Protein 8HFC (pdb70)

InterPro domains:
  IPR001594 Palmitoyltransferase, DHHC domain [PF01529] (171-289)
  IPR039859 Palmitoyltransferase PFA4/ZDHHC16/ZDHHC20/ERF2-like [PTHR22883] (84-328)

Foldseek 3Di:
DQQVVVVCLLVVLVCLCVVPPVPCAPPPPLHHPVLVVVLVVLSVQLNVLLVDLLPDDQFFAFAPPAQDDPPPLRDDDDVQADKDWAQDDPPQPDIDIWHADQQRRDTQDPQWAADPPVGTIANNFQAQDVNSRGTNHQQSLLSVLSNLVSQLVSLVSLLVRLVSNQVPDDVHCVVPVSSVVSNVSSVVSNPPSVVVNVLVLLLLLALHRNVRLVVVCPPPPDSPPDPSHDDNDSPGDDGSVVSNCCRRVPDNDDHNDDDDDPPPDDPPRPDRSRSD/DDDFDADVVKDWAAQFFWPDDPPTGGDGDDLLLIFIDFWAQDPPDDPPDDLSLWWTKGWQAWDQPDDPCCPVFTATDLFAFQPGPPFFAHDVGAAFDFTTFDDPSRATTGSGRHHNVVVFDDSVVSNVVRVVLRVLRDVQVNDCPDCLNVVVVVVCVVVVRPCVPPVVVVPDDCPNPSVVVQVVVLVQCCDPPHRQPVRAKHWDRCVVVVVRITMIIHTRDD

Secondary structure (DSSP, 8-state):
--HHHHHHHHHHHHHHHHHTTTTTTTSSSSS-HHHHHHHHHHHHHHHHHHHHHHTS---BPPSSSS---SSTTT---STTTS-EEE---SSS-S-EEE-EETTTTEEPPTT-EEETTTTEEETT---EETTTTEE--SSSHHHHHHHHHHHHHHHHHHHHHHHHHHHH-TT-GGG-HHHHHHHHHHHHHTHHHHHHHHHHHHHHTTT--HHHHHHHTTT---SSSS----S--TT--SSHHHHHHHHHS------SS---BTTTBS-SSSS--S--/-PPPP--TT--EESSBEESS-TT---B---GGG-EE--SB--TTS-TTSSHHHHEEEEEE-B--SS-TTTTTS--B--S-TT-STT----SS-SS----EE-STTT-EE-SSS--GGGGT--HHHHHHHHHHHHHHHHHHH--TTSHHHHHHHHHHHHTTT-IIIIITTTT-SGGGHHHHHHHHHHHHHHSTTSHHHHHT-EE--TTTTTTSSEEEEEE---

GO terms:
  GO:0005789 endoplasmic reticulum membrane (C, IDA)
  GO:0016409 palmitoyltransferase activity (F, IDA)
  GO:0018345 protein palmitoylation (P, IDA)
  GO:0016409 palmitoyltransferase activity (F, IMP)
  GO:0018345 protein palmitoylation (P, IMP)
  GO:0006612 protein targeting to membrane (P, IMP)
  GO:0031211 endoplasmic reticulum palmitoyltransferase complex (C, IPI)
  GO:0005515 protein binding (F, IPI)
  GO:0032541 cortical endoplasmic reticulum (C, IDA)
  GO:0097038 perinuclear endoplasmic reticulum (C, IDA)

Nearest PDB structures (foldseek):
  8hfc-assembly1_A  TM=1.004E+00  e=1.132E-51  Saccharomyces cerevisiae S288C
  8hf3-assembly1_A  TM=8.051E-01  e=4.433E-17  Homo sapiens
  6bmm-assembly1_B  TM=7.470E-01  e=1.424E-10  Homo sapiens
  6bmn-assembly1_A  TM=7.219E-01  e=1.771E-10  Homo sapiens
  6bms-assembly1_A  TM=7.438E-01  e=7.600E-09  Danio rerio

Sequence (498 aa):
PLWLGVLLAIVCPMVLFSIFEAHKLWHTQNGYKVLVIFFYYFWVITLASFIRTATSDPGVLPRNIHLSQLRNNYQIPQEYYNLITLPTHSSISKDITIKYCPSCRIWRPPRSSHCSTCNVCVMVHDHHCIWVNNCIGKRNYRFFLIFLLGAILSSVILLTNCAIHIARESGGPRDCPVAILLLCYAGLTLWYPAILFTYHIFMAGNQQTTREFLKGIGSKKNPVFHRVVKEENIYNKGSFLKNMGHLMLEPRGPSFVSARKPHEAGDWRFMDLSPAERALFFNYHEFSYSFYEDLGSEDAKPTEHDEDHKLCITHFPNVYAARGSAEFQVTRVVRVPRRFDESRSSLETPQFSTQLPGSEPAAIVGDDGTSFVRCGRYDIGDHVFGCSSVSPLSEYLSAAELAEVVHRVNGFLLREEGEVFGWRNLSGLLLDMLTGGLWSWVLGPLLSRPVFQESLALEQYVAQLNSPGGLLHERGVRLVLPRRSGCLSLDFVVPRPK

Structure (mmCIF, N/CA/C/O backbone):
data_8HFC
#
_entry.id   8HFC
#
_cell.length_a   1.00
_cell.length_b   1.00
_cell.length_c   1.00
_cell.angle_alpha   90.00
_cell.angle_beta   90.00
_cell.angle_gamma   90.00
#
_symmetry.space_group_name_H-M   'P 1'
#
loop_
_entity.id
_entity.type
_entity.pdbx_description
1 polymer 'Palmitoyltransferase ERF2'
2 polymer 'Ras modification protein ERF4'
3 non-polymer 'PALMITIC ACID'
4 non-polymer 'ZINC ION'
#
loop_
_atom_site.group_PDB
_atom_site.id
_atom_site.type_symbol
_atom_site.label_atom_id
_atom_site.label_alt_id
_atom_site.label_comp_id
_atom_site.label_asym_id
_atom_site.label_entity_id
_atom_site.label_seq_id
_atom_site.pdbx_PDB_ins_code
_atom_site.Cartn_x
_atom_site.Cartn_y
_atom_site.Cartn_z
_atom_site.occupancy
_atom_site.B_iso_or_equiv
_atom_site.auth_seq_id
_atom_site.auth_comp_id
_atom_site.auth_asym_id
_atom_site.auth_atom_id
_atom_site.pdbx_PDB_model_num
ATOM 1 N N . PRO A 1 97 ? 124.482 105.951 97.456 1.00 48.52 75 PRO A N 1
ATOM 2 C CA . PRO A 1 97 ? 123.255 105.418 98.049 1.00 48.52 75 PRO A CA 1
ATOM 3 C C . PRO A 1 97 ? 122.598 104.367 97.167 1.00 48.52 75 PRO A C 1
ATOM 4 O O . PRO A 1 97 ? 123.142 104.014 96.125 1.00 48.52 75 PRO A O 1
ATOM 8 N N . LEU A 1 98 ? 121.436 103.874 97.587 1.00 36.60 76 LEU A N 1
ATOM 9 C CA . LEU A 1 98 ? 120.682 102.909 96.808 1.00 36.60 76 LEU A CA 1
ATOM 10 C C . LEU A 1 98 ? 119.252 103.334 96.538 1.00 36.60 76 LEU A C 1
ATOM 11 O O . LEU A 1 98 ? 118.599 102.722 95.689 1.00 36.60 76 LEU A O 1
ATOM 16 N N . TRP A 1 99 ? 118.743 104.353 97.225 1.00 41.91 77 TRP A N 1
ATOM 17 C CA . TRP A 1 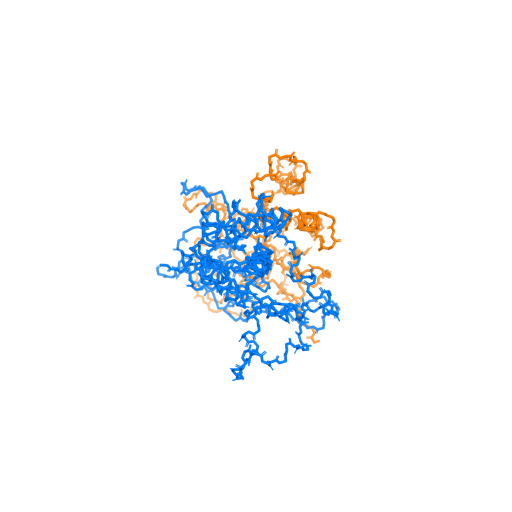99 ? 117.392 104.811 96.941 1.00 41.91 77 TRP A CA 1
ATOM 18 C C . TRP A 1 99 ? 117.323 105.585 95.635 1.00 41.91 77 TRP A C 1
ATOM 19 O O . TRP A 1 99 ? 116.266 105.623 94.995 1.00 41.91 77 TRP A O 1
ATOM 30 N N . LEU A 1 100 ? 118.426 106.212 95.222 1.00 38.05 78 LEU A N 1
ATOM 31 C CA . LEU A 1 100 ? 118.422 106.923 93.950 1.00 38.05 78 LEU A CA 1
ATOM 32 C C . LEU A 1 100 ? 118.250 105.969 92.781 1.00 38.05 78 LEU A C 1
ATOM 33 O O . LEU A 1 100 ? 117.669 106.345 91.759 1.00 38.05 78 LEU A O 1
ATOM 38 N N . GLY A 1 101 ? 118.735 104.736 92.910 1.00 35.02 79 GLY A N 1
ATOM 39 C CA . GLY A 1 101 ? 118.489 103.750 91.873 1.00 35.02 79 GLY A CA 1
ATOM 40 C C . GLY A 1 101 ? 117.009 103.511 91.655 1.00 35.02 79 GLY A C 1
ATOM 41 O O . GLY A 1 101 ? 116.523 103.523 90.523 1.00 35.02 79 GLY A O 1
ATOM 42 N N . VAL A 1 102 ? 116.264 103.322 92.742 1.00 29.22 80 VAL A N 1
ATOM 43 C CA . VAL A 1 102 ? 114.837 103.083 92.594 1.00 29.22 80 VAL A CA 1
ATOM 44 C C . VAL A 1 102 ? 114.118 104.347 92.156 1.00 29.22 80 VAL A C 1
ATOM 45 O O . VAL A 1 102 ? 113.136 104.278 91.410 1.00 29.22 80 VAL A O 1
ATOM 49 N N . LEU A 1 103 ? 114.586 105.522 92.577 1.00 27.85 81 LEU A N 1
ATOM 50 C CA . LEU A 1 103 ? 113.925 106.742 92.123 1.00 27.85 81 LEU A CA 1
ATOM 51 C C . LEU A 1 103 ? 114.116 106.947 90.627 1.00 27.85 81 LEU A C 1
ATOM 52 O O . LEU A 1 103 ? 113.198 107.397 89.933 1.00 27.85 81 LEU A O 1
ATOM 57 N N . LEU A 1 104 ? 115.296 106.614 90.109 1.00 28.74 82 LEU A N 1
ATOM 58 C CA . LEU A 1 104 ? 115.500 106.678 88.670 1.00 28.74 82 LEU A CA 1
ATOM 59 C C . LEU A 1 104 ? 114.664 105.631 87.955 1.00 28.74 82 LEU A C 1
ATOM 60 O O . LEU A 1 104 ? 114.096 105.902 86.893 1.00 28.74 82 LEU A O 1
ATOM 65 N N . ALA A 1 105 ? 114.566 104.429 88.519 1.00 27.54 83 ALA A N 1
ATOM 66 C CA . ALA A 1 105 ? 113.735 103.411 87.896 1.00 27.54 83 ALA A CA 1
ATOM 67 C C . ALA A 1 105 ? 112.258 103.770 87.929 1.00 27.54 83 ALA A C 1
ATOM 68 O O . ALA A 1 105 ? 111.491 103.234 87.129 1.00 27.54 83 ALA A O 1
ATOM 70 N N . ILE A 1 106 ? 111.843 104.651 88.832 1.00 28.88 84 ILE A N 1
ATOM 71 C CA . ILE A 1 106 ? 110.445 105.073 88.897 1.00 28.88 84 ILE A CA 1
ATOM 72 C C . ILE A 1 106 ? 110.171 106.256 87.977 1.00 28.88 84 ILE A C 1
ATOM 73 O O . ILE A 1 106 ? 109.109 106.335 87.360 1.00 28.88 84 ILE A O 1
ATOM 78 N N . VAL A 1 107 ? 111.108 107.193 87.857 1.00 30.92 85 VAL A N 1
ATOM 79 C CA . VAL A 1 107 ? 110.865 108.363 87.022 1.00 30.92 85 VAL A CA 1
ATOM 80 C C . VAL A 1 107 ? 111.258 108.154 85.563 1.00 30.92 85 VAL A C 1
ATOM 81 O O . VAL A 1 107 ? 110.841 108.941 84.703 1.00 30.92 85 VAL A O 1
ATOM 85 N N . CYS A 1 108 ? 112.024 107.108 85.251 1.00 40.97 86 CYS A N 1
ATOM 86 C CA . CYS A 1 108 ? 112.451 106.915 83.865 1.00 40.97 86 CYS A CA 1
ATOM 87 C C . CYS A 1 108 ? 111.305 106.525 82.939 1.00 40.97 86 CYS A C 1
ATOM 88 O O . CYS A 1 108 ? 111.162 107.157 81.879 1.00 40.97 86 CYS A O 1
ATOM 91 N N . PRO A 1 109 ? 110.470 105.523 83.243 1.00 43.39 87 PRO A N 1
ATOM 92 C CA . PRO A 1 109 ? 109.427 105.146 82.278 1.00 43.39 87 PRO A CA 1
ATOM 93 C C . PRO A 1 109 ? 108.358 106.200 82.079 1.00 43.39 87 PRO A C 1
ATOM 94 O O . PRO A 1 109 ? 107.607 106.104 81.105 1.00 43.39 87 PRO A O 1
ATOM 98 N N . MET A 1 110 ? 108.242 107.190 82.961 1.00 45.80 88 MET A N 1
ATOM 99 C CA . MET A 1 110 ? 107.352 108.307 82.673 1.00 45.80 88 MET A CA 1
ATOM 100 C C . MET A 1 110 ? 107.898 109.135 81.526 1.00 45.80 88 MET A C 1
ATOM 101 O O . MET A 1 110 ? 107.174 109.469 80.583 1.00 45.80 88 MET A O 1
ATOM 106 N N . VAL A 1 111 ? 109.177 109.494 81.602 1.00 49.52 89 VAL A N 1
ATOM 107 C CA . VAL A 1 111 ? 109.769 110.343 80.575 1.00 49.52 89 VAL A CA 1
ATOM 108 C C . VAL A 1 111 ? 109.757 109.629 79.232 1.00 49.52 89 VAL A C 1
ATOM 109 O O . VAL A 1 111 ? 109.341 110.192 78.213 1.00 49.52 89 VAL A O 1
ATOM 113 N N . LEU A 1 112 ? 110.188 108.367 79.213 1.00 52.65 90 LEU A N 1
ATOM 114 C CA . LEU A 1 112 ? 110.215 107.609 77.969 1.00 52.65 90 LEU A CA 1
ATOM 115 C C . LEU A 1 112 ? 108.828 107.403 77.381 1.00 52.65 90 LEU A C 1
ATOM 116 O O . LEU A 1 112 ? 108.710 107.141 76.183 1.00 52.65 90 LEU A O 1
ATOM 121 N N . PHE A 1 113 ? 107.780 107.506 78.192 1.00 45.87 91 PHE A N 1
ATOM 122 C CA . PHE A 1 113 ? 106.417 107.355 77.710 1.00 45.87 91 PHE A CA 1
ATOM 123 C C . PHE A 1 113 ? 105.754 108.680 77.386 1.00 45.87 91 PHE A C 1
ATOM 124 O O . PHE A 1 113 ? 104.791 108.698 76.613 1.00 45.87 91 PHE A O 1
ATOM 132 N N . SER A 1 114 ? 106.238 109.780 77.960 1.00 53.15 92 SER A N 1
ATOM 133 C CA . SER A 1 114 ? 105.672 111.098 77.714 1.00 53.15 92 SER A CA 1
ATOM 134 C C . SER A 1 114 ? 106.431 111.884 76.657 1.00 53.15 92 SER A C 1
ATOM 135 O O . SER A 1 114 ? 106.002 112.985 76.300 1.00 53.15 92 SER A O 1
ATOM 138 N N . ILE A 1 115 ? 107.542 111.357 76.158 1.00 65.63 93 ILE A N 1
ATOM 139 C CA . ILE A 1 115 ? 108.304 112.030 75.117 1.00 65.63 93 ILE A CA 1
ATOM 140 C C . ILE A 1 115 ? 108.001 111.368 73.782 1.00 65.63 93 ILE A C 1
ATOM 141 O O . ILE A 1 115 ? 107.930 112.034 72.744 1.00 65.63 93 ILE A O 1
ATOM 146 N N . PHE A 1 116 ? 107.799 110.056 73.800 1.00 72.77 94 PHE A N 1
ATOM 147 C CA . PHE A 1 116 ? 107.692 109.276 72.575 1.00 72.77 94 PHE A CA 1
ATOM 148 C C . PHE A 1 116 ? 106.305 108.721 72.309 1.00 72.77 94 PHE A C 1
ATOM 149 O O . PHE A 1 116 ? 105.904 108.628 71.149 1.00 72.77 94 PHE A O 1
ATOM 157 N N . GLU A 1 117 ? 105.553 108.341 73.338 1.00 70.94 95 GLU A N 1
ATOM 158 C CA . GLU A 1 117 ? 104.314 107.608 73.120 1.00 70.94 95 GLU A CA 1
ATOM 159 C C . GLU A 1 117 ? 103.057 108.369 73.492 1.00 70.94 95 GLU A C 1
ATOM 160 O O . GLU A 1 117 ? 102.026 108.161 72.853 1.00 70.94 95 GLU A O 1
ATOM 166 N N . ALA A 1 118 ? 103.099 109.252 74.486 1.00 71.37 96 ALA A N 1
ATOM 167 C CA . ALA A 1 118 ? 101.849 109.867 74.908 1.00 71.37 96 ALA A CA 1
ATOM 168 C C . ALA A 1 118 ? 101.481 111.021 73.990 1.00 71.37 96 ALA A C 1
ATOM 169 O O . ALA A 1 118 ? 101.095 112.099 74.451 1.00 71.37 96 ALA A O 1
ATOM 171 N N . HIS A 1 119 ? 101.594 110.793 72.689 1.00 81.79 97 HIS A N 1
ATOM 172 C CA . HIS A 1 119 ? 100.979 111.630 71.666 1.00 81.79 97 HIS A CA 1
ATOM 173 C C . HIS A 1 119 ? 100.331 110.831 70.550 1.00 81.79 97 HIS A C 1
ATOM 174 O O . HIS A 1 119 ? 99.382 111.324 69.934 1.00 81.79 97 HIS A O 1
ATOM 181 N N . LYS A 1 120 ? 100.807 109.621 70.265 1.00 83.32 98 LYS A N 1
ATOM 182 C CA . LYS A 1 120 ? 100.199 108.732 69.292 1.00 83.32 98 LYS A CA 1
ATOM 183 C C . LYS A 1 120 ? 99.218 107.766 69.935 1.00 83.32 98 LYS A C 1
ATOM 184 O O . LYS A 1 120 ? 98.890 106.735 69.339 1.00 83.32 98 LYS A O 1
ATOM 190 N N . LEU A 1 121 ? 98.770 108.059 71.151 1.00 75.76 99 LEU A N 1
ATOM 191 C CA . LEU A 1 121 ? 97.687 107.323 71.775 1.00 75.76 99 LEU A CA 1
ATOM 192 C C . LEU A 1 121 ? 96.480 108.197 72.065 1.00 75.76 99 LEU A C 1
ATOM 193 O O . LEU A 1 121 ? 95.407 107.661 72.356 1.00 75.76 99 LEU A O 1
ATOM 198 N N . TRP A 1 122 ? 96.621 109.519 71.987 1.00 91.14 100 TRP A N 1
ATOM 199 C CA . TRP A 1 122 ? 95.471 110.404 72.121 1.00 91.14 100 TRP A CA 1
ATOM 200 C C . TRP A 1 122 ? 94.573 110.319 70.893 1.00 91.14 100 TRP A C 1
ATOM 201 O O . TRP A 1 122 ? 93.379 110.019 70.998 1.00 91.14 100 TRP A O 1
ATOM 212 N N . HIS A 1 123 ? 95.134 110.580 69.716 1.00 98.59 101 HIS A N 1
ATOM 213 C CA . HIS A 1 123 ? 94.366 110.756 68.490 1.00 98.59 101 HIS A CA 1
ATOM 214 C C . HIS A 1 123 ? 94.970 109.947 67.350 1.00 98.59 101 HIS A C 1
ATOM 215 O O . HIS A 1 123 ? 95.205 110.452 66.251 1.00 98.59 101 HIS A O 1
ATOM 222 N N . THR A 1 124 ? 95.238 108.669 67.602 1.00 94.19 102 THR A N 1
ATOM 223 C CA . THR A 1 124 ? 95.782 107.781 66.583 1.00 94.19 102 THR A CA 1
ATOM 224 C C . THR A 1 124 ? 95.042 106.456 66.468 1.00 94.19 102 THR A C 1
ATOM 225 O O . THR A 1 124 ? 95.105 105.831 65.400 1.00 94.19 102 THR A O 1
ATOM 229 N N . GLN A 1 125 ? 94.307 106.035 67.497 1.00 92.01 103 GLN A N 1
ATOM 230 C CA . GLN A 1 125 ? 93.628 104.742 67.563 1.00 92.01 103 GLN A CA 1
ATOM 231 C C . GLN A 1 125 ? 94.606 103.584 67.703 1.00 92.01 103 GLN A C 1
ATOM 232 O O . GLN A 1 125 ? 94.235 102.426 67.491 1.00 92.01 103 GLN A O 1
ATOM 238 N N . ASN A 1 126 ? 95.857 103.877 68.051 1.00 87.21 104 ASN A N 1
ATOM 239 C CA . ASN A 1 126 ? 96.805 102.857 68.472 1.00 87.21 104 ASN A CA 1
ATOM 240 C C . ASN A 1 126 ? 96.685 102.534 69.952 1.00 87.21 104 ASN A C 1
ATOM 241 O O . ASN A 1 126 ? 97.468 101.729 70.462 1.00 87.21 104 ASN A O 1
ATOM 246 N N . GLY A 1 127 ? 95.739 103.148 70.647 1.00 78.85 105 GLY A N 1
ATOM 247 C CA . GLY A 1 127 ? 95.588 102.916 72.066 1.00 78.85 105 GLY A CA 1
ATOM 248 C C . GLY A 1 127 ? 94.321 103.557 72.577 1.00 78.85 105 GLY A C 1
ATOM 249 O O . GLY A 1 127 ? 93.484 104.026 71.805 1.00 78.85 105 GLY A O 1
ATOM 250 N N . TYR A 1 128 ? 94.187 103.576 73.898 1.00 61.68 106 TYR A N 1
ATOM 251 C CA . TYR A 1 128 ? 92.984 104.068 74.548 1.00 61.68 106 TYR A CA 1
ATOM 252 C C . TYR A 1 128 ? 93.332 105.179 75.526 1.00 61.68 106 TYR A C 1
ATOM 253 O O . TYR A 1 128 ? 94.246 105.035 76.352 1.00 61.68 106 TYR A O 1
ATOM 262 N N . LYS A 1 129 ? 92.597 106.289 75.427 1.00 55.19 107 LYS A N 1
ATOM 263 C CA . LYS A 1 129 ? 92.796 107.396 76.354 1.00 55.19 107 LYS A CA 1
ATOM 264 C C . LYS A 1 129 ? 92.572 106.961 77.792 1.00 55.19 107 LYS A C 1
ATOM 265 O O . LYS A 1 129 ? 93.249 107.454 78.703 1.00 55.19 107 LYS A O 1
ATOM 271 N N . VAL A 1 130 ? 91.634 106.043 78.021 1.00 45.21 108 VAL A N 1
ATOM 272 C CA . VAL A 1 130 ? 91.433 105.529 79.368 1.00 45.21 108 VAL A CA 1
ATOM 273 C C . VAL A 1 130 ? 92.703 104.858 79.869 1.00 45.21 108 VAL A C 1
ATOM 274 O O . VAL A 1 130 ? 93.093 105.026 81.030 1.00 45.21 108 VAL A O 1
ATOM 278 N N . LEU A 1 131 ? 93.397 104.129 78.993 1.00 41.81 109 LEU A N 1
ATOM 279 C CA . LEU A 1 131 ? 94.619 103.450 79.410 1.00 41.81 109 LEU A CA 1
ATOM 280 C C . LEU A 1 131 ? 95.743 104.442 79.671 1.00 41.81 109 LEU A C 1
ATOM 281 O O . LEU A 1 131 ? 96.504 104.284 80.634 1.00 41.81 109 LEU A O 1
ATOM 286 N N . VAL A 1 132 ? 95.864 105.477 78.841 1.00 41.03 110 VAL A N 1
ATOM 287 C CA . VAL A 1 132 ? 96.882 106.493 79.105 1.00 41.03 110 VAL A CA 1
ATOM 288 C C . VAL A 1 132 ? 96.634 107.150 80.457 1.00 41.03 110 VAL A C 1
ATOM 289 O O . VAL A 1 132 ? 97.552 107.306 81.279 1.00 41.03 110 VAL A O 1
ATOM 293 N N . ILE A 1 133 ? 95.382 107.533 80.713 1.00 38.49 111 ILE A N 1
ATOM 294 C CA . ILE A 1 133 ? 95.047 108.219 81.955 1.00 38.49 111 ILE A CA 1
ATOM 295 C C . ILE A 1 133 ? 95.318 107.322 83.152 1.00 38.49 111 ILE A C 1
ATOM 296 O O . ILE A 1 133 ? 95.881 107.764 84.162 1.00 38.49 111 ILE A O 1
ATOM 301 N N . PHE A 1 134 ? 94.926 106.051 83.064 1.00 34.17 112 PHE A N 1
ATOM 302 C CA . PHE A 1 134 ? 95.165 105.141 84.175 1.00 34.17 112 PHE A CA 1
ATOM 303 C C . PHE A 1 134 ? 96.650 104.955 84.429 1.00 34.17 112 PHE A C 1
ATOM 304 O O . PHE A 1 134 ? 97.081 104.886 85.584 1.00 34.17 112 PHE A O 1
ATOM 312 N N . PHE A 1 135 ? 97.455 104.867 83.370 1.00 34.25 113 PHE A N 1
ATOM 313 C CA . PHE A 1 135 ? 98.886 104.710 83.591 1.00 34.25 113 PHE A CA 1
ATOM 314 C C . PHE A 1 135 ? 99.462 105.913 84.310 1.00 34.25 113 PHE A C 1
ATOM 315 O O . PHE A 1 135 ? 100.247 105.763 85.250 1.00 34.25 113 PHE A O 1
ATOM 323 N N . TYR A 1 136 ? 99.090 107.119 83.886 1.00 27.92 114 TYR A N 1
ATOM 324 C CA . TYR A 1 136 ? 99.643 108.293 84.558 1.00 27.92 114 TYR A CA 1
ATOM 325 C C . TYR A 1 136 ? 99.172 108.377 86.003 1.00 27.92 114 TYR A C 1
ATOM 326 O O . TYR A 1 136 ? 99.945 108.752 86.893 1.00 27.92 114 TYR A O 1
ATOM 335 N N . TYR A 1 137 ? 97.920 108.006 86.267 1.00 35.66 115 TYR A N 1
ATOM 336 C CA . TYR A 1 137 ? 97.416 108.061 87.633 1.00 35.66 115 TYR A CA 1
ATOM 337 C C . TYR A 1 137 ? 98.147 107.077 88.531 1.00 35.66 115 TYR A C 1
ATOM 338 O O . TYR A 1 137 ? 98.572 107.426 89.639 1.00 35.66 115 TYR A O 1
ATOM 347 N N . PHE A 1 138 ? 98.306 105.835 88.074 1.00 22.07 116 PHE A N 1
ATOM 348 C CA . PHE A 1 138 ? 99.007 104.852 88.891 1.00 22.07 116 PHE A CA 1
ATOM 349 C C . PHE A 1 138 ? 100.474 105.210 89.060 1.00 22.07 116 PHE A C 1
ATOM 350 O O . PHE A 1 138 ? 101.060 104.935 90.109 1.00 22.07 116 PHE A O 1
ATOM 358 N N . TRP A 1 139 ? 101.084 105.841 88.064 1.00 39.69 117 TRP A N 1
ATOM 359 C CA . TRP A 1 139 ? 102.468 106.254 88.238 1.00 39.69 117 TRP A CA 1
ATOM 360 C C . TRP A 1 139 ? 102.588 107.361 89.273 1.00 39.69 117 TRP A C 1
ATOM 361 O O . TRP A 1 139 ? 103.536 107.373 90.068 1.00 39.69 117 TRP A O 1
ATOM 372 N N . VAL A 1 140 ? 101.649 108.307 89.283 1.00 21.14 118 VAL A N 1
ATOM 373 C CA . VAL A 1 140 ? 101.687 109.339 90.314 1.00 21.14 118 VAL A CA 1
ATOM 374 C C . VAL A 1 140 ? 101.508 108.715 91.688 1.00 21.14 118 VAL A C 1
ATOM 375 O O . VAL A 1 140 ? 102.178 109.101 92.653 1.00 21.14 118 VAL A O 1
ATOM 379 N N . ILE A 1 141 ? 100.614 107.734 91.796 1.00 31.19 119 ILE A N 1
ATOM 380 C CA . ILE A 1 141 ? 100.419 107.052 93.073 1.00 31.19 119 ILE A CA 1
ATOM 381 C C . ILE A 1 141 ? 101.713 106.395 93.529 1.00 31.19 119 ILE A C 1
ATOM 382 O O . ILE A 1 141 ? 102.111 106.511 94.691 1.00 31.19 119 ILE A O 1
ATOM 387 N N . THR A 1 142 ? 102.392 105.696 92.620 1.00 54.54 120 THR A N 1
ATOM 388 C CA . THR A 1 142 ? 103.606 104.987 93.007 1.00 54.54 120 THR A CA 1
ATOM 389 C C . THR A 1 142 ? 104.696 105.951 93.445 1.00 54.54 120 THR A C 1
ATOM 390 O O . THR A 1 142 ? 105.348 105.736 94.469 1.00 54.54 120 THR A O 1
ATOM 394 N N . LEU A 1 143 ? 104.913 107.025 92.687 1.00 34.93 121 LEU A N 1
ATOM 395 C CA . LEU A 1 143 ? 105.963 107.965 93.068 1.00 34.93 121 LEU A CA 1
ATOM 396 C C . LEU A 1 143 ? 105.648 108.646 94.392 1.00 34.93 121 LEU A C 1
ATOM 397 O O . LEU A 1 143 ? 106.529 108.784 95.250 1.00 34.93 121 LEU A O 1
ATOM 402 N N . ALA A 1 144 ? 104.398 109.076 94.586 1.00 31.00 122 ALA A N 1
ATOM 403 C CA . ALA A 1 144 ? 104.050 109.753 95.830 1.00 31.00 122 ALA A CA 1
ATOM 404 C C . ALA A 1 144 ? 104.173 108.817 97.018 1.00 31.00 122 ALA A C 1
ATOM 405 O O . ALA A 1 144 ? 104.660 109.217 98.079 1.00 31.00 122 ALA A O 1
ATOM 407 N N . SER A 1 145 ? 103.776 107.556 96.862 1.00 36.41 123 SER A N 1
ATOM 408 C CA . SER A 1 145 ? 103.867 106.637 97.988 1.00 36.41 123 SER A CA 1
ATOM 409 C C . SER A 1 145 ? 105.296 106.190 98.249 1.00 36.41 123 SER A C 1
ATOM 410 O O . SER A 1 145 ? 105.638 105.882 99.390 1.00 36.41 123 SER A O 1
ATOM 413 N N . PHE A 1 146 ? 106.150 106.148 97.231 1.00 54.54 124 PHE A N 1
ATOM 414 C CA . PHE A 1 146 ? 107.554 105.849 97.492 1.00 54.54 124 PHE A CA 1
ATOM 415 C C . PHE A 1 146 ? 108.228 106.993 98.229 1.00 54.54 124 PHE A C 1
ATOM 416 O O . PHE A 1 146 ? 108.997 106.764 99.167 1.00 54.54 124 PHE A O 1
ATOM 424 N N . ILE A 1 147 ? 107.963 108.233 97.821 1.00 31.59 125 ILE A N 1
ATOM 425 C CA . ILE A 1 147 ? 108.478 109.369 98.581 1.00 31.59 125 ILE A CA 1
ATOM 426 C C . ILE A 1 147 ? 107.955 109.332 100.010 1.00 31.59 125 ILE A C 1
ATOM 427 O O . ILE A 1 147 ? 108.696 109.589 100.966 1.00 31.59 125 ILE A O 1
ATOM 432 N N . ARG A 1 148 ? 106.682 108.976 100.183 1.00 33.68 126 ARG A N 1
ATOM 433 C CA . ARG A 1 148 ? 106.107 108.916 101.522 1.00 33.68 126 ARG A CA 1
ATOM 434 C C . ARG A 1 148 ? 106.785 107.853 102.377 1.00 33.68 126 ARG A C 1
ATOM 435 O O . ARG A 1 148 ? 107.167 108.117 103.518 1.00 33.68 126 ARG A O 1
ATOM 443 N N . THR A 1 149 ? 106.938 106.641 101.847 1.00 27.23 127 THR A N 1
ATOM 444 C CA . THR A 1 149 ? 107.606 105.590 102.604 1.00 27.23 127 THR A CA 1
ATOM 445 C C . THR A 1 149 ? 109.052 105.944 102.903 1.00 27.23 127 THR A C 1
ATOM 446 O O . THR A 1 149 ? 109.573 105.575 103.957 1.00 27.23 127 THR A O 1
ATOM 450 N N . ALA A 1 150 ? 109.718 106.665 102.005 1.00 25.21 128 ALA A N 1
ATOM 451 C CA . ALA A 1 150 ? 111.115 106.990 102.238 1.00 25.21 128 ALA A CA 1
ATOM 452 C C . ALA A 1 150 ? 111.301 108.148 103.197 1.00 25.21 128 ALA A C 1
ATOM 453 O O . ALA A 1 150 ? 112.399 108.307 103.732 1.00 25.21 128 ALA A O 1
ATOM 455 N N . THR A 1 151 ? 110.282 108.978 103.410 1.00 20.81 129 THR A N 1
ATOM 456 C CA . THR A 1 151 ? 110.408 110.076 104.362 1.00 20.81 129 THR A CA 1
ATOM 457 C C . THR A 1 151 ? 109.325 110.047 105.434 1.00 20.81 129 THR A C 1
ATOM 458 O O . THR A 1 151 ? 108.858 111.098 105.868 1.00 20.81 129 THR A O 1
ATOM 462 N N . SER A 1 152 ? 108.918 108.866 105.882 1.00 29.51 130 SER A N 1
ATOM 463 C CA . SER A 1 152 ? 107.919 108.743 106.932 1.00 29.51 130 SER A CA 1
ATOM 464 C C . SER A 1 152 ? 108.542 108.202 108.207 1.00 29.51 130 SER A C 1
ATOM 465 O O . SER A 1 152 ? 109.696 107.771 108.235 1.00 29.51 130 SER A O 1
ATOM 468 N N . ASP A 1 153 ? 107.739 108.202 109.268 1.00 29.15 131 ASP A N 1
ATOM 469 C CA . ASP A 1 153 ? 108.209 107.837 110.594 1.00 29.15 131 ASP A CA 1
ATOM 470 C C . ASP A 1 153 ? 107.872 106.385 110.873 1.00 29.15 131 ASP A C 1
ATOM 471 O O . ASP A 1 153 ? 106.690 106.054 110.998 1.00 29.15 131 ASP A O 1
ATOM 476 N N . PRO A 1 154 ? 108.856 105.492 111.006 1.00 24.15 132 PRO A N 1
ATOM 477 C CA . PRO A 1 154 ? 108.534 104.077 111.229 1.00 24.15 132 PRO A CA 1
ATOM 478 C C . PRO A 1 154 ? 107.881 103.800 112.563 1.00 24.15 132 PRO A C 1
ATOM 479 O O . PRO A 1 154 ? 107.442 102.669 112.786 1.00 24.15 132 PRO A O 1
ATOM 483 N N . GLY A 1 155 ? 107.804 104.780 113.453 1.00 23.46 133 GLY A N 1
ATOM 484 C CA . GLY A 1 155 ? 107.217 104.568 114.759 1.00 23.46 133 GLY A CA 1
ATOM 485 C C . GLY A 1 155 ? 108.250 104.418 115.852 1.00 23.46 133 GLY A C 1
ATOM 486 O O . GLY A 1 155 ? 108.113 103.555 116.717 1.00 23.46 133 GLY A O 1
ATOM 487 N N . VAL A 1 156 ? 109.289 105.251 115.834 1.00 20.64 134 VAL A N 1
ATOM 488 C CA . VAL A 1 156 ? 110.379 105.068 116.776 1.00 20.64 134 VAL A CA 1
ATOM 489 C C . VAL A 1 156 ? 109.956 105.528 118.160 1.00 20.64 134 VAL A C 1
ATOM 490 O O . VAL A 1 156 ? 109.180 106.474 118.321 1.00 20.64 134 VAL A O 1
ATOM 494 N N . LEU A 1 157 ? 110.451 104.874 119.131 1.00 19.9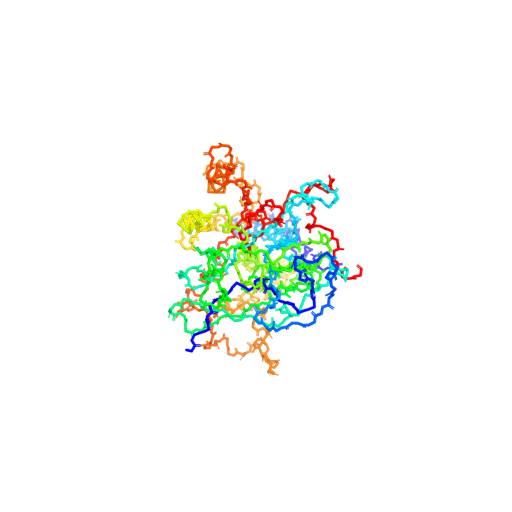2 135 LEU A N 1
ATOM 495 C CA . LEU A 1 157 ? 110.225 105.122 120.542 1.00 19.92 135 LEU A CA 1
ATOM 496 C C . LEU A 1 157 ? 111.276 106.080 121.085 1.00 19.92 135 LEU A C 1
ATOM 497 O O . LEU A 1 157 ? 112.433 106.046 120.659 1.00 19.92 135 LEU A O 1
ATOM 502 N N . PRO A 1 158 ? 110.909 106.940 122.028 1.00 24.48 136 PRO A N 1
ATOM 503 C CA . PRO A 1 158 ? 111.895 107.840 122.621 1.00 24.48 136 PRO A CA 1
ATOM 504 C C . PRO A 1 158 ? 112.977 107.066 123.357 1.00 24.48 136 PRO A C 1
ATOM 505 O O . PRO A 1 158 ? 112.843 105.878 123.641 1.00 24.48 136 PRO A O 1
ATOM 509 N N . ARG A 1 159 ? 114.068 107.754 123.657 1.00 30.78 137 ARG A N 1
ATOM 510 C CA . ARG A 1 159 ? 115.215 107.145 124.305 1.00 30.78 137 ARG A CA 1
ATOM 511 C C . ARG A 1 159 ? 115.265 107.518 125.777 1.00 30.78 137 ARG A C 1
ATOM 512 O O . ARG A 1 159 ? 114.642 108.479 126.221 1.00 30.78 137 ARG A O 1
ATOM 520 N N . ASN A 1 160 ? 116.010 106.723 126.536 1.00 33.92 138 ASN A N 1
ATOM 521 C CA . ASN A 1 160 ? 116.292 106.973 127.949 1.00 33.92 138 ASN A CA 1
ATOM 522 C C . ASN A 1 160 ? 115.035 107.188 128.781 1.00 33.92 138 ASN A C 1
ATOM 523 O O . ASN A 1 160 ? 115.108 107.741 129.877 1.00 33.92 138 ASN A O 1
ATOM 528 N N . ILE A 1 161 ? 113.869 106.755 128.298 1.00 31.82 139 ILE A N 1
ATOM 529 C CA . ILE A 1 161 ? 112.656 106.893 129.091 1.00 31.82 139 ILE A CA 1
ATOM 530 C C . ILE A 1 161 ? 112.728 106.061 130.359 1.00 31.82 139 ILE A C 1
ATOM 531 O O . ILE A 1 161 ? 112.074 106.386 131.353 1.00 31.82 139 ILE A O 1
ATOM 536 N N . HIS A 1 162 ? 113.518 104.995 130.358 1.00 34.85 140 HIS A N 1
ATOM 537 C CA . HIS A 1 162 ? 113.675 104.140 131.528 1.00 34.85 140 HIS A CA 1
ATOM 538 C C . HIS A 1 162 ? 115.142 104.134 131.910 1.00 34.85 140 HIS A C 1
ATOM 539 O O . HIS A 1 162 ? 115.878 103.204 131.587 1.00 34.85 140 HIS A O 1
ATOM 546 N N . LEU A 1 163 ? 115.556 105.158 132.633 1.00 43.85 141 LEU A N 1
ATOM 547 C CA . LEU A 1 163 ? 116.866 105.143 133.248 1.00 43.85 141 LEU A CA 1
ATOM 548 C C . LEU A 1 163 ? 116.763 104.466 134.603 1.00 43.85 141 LEU A C 1
ATOM 549 O O . LEU A 1 163 ? 115.679 104.320 135.168 1.00 43.85 141 LEU A O 1
ATOM 554 N N . SER A 1 164 ? 117.903 104.033 135.119 1.00 53.54 142 SER A N 1
ATOM 555 C CA . SER A 1 164 ? 117.930 103.309 136.376 1.00 53.54 142 SER A CA 1
ATOM 556 C C . SER A 1 164 ? 118.657 104.081 137.467 1.00 53.54 142 SER A C 1
ATOM 557 O O . SER A 1 164 ? 118.074 104.381 138.510 1.00 53.54 142 SER A O 1
ATOM 560 N N . GLN A 1 165 ? 119.917 104.428 137.241 1.00 69.59 143 GLN A N 1
ATOM 561 C CA . GLN A 1 165 ? 120.721 105.033 138.287 1.00 69.59 143 GLN A CA 1
ATOM 562 C C . GLN A 1 165 ? 121.840 105.824 137.638 1.00 69.59 143 GLN A C 1
ATOM 563 O O . GLN A 1 165 ? 122.346 105.448 136.580 1.00 69.59 143 GLN A O 1
ATOM 569 N N . LEU A 1 166 ? 122.221 106.920 138.282 1.00 76.77 144 LEU A N 1
ATOM 570 C CA . LEU A 1 166 ? 123.254 107.800 137.762 1.00 76.77 144 LEU A CA 1
ATOM 571 C C . LEU A 1 166 ? 124.657 107.383 138.179 1.00 76.77 144 LEU A C 1
ATOM 572 O O . LEU A 1 166 ? 125.598 108.160 137.993 1.00 76.77 144 LEU A O 1
ATOM 577 N N . ARG A 1 167 ? 124.824 106.190 138.736 1.00 84.96 145 ARG A N 1
ATOM 578 C CA . ARG A 1 167 ? 126.124 105.784 139.243 1.00 84.96 145 ARG A CA 1
ATOM 579 C C . ARG A 1 167 ? 126.886 104.951 138.219 1.00 84.96 145 ARG A C 1
ATOM 580 O O . ARG A 1 167 ? 126.311 104.360 137.298 1.00 84.96 145 ARG A O 1
ATOM 588 N N . ASN A 1 168 ? 128.206 104.912 138.409 1.00 86.50 146 ASN A N 1
ATOM 589 C CA . ASN A 1 168 ? 129.119 104.158 137.554 1.00 86.50 146 ASN A CA 1
ATOM 590 C C . ASN A 1 168 ? 128.953 104.557 136.092 1.00 86.50 146 ASN A C 1
ATOM 591 O O . ASN A 1 168 ? 128.999 103.721 135.188 1.00 86.50 146 ASN A O 1
ATOM 596 N N . ASN A 1 169 ? 128.758 105.856 135.865 1.00 82.47 147 ASN A N 1
ATOM 597 C CA . ASN A 1 169 ? 128.535 106.399 134.528 1.00 82.47 147 ASN A CA 1
ATOM 598 C C . ASN A 1 169 ? 127.310 105.758 133.882 1.00 82.47 147 ASN A C 1
ATOM 599 O O . ASN A 1 169 ? 127.376 105.199 132.787 1.00 82.47 147 ASN A O 1
ATOM 604 N N . TYR A 1 170 ? 126.180 105.839 134.587 1.00 68.88 148 TYR A N 1
ATOM 605 C CA . TYR A 1 170 ? 124.906 105.297 134.123 1.00 68.88 148 TYR A CA 1
ATOM 606 C C . TYR A 1 170 ? 125.028 103.808 133.802 1.00 68.88 148 TYR A C 1
ATOM 607 O O . TYR A 1 170 ? 124.826 103.371 132.669 1.00 68.88 148 TYR A O 1
ATOM 616 N N . GLN A 1 171 ? 125.371 103.029 134.823 1.00 69.80 149 GLN A N 1
ATOM 617 C CA . GLN A 1 171 ? 125.507 101.589 134.650 1.00 69.80 149 GLN A CA 1
ATOM 618 C C . GLN A 1 171 ? 124.158 100.905 134.826 1.00 69.80 149 GLN A C 1
ATOM 619 O O . GLN A 1 171 ? 123.332 101.326 135.640 1.00 69.80 149 GLN A O 1
ATOM 625 N N . ILE A 1 172 ? 123.934 99.865 134.038 1.00 53.36 150 ILE A N 1
ATOM 626 C CA . ILE A 1 172 ? 122.663 99.142 134.071 1.00 53.36 150 ILE A CA 1
ATOM 627 C C . ILE A 1 172 ? 122.724 98.096 135.183 1.00 53.36 150 ILE A C 1
ATOM 628 O O . ILE A 1 172 ? 123.721 97.367 135.275 1.00 53.36 150 ILE A O 1
ATOM 633 N N . PRO A 1 173 ? 121.705 97.992 136.026 1.00 58.55 151 PRO A N 1
ATOM 634 C CA . PRO A 1 173 ? 121.764 97.025 137.129 1.00 58.55 151 PRO A CA 1
ATOM 635 C C . PRO A 1 173 ? 121.705 95.589 136.645 1.00 58.55 151 PRO A C 1
ATOM 636 O O . PRO A 1 173 ? 121.604 95.335 135.443 1.00 58.55 151 PRO A O 1
ATOM 640 N N . GLN A 1 174 ? 121.763 94.637 137.573 1.00 57.01 152 GLN A N 1
ATOM 641 C CA . GLN A 1 174 ? 121.783 93.233 137.181 1.00 57.01 152 GLN A CA 1
ATOM 642 C C . GLN A 1 174 ? 120.404 92.763 136.736 1.00 57.01 152 GLN A C 1
ATOM 643 O O . GLN A 1 174 ? 120.260 92.152 135.672 1.00 57.01 152 GLN A O 1
ATOM 649 N N . GLU A 1 175 ? 119.373 93.049 137.529 1.00 60.51 153 GLU A N 1
ATOM 650 C CA . GLU A 1 175 ? 118.045 92.519 137.249 1.00 60.51 153 GLU A CA 1
ATOM 651 C C . GLU A 1 175 ? 117.475 93.004 135.927 1.00 60.51 153 GLU A C 1
ATOM 652 O O . GLU A 1 175 ? 116.469 92.453 135.472 1.00 60.51 153 GLU A O 1
ATOM 658 N N . TYR A 1 176 ? 118.077 94.011 135.301 1.00 46.47 154 TYR A N 1
ATOM 659 C CA . TYR A 1 176 ? 117.576 94.496 134.025 1.00 46.47 154 TYR A CA 1
ATOM 660 C C . TYR A 1 176 ? 118.061 93.660 132.854 1.00 46.47 154 TYR A C 1
ATOM 661 O O . TYR A 1 176 ? 117.489 93.756 131.765 1.00 46.47 154 TYR A O 1
ATOM 670 N N . TYR A 1 177 ? 119.092 92.842 133.047 1.00 52.23 155 TYR A N 1
ATOM 671 C CA . TYR A 1 177 ? 119.685 92.126 131.924 1.00 52.23 155 TYR A CA 1
ATOM 672 C C . TYR A 1 177 ? 118.847 90.921 131.517 1.00 52.23 155 TYR A C 1
ATOM 673 O O . TYR A 1 177 ? 118.448 90.799 130.355 1.00 52.23 155 TYR A O 1
ATOM 682 N N . ASN A 1 178 ? 118.564 90.025 132.458 1.00 50.12 156 ASN A N 1
ATOM 683 C CA . ASN A 1 178 ? 117.840 88.808 132.133 1.00 50.12 156 ASN A CA 1
ATOM 684 C C . ASN A 1 178 ? 116.439 89.130 131.618 1.00 50.12 156 ASN A C 1
ATOM 685 O O . ASN A 1 178 ? 115.936 90.245 131.757 1.00 50.12 156 ASN A O 1
ATOM 690 N N . LEU A 1 179 ? 115.812 88.129 131.004 1.00 44.30 157 LEU A N 1
ATOM 691 C CA . LEU A 1 179 ? 114.469 88.292 130.475 1.00 44.30 157 LEU A CA 1
ATOM 692 C C . LEU A 1 179 ? 113.457 88.392 131.609 1.00 44.30 157 LEU A C 1
ATOM 693 O O . LEU A 1 179 ? 113.719 88.003 132.749 1.00 44.30 157 LEU A O 1
ATOM 698 N N . ILE A 1 180 ? 112.281 88.922 131.284 1.00 42.03 158 ILE A N 1
ATOM 699 C CA . ILE A 1 180 ? 111.172 88.981 132.227 1.00 42.03 158 ILE A CA 1
ATOM 700 C C . ILE A 1 180 ? 109.948 88.372 131.566 1.00 42.03 158 ILE A C 1
ATOM 701 O O . ILE A 1 180 ? 109.549 88.804 130.482 1.00 42.03 158 ILE A O 1
ATOM 706 N N . THR A 1 181 ? 109.347 87.382 132.213 1.00 49.06 159 THR A N 1
ATOM 707 C CA . THR A 1 181 ? 108.167 86.714 131.683 1.00 49.06 159 THR A CA 1
ATOM 708 C C . THR A 1 181 ? 106.929 87.184 132.434 1.00 49.06 159 THR A C 1
ATOM 709 O O . THR A 1 181 ? 106.877 87.113 133.665 1.00 49.06 159 THR A O 1
ATOM 713 N N . LEU A 1 182 ? 105.938 87.665 131.689 1.00 52.06 160 LEU A N 1
ATOM 714 C CA . LEU A 1 182 ? 104.714 88.219 132.237 1.00 52.06 160 LEU A CA 1
ATOM 715 C C . LEU A 1 182 ? 103.500 87.475 131.703 1.00 52.06 160 LEU A C 1
ATOM 716 O O . LEU A 1 182 ? 103.500 87.016 130.555 1.00 52.06 160 LEU A O 1
ATOM 721 N N . PRO A 1 183 ? 102.449 87.351 132.505 1.00 55.83 161 PRO A N 1
ATOM 722 C CA . PRO A 1 183 ? 101.263 86.622 132.064 1.00 55.83 161 PRO A CA 1
ATOM 723 C C . PRO A 1 183 ? 100.366 87.462 131.175 1.00 55.83 161 PRO A C 1
ATOM 724 O O . PRO A 1 183 ? 100.223 88.671 131.354 1.00 55.83 161 PRO A O 1
ATOM 728 N N . THR A 1 184 ? 99.755 86.794 130.210 1.00 60.00 162 THR A N 1
ATOM 729 C CA . THR A 1 184 ? 98.752 87.393 129.353 1.00 60.00 162 THR A CA 1
ATOM 730 C C . THR A 1 184 ? 97.368 87.057 129.911 1.00 60.00 162 THR A C 1
ATOM 731 O O . THR A 1 184 ? 97.235 86.536 131.021 1.00 60.00 162 THR A O 1
ATOM 735 N N . HIS A 1 185 ? 96.325 87.364 129.145 1.00 71.24 163 HIS A N 1
ATOM 736 C CA . HIS A 1 185 ? 94.952 87.143 129.568 1.00 71.24 163 HIS A CA 1
ATOM 737 C C . HIS A 1 185 ? 94.708 85.668 129.879 1.00 71.24 163 HIS A C 1
ATOM 738 O O . HIS A 1 185 ? 95.511 84.790 129.565 1.00 71.24 163 HIS A O 1
ATOM 745 N N . SER A 1 186 ? 93.566 85.402 130.512 1.00 79.32 164 SER A N 1
ATOM 746 C CA . SER A 1 186 ? 93.198 84.026 130.820 1.00 79.32 164 SER A CA 1
ATOM 747 C C . SER A 1 186 ? 92.964 83.199 129.564 1.00 79.32 164 SER A C 1
ATOM 748 O O . SER A 1 186 ? 93.083 81.971 129.613 1.00 79.32 164 SER A O 1
ATOM 751 N N . SER A 1 187 ? 92.642 83.841 128.443 1.00 78.73 165 SER A N 1
ATOM 752 C CA . SER A 1 187 ? 92.371 83.110 127.212 1.00 78.73 165 SER A CA 1
ATOM 753 C C . SER A 1 187 ? 93.658 82.603 126.573 1.00 78.73 165 SER A C 1
ATOM 754 O O . SER A 1 187 ? 93.856 81.392 126.423 1.00 78.73 165 SER A O 1
ATOM 757 N N . ILE A 1 188 ? 94.545 83.521 126.187 1.00 79.88 166 ILE A N 1
ATOM 758 C CA . ILE A 1 188 ? 95.793 83.133 125.540 1.00 79.88 166 ILE A CA 1
ATOM 759 C C . ILE A 1 188 ? 96.612 82.295 126.507 1.00 79.88 166 ILE A C 1
ATOM 760 O O . ILE A 1 188 ? 96.997 82.759 127.586 1.00 79.88 166 ILE A O 1
ATOM 765 N N . SER A 1 189 ? 96.887 81.053 126.123 1.00 87.91 167 SER A N 1
ATOM 766 C CA . SER A 1 189 ? 97.487 80.090 127.036 1.00 87.91 167 SER A CA 1
ATOM 767 C C . SER A 1 189 ? 98.992 80.250 127.187 1.00 87.91 167 SER A C 1
ATOM 768 O O . SER A 1 189 ? 99.600 79.484 127.941 1.00 87.91 167 SER A O 1
ATOM 771 N N . LYS A 1 190 ? 99.611 81.207 126.502 1.00 81.92 168 LYS A N 1
ATOM 772 C CA . LYS A 1 190 ? 101.060 81.352 126.515 1.00 81.92 168 LYS A CA 1
ATOM 773 C C . LYS A 1 190 ? 101.440 82.684 127.140 1.00 81.92 168 LYS A C 1
ATOM 774 O O . LYS A 1 190 ? 100.846 83.716 126.819 1.00 81.92 168 LYS A O 1
ATOM 780 N N . ASP A 1 191 ? 102.429 82.656 128.028 1.00 69.68 169 ASP A N 1
ATOM 781 C CA . ASP A 1 191 ? 102.948 83.881 128.607 1.00 69.68 169 ASP A CA 1
ATOM 782 C C . ASP A 1 191 ? 103.767 84.643 127.571 1.00 69.68 169 ASP A C 1
ATOM 783 O O . ASP A 1 191 ? 103.999 84.175 126.456 1.00 69.68 169 ASP A O 1
ATOM 788 N N . ILE A 1 192 ? 104.213 85.837 127.948 1.00 51.15 170 ILE A N 1
ATOM 789 C CA . ILE A 1 192 ? 104.989 86.666 127.041 1.00 51.15 170 ILE A CA 1
ATOM 790 C C . ILE A 1 192 ? 106.308 87.022 127.708 1.00 51.15 170 ILE A C 1
ATOM 791 O O . ILE A 1 192 ? 106.441 86.991 128.932 1.00 51.15 170 ILE A O 1
ATOM 796 N N . THR A 1 193 ? 107.299 87.341 126.885 1.00 41.60 171 THR A N 1
ATOM 797 C CA . THR A 1 193 ? 108.625 87.701 127.361 1.00 41.60 171 THR A CA 1
ATOM 798 C C . THR A 1 193 ? 108.932 89.147 127.003 1.00 41.60 171 THR A C 1
ATOM 799 O O . THR A 1 193 ? 108.414 89.686 126.024 1.00 41.60 171 THR A O 1
ATOM 803 N N . ILE A 1 194 ? 109.786 89.770 127.804 1.00 36.30 172 ILE A N 1
ATOM 804 C CA . ILE A 1 194 ? 110.076 91.188 127.654 1.00 36.30 172 ILE A CA 1
ATOM 805 C C . ILE A 1 194 ? 111.530 91.419 128.037 1.00 36.30 172 ILE A C 1
ATOM 806 O O . ILE A 1 194 ? 112.063 90.757 128.935 1.00 36.30 172 ILE A O 1
ATOM 811 N N . LYS A 1 195 ? 112.174 92.352 127.333 1.00 35.23 173 LYS A N 1
ATOM 812 C CA . LYS A 1 195 ? 113.614 92.550 127.386 1.00 35.23 173 LYS A CA 1
ATOM 813 C C . LYS A 1 195 ? 113.929 94.035 127.499 1.00 35.23 173 LYS A C 1
ATOM 814 O O . LYS A 1 195 ? 113.103 94.888 127.179 1.00 35.23 173 LYS A O 1
ATOM 820 N N . TYR A 1 196 ? 115.145 94.340 127.943 1.00 35.73 174 TYR A N 1
ATOM 821 C CA . TYR A 1 196 ? 115.577 95.709 128.221 1.00 35.73 174 TYR A CA 1
ATOM 822 C C . TYR A 1 196 ? 116.687 96.090 127.254 1.00 35.73 174 TYR A C 1
ATOM 823 O O . TYR A 1 196 ? 117.839 95.699 127.443 1.00 35.73 174 TYR A O 1
ATOM 832 N N . CYS A 1 197 ? 116.353 96.868 126.241 1.00 35.51 175 CYS A N 1
ATOM 833 C CA . CYS A 1 197 ? 117.337 97.254 125.238 1.00 35.51 175 CYS A CA 1
ATOM 834 C C . CYS A 1 197 ? 118.394 98.161 125.850 1.00 35.51 175 CYS A C 1
ATOM 835 O O . CYS A 1 197 ? 118.073 99.298 126.205 1.00 35.51 175 CYS A O 1
ATOM 838 N N . PRO A 1 198 ? 119.648 97.726 125.982 1.00 33.55 176 PRO A N 1
ATOM 839 C CA . PRO A 1 198 ? 120.648 98.535 126.686 1.00 33.55 176 PRO A CA 1
ATOM 840 C C . PRO A 1 198 ? 121.196 99.706 125.891 1.00 33.55 176 PRO A C 1
ATOM 841 O O . PRO A 1 198 ? 122.093 100.394 126.387 1.00 33.55 176 PRO A O 1
ATOM 845 N N . SER A 1 199 ? 120.702 99.961 124.682 1.00 32.64 177 SER A N 1
ATOM 846 C CA . SER A 1 199 ? 121.139 101.132 123.929 1.00 32.64 177 SER A CA 1
ATOM 847 C C . SER A 1 199 ? 120.211 102.320 124.166 1.00 32.64 177 SER A C 1
ATOM 848 O O . SER A 1 199 ? 120.661 103.393 124.574 1.00 32.64 177 SER A O 1
ATOM 851 N N . CYS A 1 200 ? 118.914 102.141 123.913 1.00 36.69 178 CYS A N 1
ATOM 852 C CA . CYS A 1 200 ? 117.938 103.190 124.164 1.00 36.69 178 CYS A CA 1
ATOM 853 C C . CYS A 1 200 ? 117.483 103.237 125.611 1.00 36.69 178 CYS A C 1
ATOM 854 O O . CYS A 1 200 ? 116.873 104.227 126.014 1.00 36.69 178 CYS A O 1
ATOM 857 N N . ARG A 1 201 ? 117.745 102.194 126.389 1.00 35.70 179 ARG A N 1
ATOM 858 C CA . ARG A 1 201 ? 117.400 102.160 127.804 1.00 35.70 179 ARG A CA 1
ATOM 859 C C . ARG A 1 201 ? 115.892 102.272 128.020 1.00 35.70 179 ARG A C 1
ATOM 860 O O . ARG A 1 201 ? 115.420 103.037 128.857 1.00 35.70 179 ARG A O 1
ATOM 868 N N . ILE A 1 202 ? 115.129 101.503 127.256 1.00 29.90 180 ILE A N 1
ATOM 869 C CA . ILE A 1 202 ? 113.694 101.390 127.464 1.00 29.90 180 ILE A CA 1
ATOM 870 C C . ILE A 1 202 ? 113.346 99.917 127.553 1.00 29.90 180 ILE A C 1
ATOM 871 O O . ILE A 1 202 ? 114.056 99.066 127.015 1.00 29.90 180 ILE A O 1
ATOM 876 N N . TRP A 1 203 ? 112.257 99.609 128.249 1.00 29.84 181 TRP A N 1
ATOM 877 C CA . TRP A 1 203 ? 111.742 98.245 128.268 1.00 29.84 181 TRP A CA 1
ATOM 878 C C . TRP A 1 203 ? 110.921 98.033 127.007 1.00 29.84 181 TRP A C 1
ATOM 879 O O . TRP A 1 203 ? 109.817 98.566 126.881 1.00 29.84 181 TRP A O 1
ATOM 890 N N . ARG A 1 204 ? 111.462 97.264 126.076 1.00 31.41 182 ARG A N 1
ATOM 891 C CA . ARG A 1 204 ? 110.849 97.116 124.769 1.00 31.41 182 ARG A CA 1
ATOM 892 C C . ARG A 1 204 ? 109.412 96.637 124.902 1.00 31.41 182 ARG A C 1
ATOM 893 O O . ARG A 1 204 ? 109.164 95.622 125.560 1.00 31.41 182 ARG A O 1
ATOM 901 N N . PRO A 1 205 ? 108.449 97.316 124.294 1.00 30.07 183 PRO A N 1
ATOM 902 C CA . PRO A 1 205 ? 107.112 96.755 124.180 1.00 30.07 183 PRO A CA 1
ATOM 903 C C . PRO A 1 205 ? 107.150 95.480 123.363 1.00 30.07 183 PRO A C 1
ATOM 904 O O . PRO A 1 205 ? 108.134 95.226 122.657 1.00 30.07 183 PRO A O 1
ATOM 908 N N . PRO A 1 206 ? 106.114 94.650 123.429 1.00 32.02 184 PRO A N 1
ATOM 909 C CA . PRO A 1 206 ? 106.100 93.443 122.603 1.00 32.02 184 PRO A CA 1
ATOM 910 C C . PRO A 1 206 ? 106.180 93.781 121.123 1.00 32.02 184 PRO A C 1
ATOM 911 O O . PRO A 1 206 ? 105.562 94.738 120.654 1.00 32.02 184 PRO A O 1
ATOM 915 N N . ARG A 1 207 ? 106.964 92.986 120.396 1.00 34.37 185 ARG A N 1
ATOM 916 C CA . ARG A 1 207 ? 107.117 93.059 118.946 1.00 34.37 185 ARG A CA 1
ATOM 917 C C . ARG A 1 207 ? 107.930 94.256 118.482 1.00 34.37 185 ARG A C 1
ATOM 918 O O . ARG A 1 207 ? 107.932 94.568 117.293 1.00 34.37 185 ARG A O 1
ATOM 926 N N . SER A 1 208 ? 108.624 94.944 119.373 1.00 27.07 186 SER A N 1
ATOM 927 C CA . SER A 1 208 ? 109.521 96.013 118.968 1.00 27.07 186 SER A CA 1
ATOM 928 C C . SER A 1 208 ? 110.913 95.447 118.764 1.00 27.07 186 SER A C 1
ATOM 929 O O . SER A 1 208 ? 111.235 94.362 119.248 1.00 27.07 186 SER A O 1
ATOM 932 N N . SER A 1 209 ? 111.747 96.184 118.038 1.00 30.57 187 SER A N 1
ATOM 933 C CA . SER A 1 209 ? 113.107 95.703 117.841 1.00 30.57 187 SER A CA 1
ATOM 934 C C . SER A 1 209 ? 114.041 96.869 117.581 1.00 30.57 187 SER A C 1
ATOM 935 O O . SER A 1 209 ? 113.614 98.006 117.408 1.00 30.57 187 SER A O 1
ATOM 938 N N . HIS A 1 210 ? 115.332 96.573 117.555 1.00 39.35 188 HIS A N 1
ATOM 939 C CA . HIS A 1 210 ? 116.375 97.584 117.462 1.00 39.35 188 HIS A CA 1
ATOM 940 C C . HIS A 1 210 ? 116.988 97.551 116.074 1.00 39.35 188 HIS A C 1
ATOM 941 O O . HIS A 1 210 ? 117.292 96.472 115.561 1.00 39.35 188 HIS A O 1
ATOM 948 N N . CYS A 1 211 ? 117.181 98.716 115.466 1.00 43.49 189 CYS A N 1
ATOM 949 C CA . CYS A 1 211 ? 117.839 98.783 114.168 1.00 43.49 189 CYS A CA 1
ATOM 950 C C . CYS A 1 211 ? 119.283 99.216 114.367 1.00 43.49 189 CYS A C 1
ATOM 951 O O . CYS A 1 211 ? 119.538 100.295 114.904 1.00 43.49 189 CYS A O 1
ATOM 954 N N . SER A 1 212 ? 120.224 98.382 113.933 1.00 48.44 190 SER A N 1
ATOM 955 C CA . SER A 1 212 ? 121.630 98.688 114.153 1.00 48.44 190 SER A CA 1
ATOM 956 C C . SER A 1 212 ? 122.144 99.799 113.250 1.00 48.44 190 SER A C 1
ATOM 957 O O . SER A 1 212 ? 123.264 100.273 113.459 1.00 48.44 190 SER A O 1
ATOM 960 N N . THR A 1 213 ? 121.362 100.228 112.264 1.00 52.57 191 THR A N 1
ATOM 961 C CA . THR A 1 213 ? 121.791 101.285 111.357 1.00 52.57 191 THR A CA 1
ATOM 962 C C . THR A 1 213 ? 121.317 102.660 111.822 1.00 52.57 191 THR A C 1
ATOM 963 O O . THR A 1 213 ? 122.132 103.555 112.060 1.00 52.57 191 THR A O 1
ATOM 967 N N . CYS A 1 214 ? 120.002 102.842 111.949 1.00 49.55 192 CYS A N 1
ATOM 968 C CA . CYS A 1 214 ? 119.463 104.102 112.441 1.00 49.55 192 CYS A CA 1
ATOM 969 C C . CYS A 1 214 ? 119.636 104.263 113.942 1.00 49.55 192 CYS A C 1
ATOM 970 O O . CYS A 1 214 ? 119.571 105.391 114.438 1.00 49.55 192 CYS A O 1
ATOM 973 N N . ASN A 1 215 ? 119.841 103.165 114.666 1.00 41.59 193 ASN A N 1
ATOM 974 C CA . ASN A 1 215 ? 120.048 103.180 116.114 1.00 41.59 193 ASN A CA 1
ATOM 975 C C . ASN A 1 215 ? 118.817 103.697 116.854 1.00 41.59 193 ASN A C 1
ATOM 976 O O . ASN A 1 215 ? 118.906 104.569 117.719 1.00 41.59 193 ASN A O 1
ATOM 981 N N . VAL A 1 216 ? 117.654 103.143 116.510 1.00 37.46 194 VAL A N 1
ATOM 982 C CA . VAL A 1 216 ? 116.415 103.396 117.233 1.00 37.46 194 VAL A CA 1
ATOM 983 C C . VAL A 1 216 ? 115.638 102.095 117.344 1.00 37.46 194 VAL A C 1
ATOM 984 O O . VAL A 1 216 ? 115.899 101.124 116.629 1.00 37.46 194 VAL A O 1
ATOM 988 N N . CYS A 1 217 ? 114.661 102.091 118.246 1.00 31.03 195 CYS A N 1
ATOM 989 C CA . CYS A 1 217 ? 113.848 100.914 118.538 1.00 31.03 195 CYS A CA 1
ATOM 990 C C . CYS A 1 217 ? 112.468 101.101 117.924 1.00 31.03 195 CYS A C 1
ATOM 991 O O . CYS A 1 217 ? 111.631 101.819 118.469 1.00 31.03 195 CYS A O 1
ATOM 994 N N . VAL A 1 218 ? 112.225 100.430 116.821 1.00 27.96 196 VAL A N 1
ATOM 995 C CA . VAL A 1 218 ? 110.978 100.564 116.086 1.00 27.96 196 VAL A CA 1
ATOM 996 C C . VAL A 1 218 ? 109.898 99.701 116.721 1.00 27.96 196 VAL A C 1
ATOM 997 O O . VAL A 1 218 ? 110.177 98.662 117.336 1.00 27.96 196 VAL A O 1
ATOM 1001 N N . MET A 1 219 ? 108.640 100.121 116.527 1.00 28.58 197 MET A N 1
ATOM 1002 C CA . MET A 1 219 ? 107.534 99.663 117.364 1.00 28.58 197 MET A CA 1
ATOM 1003 C C . MET A 1 219 ? 107.070 98.266 116.980 1.00 28.58 197 MET A C 1
ATOM 1004 O O . MET A 1 219 ? 106.928 97.395 117.842 1.00 28.58 197 MET A O 1
ATOM 1009 N N . VAL A 1 220 ? 106.779 98.040 115.711 1.00 27.82 198 VAL A N 1
ATOM 1010 C CA . VAL A 1 220 ? 106.517 96.694 115.205 1.00 27.82 198 VAL A CA 1
ATOM 1011 C C . VAL A 1 220 ? 107.473 96.500 114.036 1.00 27.82 198 VAL A C 1
ATOM 1012 O O . VAL A 1 220 ? 107.150 96.785 112.883 1.00 27.82 198 VAL A O 1
ATOM 1016 N N . HIS A 1 221 ? 108.661 95.998 114.328 1.00 32.96 199 HIS A N 1
ATOM 1017 C CA . HIS A 1 221 ? 109.741 96.012 113.359 1.00 32.96 199 HIS A CA 1
ATOM 1018 C C . HIS A 1 221 ? 109.537 94.922 112.331 1.00 32.96 199 HIS A C 1
ATOM 1019 O O . HIS A 1 221 ? 109.300 93.765 112.683 1.00 32.96 199 HIS A O 1
ATOM 1026 N N . ASP A 1 222 ? 109.626 95.290 111.055 1.00 35.20 200 ASP A N 1
ATOM 1027 C CA . ASP A 1 222 ? 109.611 94.314 109.973 1.00 35.20 200 ASP A CA 1
ATOM 1028 C C . ASP A 1 222 ? 111.011 94.051 109.431 1.00 35.20 200 ASP A C 1
ATOM 1029 O O . ASP A 1 222 ? 111.497 92.919 109.491 1.00 35.20 200 ASP A O 1
ATOM 1034 N N . HIS A 1 223 ? 111.679 95.083 108.926 1.00 31.72 201 HIS A N 1
ATOM 1035 C CA . HIS A 1 223 ? 113.040 94.975 108.425 1.00 31.72 201 HIS A CA 1
ATOM 1036 C C . HIS A 1 223 ? 113.489 96.361 108.002 1.00 31.72 201 HIS A C 1
ATOM 1037 O O . HIS A 1 223 ? 112.672 97.268 107.840 1.00 31.72 201 HIS A O 1
ATOM 1044 N N . HIS A 1 224 ? 114.793 96.514 107.812 1.00 35.05 202 HIS A N 1
ATOM 1045 C CA . HIS A 1 224 ? 115.361 97.793 107.399 1.00 35.05 202 HIS A CA 1
ATOM 1046 C C . HIS A 1 224 ? 115.498 97.776 105.887 1.00 35.05 202 HIS A C 1
ATOM 1047 O O . HIS A 1 224 ? 116.507 97.334 105.346 1.00 35.05 202 HIS A O 1
ATOM 1054 N N . CYS A 1 225 ? 114.474 98.256 105.188 1.00 32.15 203 CYS A N 1
ATOM 1055 C CA . CYS A 1 225 ? 114.507 98.230 103.735 1.00 32.15 203 CYS A CA 1
ATOM 1056 C C . CYS A 1 225 ? 115.561 99.210 103.249 1.00 32.15 203 CYS A C 1
ATOM 1057 O O . CYS A 1 225 ? 115.497 100.406 103.557 1.00 32.15 203 CYS A O 1
ATOM 1060 N N . ILE A 1 226 ? 116.542 98.692 102.507 1.00 28.57 204 ILE A N 1
ATOM 1061 C CA . ILE A 1 226 ? 117.662 99.498 102.037 1.00 28.57 204 ILE A CA 1
ATOM 1062 C C . ILE A 1 226 ? 117.240 100.401 100.892 1.00 28.57 204 ILE A C 1
ATOM 1063 O O . ILE A 1 226 ? 117.662 101.556 100.816 1.00 28.57 204 ILE A O 1
ATOM 1068 N N . TRP A 1 227 ? 116.417 99.886 99.978 1.00 30.92 205 TRP A N 1
ATOM 1069 C CA . TRP A 1 227 ? 115.988 100.666 98.824 1.00 30.92 205 TRP A CA 1
ATOM 1070 C C . TRP A 1 227 ? 115.225 101.906 99.260 1.00 30.92 205 TRP A C 1
ATOM 1071 O O . TRP A 1 227 ? 115.619 103.032 98.953 1.00 30.92 205 TRP A O 1
ATOM 1082 N N . VAL A 1 228 ? 114.132 101.718 99.994 1.00 26.13 206 VAL A N 1
ATOM 1083 C CA . VAL A 1 228 ? 113.413 102.856 100.552 1.00 26.13 206 VAL A CA 1
ATOM 1084 C C . VAL A 1 228 ? 114.300 103.631 101.517 1.00 26.13 206 VAL A C 1
ATOM 1085 O O . VAL A 1 228 ? 114.133 104.845 101.687 1.00 26.13 206 VAL A O 1
ATOM 1089 N N . ASN A 1 229 ? 115.277 102.954 102.129 1.00 27.38 207 ASN A N 1
ATOM 1090 C CA . ASN A 1 229 ? 116.233 103.536 103.080 1.00 27.38 207 ASN A CA 1
ATOM 1091 C C . ASN A 1 229 ? 115.593 103.834 104.434 1.00 27.38 207 ASN A C 1
ATOM 1092 O O . ASN A 1 229 ? 115.929 104.818 105.086 1.00 27.38 207 ASN A O 1
ATOM 1097 N N . ASN A 1 230 ? 114.689 102.966 104.879 1.00 27.83 208 ASN A N 1
ATOM 1098 C CA . ASN A 1 230 ? 113.971 103.216 106.119 1.00 27.83 208 ASN A CA 1
ATOM 1099 C C . ASN A 1 230 ? 113.587 101.891 106.749 1.00 27.83 208 ASN A C 1
ATOM 1100 O O . ASN A 1 230 ? 113.573 100.853 106.087 1.00 27.83 208 ASN A O 1
ATOM 1105 N N . CYS A 1 231 ? 113.269 101.932 108.038 1.00 32.51 209 CYS A N 1
ATOM 1106 C CA . CYS A 1 231 ? 112.762 100.757 108.730 1.00 32.51 209 CYS A CA 1
ATOM 1107 C C . CYS A 1 231 ? 111.267 100.665 108.490 1.00 32.51 209 CYS A C 1
ATOM 1108 O O . CYS A 1 231 ? 110.550 101.652 108.647 1.00 32.51 209 CYS A O 1
ATOM 1111 N N . ILE A 1 232 ? 110.792 99.486 108.102 1.00 33.79 210 ILE A N 1
ATOM 1112 C CA . ILE A 1 232 ? 109.372 99.322 107.824 1.00 33.79 210 ILE A CA 1
ATOM 1113 C C . ILE A 1 232 ? 108.704 98.922 109.133 1.00 33.79 210 ILE A C 1
ATOM 1114 O O . ILE A 1 232 ? 108.685 97.752 109.499 1.00 33.79 210 ILE A O 1
ATOM 1119 N N . GLY A 1 233 ? 108.164 99.898 109.849 1.00 20.59 211 GLY A N 1
ATOM 1120 C CA . GLY A 1 233 ? 107.656 99.650 111.179 1.00 20.59 211 GLY A CA 1
ATOM 1121 C C . GLY A 1 233 ? 106.175 99.372 111.237 1.00 20.59 211 GLY A C 1
ATOM 1122 O O . GLY A 1 233 ? 105.672 98.489 110.545 1.00 20.59 211 GLY A O 1
ATOM 1123 N N . LYS A 1 234 ? 105.469 100.114 112.080 1.00 26.34 212 LYS A N 1
ATOM 1124 C CA . LYS A 1 234 ? 104.026 100.000 112.214 1.00 26.34 212 LYS A CA 1
ATOM 1125 C C . LYS A 1 234 ? 103.279 101.171 111.615 1.00 26.34 212 LYS A C 1
ATOM 1126 O O . LYS A 1 234 ? 102.171 100.991 111.113 1.00 26.34 212 LYS A O 1
ATOM 1132 N N . ARG A 1 235 ? 103.872 102.354 111.624 1.00 28.43 213 ARG A N 1
ATOM 1133 C CA . ARG A 1 235 ? 103.204 103.551 111.154 1.00 28.43 213 ARG A CA 1
ATOM 1134 C C . ARG A 1 235 ? 103.462 103.852 109.687 1.00 28.43 213 ARG A C 1
ATOM 1135 O O . ARG A 1 235 ? 102.961 104.863 109.189 1.00 28.43 213 ARG A O 1
ATOM 1143 N N . ASN A 1 236 ? 104.234 103.022 108.981 1.00 26.79 214 ASN A N 1
ATOM 1144 C CA . ASN A 1 236 ? 104.356 103.193 107.539 1.00 26.79 214 ASN A CA 1
ATOM 1145 C C . ASN A 1 236 ? 104.323 101.860 106.797 1.00 26.79 214 ASN A C 1
ATOM 1146 O O . ASN A 1 236 ? 104.676 101.807 105.613 1.00 26.79 214 ASN A O 1
ATOM 1151 N N . TYR A 1 237 ? 103.879 100.791 107.452 1.00 31.62 215 TYR A N 1
ATOM 1152 C CA . TYR A 1 237 ? 103.679 99.529 106.754 1.00 31.62 215 TYR A CA 1
ATOM 1153 C C . TYR A 1 237 ? 102.631 99.661 105.663 1.00 31.62 215 TYR A C 1
ATOM 1154 O O . TYR A 1 237 ? 102.782 99.094 104.574 1.00 31.62 215 TYR A O 1
ATOM 1163 N N . ARG A 1 238 ? 101.545 100.380 105.939 1.00 33.87 216 ARG A N 1
ATOM 1164 C CA . ARG A 1 238 ? 100.525 100.562 104.916 1.00 33.87 216 ARG A CA 1
ATOM 1165 C C . ARG A 1 238 ? 101.092 101.290 103.711 1.00 33.87 216 ARG A C 1
ATOM 1166 O O . ARG A 1 238 ? 100.741 100.979 102.571 1.00 33.87 216 ARG A O 1
ATOM 1174 N N . PHE A 1 239 ? 101.988 102.251 103.933 1.00 54.54 217 PHE A N 1
ATOM 1175 C CA . PHE A 1 239 ? 102.583 102.955 102.805 1.00 54.54 217 PHE A CA 1
ATOM 1176 C C . PHE A 1 239 ? 103.507 102.046 102.014 1.00 54.54 217 PHE A C 1
ATOM 1177 O O . PHE A 1 239 ? 103.526 102.100 100.782 1.00 54.54 217 PHE A O 1
ATOM 1185 N N . PHE A 1 240 ? 104.288 101.210 102.691 1.00 54.54 218 PHE A N 1
ATOM 1186 C CA . PHE A 1 240 ? 105.108 100.246 101.965 1.00 54.54 218 PHE A CA 1
ATOM 1187 C C . PHE A 1 240 ? 104.251 99.339 101.090 1.00 54.54 218 PHE A C 1
ATOM 1188 O O . PHE A 1 240 ? 104.578 99.086 99.920 1.00 54.54 218 PHE A O 1
ATOM 1196 N N . LEU A 1 241 ? 103.140 98.848 101.632 1.00 35.78 219 LEU A N 1
ATOM 1197 C CA . LEU A 1 241 ? 102.281 97.970 100.846 1.00 35.78 219 LEU A CA 1
ATOM 1198 C C . LEU A 1 241 ? 101.640 98.715 99.684 1.00 35.78 219 LEU A C 1
ATOM 1199 O O . LEU A 1 241 ? 101.497 98.160 98.589 1.00 35.78 219 LEU A O 1
ATOM 1204 N N . ILE A 1 242 ? 101.242 99.968 99.897 1.00 35.89 220 ILE A N 1
ATOM 1205 C CA . ILE A 1 242 ? 100.680 100.754 98.804 1.00 35.89 220 ILE A CA 1
ATOM 1206 C C . ILE A 1 242 ? 101.718 100.958 97.712 1.00 35.89 220 ILE A C 1
ATOM 1207 O O . ILE A 1 242 ? 101.393 100.965 96.524 1.00 35.89 220 ILE A O 1
ATOM 1212 N N . PHE A 1 243 ? 102.984 101.100 98.090 1.00 54.54 221 PHE A N 1
ATOM 1213 C CA . PHE A 1 243 ? 104.034 101.239 97.089 1.00 54.54 221 PHE A CA 1
ATOM 1214 C C . PHE A 1 243 ? 104.165 99.978 96.257 1.00 54.54 221 PHE A C 1
ATOM 1215 O O . PHE A 1 243 ? 104.242 100.040 95.028 1.00 54.54 221 PHE A O 1
ATOM 1223 N N . LEU A 1 244 ? 104.211 98.820 96.910 1.00 36.76 222 LEU A N 1
ATOM 1224 C CA . LEU A 1 244 ? 104.332 97.581 96.146 1.00 36.76 222 LEU A CA 1
ATOM 1225 C C . LEU A 1 244 ? 103.139 97.391 95.218 1.00 36.76 222 LEU A C 1
ATOM 1226 O O . LEU A 1 244 ? 103.300 97.007 94.051 1.00 36.76 222 LEU A O 1
ATOM 1231 N N . LEU A 1 245 ? 101.934 97.679 95.708 1.00 30.53 223 LEU A N 1
ATOM 1232 C CA . LEU A 1 245 ? 100.741 97.497 94.888 1.00 30.53 223 LEU A CA 1
ATOM 1233 C C . LEU A 1 245 ? 100.721 98.463 93.713 1.00 30.53 223 LEU A C 1
ATOM 1234 O O . LEU A 1 245 ? 100.386 98.075 92.588 1.00 30.53 223 LEU A O 1
ATOM 1239 N N . GLY A 1 246 ? 101.064 99.725 93.951 1.00 32.06 224 GLY A N 1
ATOM 1240 C CA . GLY A 1 246 ? 101.123 100.675 92.861 1.00 32.06 224 GLY A CA 1
ATOM 1241 C C . GLY A 1 246 ? 102.163 100.300 91.829 1.00 32.06 224 GLY A C 1
ATOM 1242 O O . GLY A 1 246 ? 101.952 100.491 90.635 1.00 32.06 224 GLY A O 1
ATOM 1243 N N . ALA A 1 247 ? 103.302 99.768 92.268 1.00 32.83 225 ALA A N 1
ATOM 1244 C CA . ALA A 1 247 ? 104.314 99.346 91.308 1.00 32.83 225 ALA A CA 1
ATOM 1245 C C . ALA A 1 247 ? 103.789 98.222 90.431 1.00 32.83 225 ALA A C 1
ATOM 1246 O O . ALA A 1 247 ? 103.940 98.254 89.203 1.00 32.83 225 ALA A O 1
ATOM 1248 N N . ILE A 1 248 ? 103.153 97.222 91.042 1.00 31.91 226 ILE A N 1
ATOM 1249 C CA . ILE A 1 248 ? 102.586 96.124 90.260 1.00 31.91 226 ILE A CA 1
ATOM 1250 C C . ILE A 1 248 ? 101.579 96.653 89.248 1.00 31.91 226 ILE A C 1
ATOM 1251 O O . ILE A 1 248 ? 101.609 96.292 88.064 1.00 31.91 226 ILE A O 1
ATOM 1256 N N . LEU A 1 249 ? 100.674 97.526 89.696 1.00 29.20 227 LEU A N 1
ATOM 1257 C CA . LEU A 1 249 ? 99.605 97.984 88.814 1.00 29.20 227 LEU A CA 1
ATOM 1258 C C . LEU A 1 249 ? 100.136 98.874 87.697 1.00 29.20 227 LEU A C 1
ATOM 1259 O O . LEU A 1 249 ? 99.701 98.755 86.547 1.00 29.20 227 LEU A O 1
ATOM 1264 N N . SER A 1 250 ? 101.068 99.775 88.007 1.00 28.39 228 SER A N 1
ATOM 1265 C CA . SER A 1 250 ? 101.645 100.615 86.968 1.00 28.39 228 SER A CA 1
ATOM 1266 C C . SER A 1 250 ? 102.383 99.779 85.941 1.00 28.39 228 SER A C 1
ATOM 1267 O O . SER A 1 250 ? 102.273 100.030 84.737 1.00 28.39 228 SER A O 1
ATOM 1270 N N . SER A 1 251 ? 103.142 98.778 86.389 1.00 29.60 229 SER A N 1
ATOM 1271 C CA . SER A 1 251 ? 103.837 97.929 85.433 1.00 29.60 229 SER A CA 1
ATOM 1272 C C . SER A 1 251 ? 102.855 97.192 84.539 1.00 29.60 229 SER A C 1
ATOM 1273 O O . SER A 1 251 ? 103.052 97.124 83.323 1.00 29.60 229 SER A O 1
ATOM 1276 N N . VAL A 1 252 ? 101.779 96.649 85.110 1.00 32.30 230 VAL A N 1
ATOM 1277 C CA . VAL A 1 252 ? 100.832 95.907 84.281 1.00 32.30 230 VAL A CA 1
ATOM 1278 C C . VAL A 1 252 ? 100.148 96.831 83.282 1.00 32.30 230 VAL A C 1
ATOM 1279 O O . VAL A 1 252 ? 99.927 96.457 82.122 1.00 32.30 230 VAL A O 1
ATOM 1283 N N . ILE A 1 253 ? 99.805 98.050 83.699 1.00 32.28 231 ILE A N 1
ATOM 1284 C CA . ILE A 1 253 ? 99.092 98.946 82.794 1.00 32.28 231 ILE A CA 1
ATOM 1285 C C . ILE A 1 253 ? 100.013 99.438 81.687 1.00 32.28 231 ILE A C 1
ATOM 1286 O O . ILE A 1 253 ? 99.606 99.540 80.526 1.00 32.28 231 ILE A O 1
ATOM 1291 N N . LEU A 1 254 ? 101.270 99.735 82.014 1.00 35.95 232 LEU A N 1
ATOM 1292 C CA . LEU A 1 254 ? 102.216 100.107 80.969 1.00 35.95 232 LEU A CA 1
ATOM 1293 C C . LEU A 1 254 ? 102.458 98.945 80.021 1.00 35.95 232 LEU A C 1
ATOM 1294 O O . LEU A 1 254 ? 102.615 99.142 78.812 1.00 35.95 232 LEU A O 1
ATOM 1299 N N . LEU A 1 255 ? 102.468 97.723 80.550 1.00 40.19 233 LEU A N 1
ATOM 1300 C CA . LEU A 1 255 ? 102.661 96.550 79.709 1.00 40.19 233 LEU A CA 1
ATOM 1301 C C . LEU A 1 255 ? 101.524 96.399 78.712 1.00 40.19 233 LEU A C 1
ATOM 1302 O O . LEU A 1 255 ? 101.759 96.217 77.514 1.00 40.19 233 LEU A O 1
ATOM 1307 N N . THR A 1 256 ? 100.278 96.475 79.186 1.00 45.45 234 THR A N 1
ATOM 1308 C CA . THR A 1 256 ? 99.158 96.329 78.259 1.00 45.45 234 THR A CA 1
ATOM 1309 C C . THR A 1 256 ? 99.072 97.500 77.291 1.00 45.45 234 THR A C 1
ATOM 1310 O O . THR A 1 256 ? 98.684 97.311 76.134 1.00 45.45 234 THR A O 1
ATOM 1314 N N . ASN A 1 257 ? 99.444 98.705 77.730 1.00 49.62 235 ASN A N 1
ATOM 1315 C CA . ASN A 1 257 ? 99.486 99.847 76.822 1.00 49.62 235 ASN A CA 1
ATOM 1316 C C . ASN A 1 257 ? 100.483 99.617 75.694 1.00 49.62 235 ASN A C 1
ATOM 1317 O O . ASN A 1 257 ? 100.151 99.755 74.510 1.00 49.62 235 ASN A O 1
ATOM 1322 N N . CYS A 1 258 ? 101.720 99.269 76.039 1.00 59.88 236 CYS A N 1
ATOM 1323 C CA . CYS A 1 258 ? 102.713 99.037 75.002 1.00 59.88 236 CYS A CA 1
ATOM 1324 C C . CYS A 1 258 ? 102.342 97.846 74.132 1.00 59.88 236 CYS A C 1
ATOM 1325 O O . CYS A 1 258 ? 102.659 97.832 72.939 1.00 59.88 236 CYS A O 1
ATOM 1328 N N . ALA A 1 259 ? 101.651 96.853 74.690 1.00 60.31 237 ALA A N 1
ATOM 1329 C CA . ALA A 1 259 ? 101.260 95.703 73.884 1.00 60.31 237 ALA A CA 1
ATOM 1330 C C . ALA A 1 259 ? 100.195 96.084 72.864 1.00 60.31 237 ALA A C 1
ATOM 1331 O O . ALA A 1 259 ? 100.300 95.732 71.683 1.00 60.31 237 ALA A O 1
ATOM 1333 N N . ILE A 1 260 ? 99.158 96.808 73.295 1.00 65.47 238 ILE A N 1
ATOM 1334 C CA . ILE A 1 260 ? 98.139 97.231 72.344 1.00 65.47 238 ILE A CA 1
ATOM 1335 C C . ILE A 1 260 ? 98.715 98.212 71.335 1.00 65.47 238 ILE A C 1
ATOM 1336 O O . ILE A 1 260 ? 98.216 98.303 70.210 1.00 65.47 238 ILE A O 1
ATOM 1341 N N . HIS A 1 261 ? 99.784 98.927 71.686 1.00 70.88 239 HIS A N 1
ATOM 1342 C CA . HIS A 1 261 ? 100.404 99.811 70.704 1.00 70.88 239 HIS A CA 1
ATOM 1343 C C . HIS A 1 261 ? 101.203 99.030 69.668 1.00 70.88 239 HIS A C 1
ATOM 1344 O O . HIS A 1 261 ? 101.090 99.290 68.466 1.00 70.88 239 HIS A O 1
ATOM 1351 N N . ILE A 1 262 ? 102.027 98.078 70.112 1.00 71.89 240 ILE A N 1
ATOM 1352 C CA . ILE A 1 262 ? 102.849 97.324 69.169 1.00 71.89 240 ILE A CA 1
ATOM 1353 C C . ILE A 1 262 ? 101.987 96.408 68.312 1.00 71.89 240 ILE A C 1
ATOM 1354 O O . ILE A 1 262 ? 102.356 96.079 67.179 1.00 71.89 240 ILE A O 1
ATOM 1359 N N . ALA A 1 263 ? 100.825 95.996 68.813 1.00 76.79 241 ALA A N 1
ATOM 1360 C CA . ALA A 1 263 ? 99.984 95.094 68.043 1.00 76.79 241 ALA A CA 1
ATOM 1361 C C . ALA A 1 263 ? 99.204 95.803 66.946 1.00 76.79 241 ALA A C 1
ATOM 1362 O O . ALA A 1 263 ? 98.742 95.141 66.012 1.00 76.79 241 ALA A O 1
ATOM 1364 N N . ARG A 1 264 ? 99.052 97.122 67.029 1.00 81.42 242 ARG A N 1
ATOM 1365 C CA . ARG A 1 264 ? 98.204 97.859 66.103 1.00 81.42 242 ARG A CA 1
ATOM 1366 C C . ARG A 1 264 ? 98.974 98.769 65.160 1.00 81.42 242 ARG A C 1
ATOM 1367 O O . ARG A 1 264 ? 98.353 99.442 64.332 1.00 81.42 242 ARG A O 1
ATOM 1375 N N . GLU A 1 265 ? 100.297 98.816 65.257 1.00 87.83 243 GLU A N 1
ATOM 1376 C CA . GLU A 1 265 ? 101.085 99.601 64.319 1.00 87.83 243 GLU A CA 1
ATOM 1377 C C . GLU A 1 265 ? 101.310 98.796 63.047 1.00 87.83 243 GLU A C 1
ATOM 1378 O O . GLU A 1 265 ? 101.736 97.639 63.10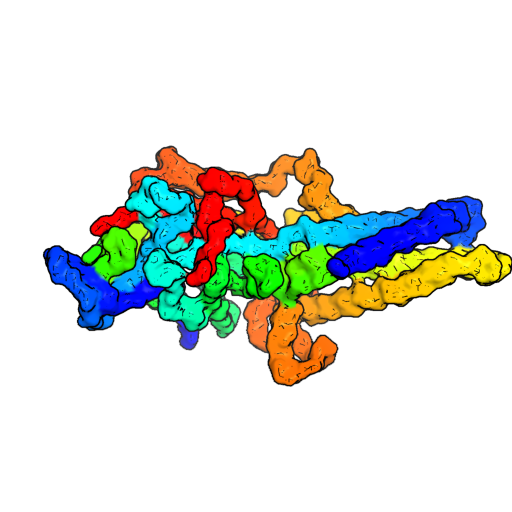3 1.00 87.83 243 GLU A O 1
ATOM 1384 N N . SER A 1 266 ? 101.021 99.409 61.899 1.00 89.47 244 SER A N 1
ATOM 1385 C CA . SER A 1 266 ? 101.098 98.687 60.634 1.00 89.47 244 SER A CA 1
ATOM 1386 C C . SER A 1 266 ? 102.517 98.610 60.089 1.00 89.47 244 SER A C 1
ATOM 1387 O O . SER A 1 266 ? 102.885 97.599 59.481 1.00 89.47 244 SER A O 1
ATOM 1390 N N . GLY A 1 267 ? 103.324 99.648 60.288 1.00 94.34 245 GLY A N 1
ATOM 1391 C CA . GLY A 1 267 ? 104.657 99.676 59.716 1.00 94.34 245 GLY A CA 1
ATOM 1392 C C . GLY A 1 267 ? 105.628 98.658 60.271 1.00 94.34 245 GLY A C 1
ATOM 1393 O O . GLY A 1 267 ? 106.770 98.605 59.806 1.00 94.34 245 GLY A O 1
ATOM 1394 N N . GLY A 1 268 ? 105.219 97.855 61.248 1.00 98.54 246 GLY A N 1
ATOM 1395 C CA . GLY A 1 268 ? 106.080 96.845 61.812 1.00 98.54 246 GLY A CA 1
ATOM 1396 C C . GLY A 1 268 ? 106.965 97.386 62.915 1.00 98.54 246 GLY A C 1
ATOM 1397 O O . GLY A 1 268 ? 107.106 98.600 63.093 1.00 98.54 246 GLY A O 1
ATOM 1398 N N . PRO A 1 269 ? 107.598 96.486 63.671 1.00 106.77 247 PRO A N 1
ATOM 1399 C CA . PRO A 1 269 ? 108.438 96.916 64.799 1.00 106.77 247 PRO A CA 1
ATOM 1400 C C . PRO A 1 269 ? 109.654 97.735 64.393 1.00 106.77 247 PRO A C 1
ATOM 1401 O O . PRO A 1 269 ? 110.450 98.133 65.249 1.00 106.77 247 PRO A O 1
ATOM 1405 N N . ARG A 1 270 ? 109.815 97.993 63.099 1.00 105.76 248 ARG A N 1
ATOM 1406 C CA . ARG A 1 270 ? 110.933 98.786 62.607 1.00 105.76 248 ARG A CA 1
ATOM 1407 C C . ARG A 1 270 ? 110.671 100.285 62.664 1.00 105.76 248 ARG A C 1
ATOM 1408 O O . ARG A 1 270 ? 111.472 101.058 62.128 1.00 105.76 248 ARG A O 1
ATOM 1416 N N . ASP A 1 271 ? 109.577 100.716 63.294 1.00 100.61 249 ASP A N 1
ATOM 1417 C CA . ASP A 1 271 ? 109.272 102.136 63.420 1.00 100.61 249 ASP A CA 1
ATOM 1418 C C . ASP A 1 271 ? 108.857 102.526 64.835 1.00 100.61 249 ASP A C 1
ATOM 1419 O O . ASP A 1 271 ? 108.474 103.680 65.058 1.00 100.61 249 ASP A O 1
ATOM 1424 N N . CYS A 1 272 ? 108.916 101.601 65.790 1.00 92.21 250 CYS A N 1
ATOM 1425 C CA . CYS A 1 272 ? 108.631 101.908 67.193 1.00 92.21 250 CYS A CA 1
ATOM 1426 C C . CYS A 1 272 ? 109.505 101.029 68.070 1.00 92.21 250 CYS A C 1
ATOM 1427 O O . CYS A 1 272 ? 109.070 99.989 68.576 1.00 92.21 250 CYS A O 1
ATOM 1430 N N . PRO A 1 273 ? 110.762 101.413 68.265 1.00 89.18 251 PRO A N 1
ATOM 1431 C CA . PRO A 1 273 ? 111.641 100.632 69.142 1.00 89.18 251 PRO A CA 1
ATOM 1432 C C . PRO A 1 273 ? 111.437 100.981 70.606 1.00 89.18 251 PRO A C 1
ATOM 1433 O O . PRO A 1 273 ? 111.666 100.159 71.502 1.00 89.18 251 PRO A O 1
ATOM 1437 N N . VAL A 1 274 ? 111.013 102.219 70.854 1.00 79.30 252 VAL A N 1
ATOM 1438 C CA . VAL A 1 274 ? 110.839 102.668 72.226 1.00 79.30 252 VAL A CA 1
ATOM 1439 C C . VAL A 1 274 ? 109.691 101.924 72.887 1.00 79.30 252 VAL A C 1
ATOM 1440 O O . VAL A 1 274 ? 109.722 101.670 74.096 1.00 79.30 252 VAL A O 1
ATOM 1444 N N . ALA A 1 275 ? 108.674 101.540 72.116 1.00 71.99 253 ALA A N 1
ATOM 1445 C CA . ALA A 1 275 ? 107.601 100.732 72.681 1.00 71.99 253 ALA A CA 1
ATOM 1446 C C . ALA A 1 275 ? 108.125 99.385 73.151 1.00 71.99 253 ALA A C 1
ATOM 1447 O O . ALA A 1 275 ? 107.727 98.893 74.210 1.00 71.99 253 ALA A O 1
ATOM 1449 N N . ILE A 1 276 ? 109.040 98.785 72.390 1.00 70.55 254 ILE A N 1
ATOM 1450 C CA . ILE A 1 276 ? 109.599 97.497 72.786 1.00 70.55 254 ILE A CA 1
ATOM 1451 C C . ILE A 1 276 ? 110.497 97.657 74.006 1.00 70.55 254 ILE A C 1
ATOM 1452 O O . ILE A 1 276 ? 110.515 96.802 74.901 1.00 70.55 254 ILE A O 1
ATOM 1457 N N . LEU A 1 277 ? 111.259 98.750 74.060 1.00 67.44 255 LEU A N 1
ATOM 1458 C CA . LEU A 1 277 ? 112.058 99.030 75.249 1.00 67.44 255 LEU A CA 1
ATOM 1459 C C . LEU A 1 277 ? 111.172 99.135 76.482 1.00 67.44 255 LEU A C 1
ATOM 1460 O O . LEU A 1 277 ? 111.460 98.535 77.523 1.00 67.44 255 LEU A O 1
ATOM 1465 N N . LEU A 1 278 ? 110.097 99.918 76.386 1.00 57.94 256 LEU A N 1
ATOM 1466 C CA . LEU A 1 278 ? 109.198 100.081 77.521 1.00 57.94 256 LEU A CA 1
ATOM 1467 C C . LEU A 1 278 ? 108.542 98.761 77.894 1.00 57.94 256 LEU A C 1
ATOM 1468 O O . LEU A 1 278 ? 108.353 98.470 79.077 1.00 57.94 256 LEU A O 1
ATOM 1473 N N . LEU A 1 279 ? 108.190 97.950 76.897 1.00 58.37 257 LEU A N 1
ATOM 1474 C CA . LEU A 1 279 ? 107.609 96.643 77.178 1.00 58.37 257 LEU A CA 1
ATOM 1475 C C . LEU A 1 279 ? 108.577 95.782 77.974 1.00 58.37 257 LEU A C 1
ATOM 1476 O O . LEU A 1 279 ? 108.194 95.150 78.963 1.00 58.37 257 LEU A O 1
ATOM 1481 N N . CYS A 1 280 ? 109.842 95.746 77.555 1.00 59.93 258 CYS A N 1
ATOM 1482 C CA . CYS A 1 280 ? 110.823 94.935 78.269 1.00 59.93 258 CYS A CA 1
ATOM 1483 C C . CYS A 1 280 ? 111.054 95.462 79.678 1.00 59.93 258 CYS A C 1
ATOM 1484 O O . CYS A 1 280 ? 111.151 94.683 80.634 1.00 59.93 258 CYS A O 1
ATOM 1487 N N . TYR A 1 281 ? 111.132 96.779 79.833 1.00 49.87 259 TYR A N 1
ATOM 1488 C CA . TYR A 1 281 ? 111.371 97.338 81.157 1.00 49.87 259 TYR A CA 1
ATOM 1489 C C . TYR A 1 281 ? 110.191 97.078 82.081 1.00 49.87 259 TYR A C 1
ATOM 1490 O O . TYR A 1 281 ? 110.376 96.800 83.271 1.00 49.87 259 TYR A O 1
ATOM 1499 N N . ALA A 1 282 ? 108.971 97.143 81.552 1.00 44.72 260 ALA A N 1
ATOM 1500 C CA . ALA A 1 282 ? 107.803 96.844 82.367 1.00 44.72 260 ALA A CA 1
ATOM 1501 C C . ALA A 1 282 ? 107.774 95.375 82.753 1.00 44.72 260 ALA A C 1
ATOM 1502 O O . ALA A 1 282 ? 107.543 95.034 83.917 1.00 44.72 260 ALA A O 1
ATOM 1504 N N . GLY A 1 283 ? 108.010 94.486 81.789 1.00 49.84 261 GLY A N 1
ATOM 1505 C CA . GLY A 1 283 ? 108.072 93.072 82.096 1.00 49.84 261 GLY A CA 1
ATOM 1506 C C . GLY A 1 283 ? 109.175 92.709 83.064 1.00 49.84 261 GLY A C 1
ATOM 1507 O O . GLY A 1 283 ? 109.091 91.672 83.725 1.00 49.84 261 GLY A O 1
ATOM 1508 N N . LEU A 1 284 ? 110.213 93.533 83.161 1.00 44.67 262 LEU A N 1
ATOM 1509 C CA . LEU A 1 284 ? 111.277 93.257 84.114 1.00 44.67 262 LEU A CA 1
ATOM 1510 C C . LEU A 1 284 ? 111.003 93.828 85.496 1.00 44.67 262 LEU A C 1
ATOM 1511 O O . LEU A 1 284 ? 111.408 93.224 86.493 1.00 44.67 262 LEU A O 1
ATOM 1516 N N . THR A 1 285 ? 110.345 94.979 85.591 1.00 42.27 263 THR A N 1
ATOM 1517 C CA . THR A 1 285 ? 110.003 95.539 86.891 1.00 42.27 263 THR A CA 1
ATOM 1518 C C . THR A 1 285 ? 108.624 95.112 87.369 1.00 42.27 263 THR A C 1
ATOM 1519 O O . THR A 1 285 ? 108.141 95.641 88.372 1.00 42.27 263 THR A O 1
ATOM 1523 N N . LEU A 1 286 ? 107.973 94.189 86.667 1.00 39.52 264 LEU A N 1
ATOM 1524 C CA . LEU A 1 286 ? 106.749 93.591 87.178 1.00 39.52 264 LEU A CA 1
ATOM 1525 C C . LEU A 1 286 ? 107.025 92.404 88.084 1.00 39.52 264 LEU A C 1
ATOM 1526 O O . LEU A 1 286 ? 106.176 92.056 88.908 1.00 39.52 264 LEU A O 1
ATOM 1531 N N . TRP A 1 287 ? 108.201 91.791 87.975 1.00 45.09 265 TRP A N 1
ATOM 1532 C CA . TRP A 1 287 ? 108.461 90.570 88.725 1.00 45.09 265 TRP A CA 1
ATOM 1533 C C . TRP A 1 287 ? 108.743 90.853 90.195 1.00 45.09 265 TRP A C 1
ATOM 1534 O O . TRP A 1 287 ? 107.991 90.411 91.068 1.00 45.09 265 TRP A O 1
ATOM 1545 N N . TYR A 1 288 ? 109.808 91.596 90.487 1.00 37.54 266 TYR A N 1
ATOM 1546 C CA . TYR A 1 288 ? 110.268 91.701 91.869 1.00 37.54 266 TYR A CA 1
ATOM 1547 C C . TYR A 1 288 ? 109.240 92.310 92.813 1.00 37.54 266 TYR A C 1
ATOM 1548 O O . TYR A 1 288 ? 109.115 91.807 93.942 1.00 37.54 266 TYR A O 1
ATOM 1557 N N . PRO A 1 289 ? 108.500 93.358 92.455 1.00 32.97 267 PRO A N 1
ATOM 1558 C CA . PRO A 1 289 ? 107.403 93.773 93.337 1.00 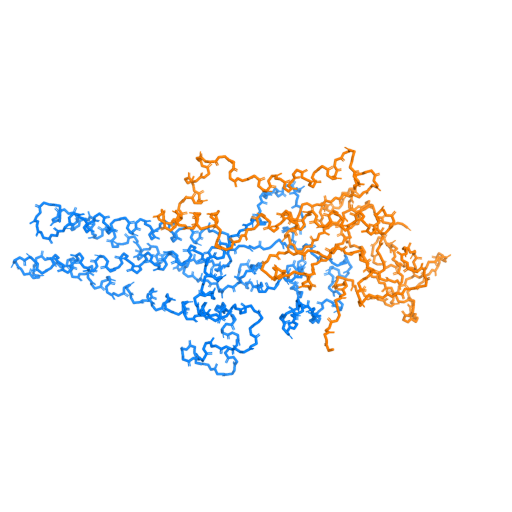32.97 267 PRO A CA 1
ATOM 1559 C C . PRO A 1 289 ? 106.342 92.706 93.530 1.00 32.97 267 PRO A C 1
ATOM 1560 O O . PRO A 1 289 ? 105.804 92.589 94.633 1.00 32.97 267 PRO A O 1
ATOM 1564 N N . ALA A 1 290 ? 106.027 91.910 92.508 1.00 31.42 268 ALA A N 1
ATOM 1565 C CA . ALA A 1 290 ? 105.042 90.849 92.702 1.00 31.42 268 ALA A CA 1
ATOM 1566 C C . ALA A 1 290 ? 105.560 89.787 93.657 1.00 31.42 268 ALA A C 1
ATOM 1567 O O . ALA A 1 290 ? 104.812 89.280 94.502 1.00 31.42 268 ALA A O 1
ATOM 1569 N N . ILE A 1 291 ? 106.838 89.439 93.536 1.00 33.84 269 ILE A N 1
ATOM 1570 C CA . ILE A 1 291 ? 107.429 88.457 94.438 1.00 33.84 269 ILE A CA 1
ATOM 1571 C C . ILE A 1 291 ? 107.415 88.977 95.868 1.00 33.84 269 ILE A C 1
ATOM 1572 O O . ILE A 1 291 ? 107.069 88.247 96.804 1.00 33.84 269 ILE A O 1
ATOM 1577 N N . LEU A 1 292 ? 107.764 90.250 96.063 1.00 30.78 270 LEU A N 1
ATOM 1578 C CA . LEU A 1 292 ? 107.746 90.809 97.411 1.00 30.78 270 LEU A CA 1
ATOM 1579 C C . LEU A 1 292 ? 106.333 90.869 97.971 1.00 30.78 270 LEU A C 1
ATOM 1580 O O . LEU A 1 292 ? 106.116 90.585 99.153 1.00 30.78 270 LEU A O 1
ATOM 1585 N N . PHE A 1 293 ? 105.354 91.224 97.145 1.00 30.21 271 PHE A N 1
ATOM 1586 C CA . PHE A 1 293 ? 103.984 91.291 97.634 1.00 30.21 271 PHE A CA 1
ATOM 1587 C C . PHE A 1 293 ? 103.463 89.916 98.021 1.00 30.21 271 PHE A C 1
ATOM 1588 O O . PHE A 1 293 ? 102.767 89.775 99.031 1.00 30.21 271 PHE A O 1
ATOM 1596 N N . THR A 1 294 ? 103.781 88.886 97.240 1.00 31.70 272 THR A N 1
ATOM 1597 C CA . THR A 1 294 ? 103.302 87.557 97.599 1.00 31.70 272 THR A CA 1
ATOM 1598 C C . THR A 1 294 ? 104.016 87.031 98.835 1.00 31.70 272 THR A C 1
ATOM 1599 O O . THR A 1 294 ? 103.395 86.386 99.690 1.00 31.70 272 THR A O 1
ATOM 1603 N N . TYR A 1 295 ? 105.312 87.315 98.967 1.00 39.09 273 TYR A N 1
ATOM 1604 C CA . TYR A 1 295 ? 106.005 86.959 100.197 1.00 39.09 273 TYR A CA 1
ATOM 1605 C C . TYR A 1 295 ? 105.357 87.622 101.399 1.00 39.09 273 TYR A C 1
ATOM 1606 O O . TYR A 1 295 ? 105.160 86.980 102.433 1.00 39.09 273 TYR A O 1
ATOM 1615 N N . HIS A 1 296 ? 105.003 88.901 101.283 1.00 34.71 274 HIS A N 1
ATOM 1616 C CA . HIS A 1 296 ? 104.416 89.587 102.428 1.00 34.71 274 HIS A CA 1
ATOM 1617 C C . HIS A 1 296 ? 103.010 89.096 102.730 1.00 34.71 274 HIS A C 1
ATOM 1618 O O . HIS A 1 296 ? 102.615 89.051 103.897 1.00 34.71 274 HIS A O 1
ATOM 1625 N N . ILE A 1 297 ? 102.240 88.721 101.711 1.00 33.97 275 ILE A N 1
ATOM 1626 C CA . ILE A 1 297 ? 100.929 88.133 101.968 1.00 33.97 275 ILE A CA 1
ATOM 1627 C C . ILE A 1 297 ? 101.080 86.819 102.721 1.00 33.97 275 ILE A C 1
ATOM 1628 O O . ILE A 1 297 ? 100.371 86.559 103.700 1.00 33.97 275 ILE A O 1
ATOM 1633 N N . PHE A 1 298 ? 102.014 85.971 102.286 1.00 41.20 276 PHE A N 1
ATOM 1634 C CA . PHE A 1 298 ? 102.190 84.698 102.978 1.00 41.20 276 PHE A CA 1
ATOM 1635 C C . PHE A 1 298 ? 102.728 84.892 104.389 1.00 41.20 276 PHE A C 1
ATOM 1636 O O . PHE A 1 298 ? 102.373 84.128 105.290 1.00 41.20 276 PHE A O 1
ATOM 1644 N N . MET A 1 299 ? 103.583 85.891 104.605 1.00 39.91 277 MET A N 1
ATOM 1645 C CA . MET A 1 299 ? 104.015 86.204 105.963 1.00 39.91 277 MET A CA 1
ATOM 1646 C C . MET A 1 299 ? 102.825 86.613 106.816 1.00 39.91 277 MET A C 1
ATOM 1647 O O . MET A 1 299 ? 102.467 85.927 107.777 1.00 39.91 277 MET A O 1
ATOM 1652 N N . ALA A 1 300 ? 102.177 87.721 106.454 1.00 36.83 278 ALA A N 1
ATOM 1653 C CA . ALA A 1 300 ? 101.052 88.231 107.224 1.00 36.83 278 ALA A CA 1
ATOM 1654 C C . ALA A 1 300 ? 99.885 87.262 107.285 1.00 36.83 278 ALA A C 1
ATOM 1655 O O . ALA A 1 300 ? 98.893 87.559 107.954 1.00 36.83 278 ALA A O 1
ATOM 1657 N N . GLY A 1 301 ? 99.954 86.139 106.583 1.00 43.47 279 GLY A N 1
ATOM 1658 C CA . GLY A 1 301 ? 98.937 85.122 106.753 1.00 43.47 279 GLY A CA 1
ATOM 1659 C C . GLY A 1 301 ? 99.089 84.272 107.989 1.00 43.47 279 GLY A C 1
ATOM 1660 O O . GLY A 1 301 ? 98.240 83.416 108.246 1.00 43.47 279 GLY A O 1
ATOM 1661 N N . ASN A 1 302 ? 100.158 84.469 108.752 1.00 54.11 280 ASN A N 1
ATOM 1662 C CA . ASN A 1 302 ? 100.357 83.756 110.006 1.00 54.11 280 ASN A CA 1
ATOM 1663 C C . ASN A 1 302 ? 100.854 84.700 111.090 1.00 54.11 280 ASN A C 1
ATOM 1664 O O . ASN A 1 302 ? 101.508 84.272 112.044 1.00 54.11 280 ASN A O 1
ATOM 1669 N N . GLN A 1 303 ? 100.540 85.985 110.948 1.00 49.82 281 GLN A N 1
ATOM 1670 C CA . GLN A 1 303 ? 100.927 87.026 111.893 1.00 49.82 281 GLN A CA 1
ATOM 1671 C C . GLN A 1 303 ? 102.420 86.950 112.191 1.00 49.82 281 GLN A C 1
ATOM 1672 O O . GLN A 1 303 ? 102.853 86.714 113.316 1.00 49.82 281 GLN A O 1
ATOM 1678 N N . GLN A 1 304 ? 103.207 87.138 111.139 1.00 52.41 282 GLN A N 1
ATOM 1679 C CA . GLN A 1 304 ? 104.655 87.060 111.239 1.00 52.41 282 GLN A CA 1
ATOM 1680 C C . GLN A 1 304 ? 105.263 88.206 110.456 1.00 52.41 282 GLN A C 1
ATOM 1681 O O . GLN A 1 304 ? 105.097 88.281 109.237 1.00 52.41 282 GLN A O 1
ATOM 1687 N N . THR A 1 305 ? 105.957 89.092 111.152 1.00 46.34 283 THR A N 1
ATOM 1688 C CA . THR A 1 305 ? 106.774 90.077 110.477 1.00 46.34 283 THR A CA 1
ATOM 1689 C C . THR A 1 305 ? 108.058 89.421 109.982 1.00 46.34 283 THR A C 1
ATOM 1690 O O . THR A 1 305 ? 108.509 88.405 110.516 1.00 46.34 283 THR A O 1
ATOM 1694 N N . THR A 1 306 ? 108.643 90.013 108.939 1.00 42.98 284 THR A N 1
ATOM 1695 C CA . THR A 1 306 ? 109.782 89.388 108.277 1.00 42.98 284 THR A CA 1
ATOM 1696 C C . THR A 1 306 ? 110.896 89.076 109.263 1.00 42.98 284 THR A C 1
ATOM 1697 O O . THR A 1 306 ? 111.549 88.030 109.166 1.00 42.98 284 THR A O 1
ATOM 1701 N N . ARG A 1 307 ? 111.126 89.967 110.222 1.00 47.62 285 ARG A N 1
ATOM 1702 C CA . ARG A 1 307 ? 112.112 89.687 111.256 1.00 47.62 285 ARG A CA 1
ATOM 1703 C C . ARG A 1 307 ? 111.757 88.419 112.017 1.00 47.62 285 ARG A C 1
ATOM 1704 O O . ARG A 1 307 ? 112.617 87.563 112.245 1.00 47.62 285 ARG A O 1
ATOM 1712 N N . GLU A 1 308 ? 110.487 88.272 112.400 1.00 54.21 286 GLU A N 1
ATOM 1713 C CA . GLU A 1 308 ? 110.066 87.083 113.134 1.00 54.21 286 GLU A CA 1
ATOM 1714 C C . GLU A 1 308 ? 110.252 85.829 112.298 1.00 54.21 286 GLU A C 1
ATOM 1715 O O . GLU A 1 308 ? 110.654 84.783 112.816 1.00 54.21 286 GLU A O 1
ATOM 1721 N N . PHE A 1 309 ? 109.960 85.914 111.003 1.00 63.12 287 PHE A N 1
ATOM 1722 C CA . PHE A 1 309 ? 110.104 84.752 110.134 1.00 63.12 287 PHE A CA 1
ATOM 1723 C C . PHE A 1 309 ? 111.562 84.326 110.024 1.00 63.12 287 PHE A C 1
ATOM 1724 O O . PHE A 1 309 ? 111.903 83.158 110.259 1.00 63.12 287 PHE A O 1
ATOM 1732 N N . LEU A 1 310 ? 112.439 85.264 109.669 1.00 59.65 288 LEU A N 1
ATOM 1733 C CA . LEU A 1 310 ? 113.855 84.944 109.551 1.00 59.65 288 LEU A CA 1
ATOM 1734 C C . LEU A 1 310 ? 114.464 84.542 110.887 1.00 59.65 288 LEU A C 1
ATOM 1735 O O . LEU A 1 310 ? 115.493 83.859 110.907 1.00 59.65 288 LEU A O 1
ATOM 1740 N N . LYS A 1 311 ? 113.859 84.947 112.003 1.00 69.25 289 LYS A N 1
ATOM 1741 C CA . LYS A 1 311 ? 114.326 84.471 113.299 1.00 69.25 289 LYS A CA 1
ATOM 1742 C C . LYS A 1 311 ? 113.906 83.028 113.525 1.00 69.25 289 LYS A C 1
ATOM 1743 O O . LYS A 1 311 ? 114.741 82.168 113.820 1.00 69.25 289 LYS A O 1
ATOM 1749 N N . GLY A 1 312 ? 112.615 82.745 113.371 1.00 86.72 290 GLY A N 1
ATOM 1750 C CA . GLY A 1 312 ? 112.113 81.400 113.552 1.00 86.72 290 GLY A CA 1
ATOM 1751 C C . GLY A 1 312 ? 112.595 80.404 112.521 1.00 86.72 290 GLY A C 1
ATOM 1752 O O . GLY A 1 312 ? 112.313 79.210 112.669 1.00 86.72 290 GLY A O 1
ATOM 1753 N N . ILE A 1 313 ? 113.302 80.860 111.482 1.00 96.83 291 ILE A N 1
ATOM 1754 C CA . ILE A 1 313 ? 113.880 79.925 110.521 1.00 96.83 291 ILE A CA 1
ATOM 1755 C C . ILE A 1 313 ? 114.868 78.976 111.188 1.00 96.83 291 ILE A C 1
ATOM 1756 O O . ILE A 1 313 ? 115.152 77.902 110.648 1.00 96.83 291 ILE A O 1
ATOM 1761 N N . GLY A 1 314 ? 115.399 79.347 112.352 1.00 99.40 292 GLY A N 1
ATOM 1762 C CA . GLY A 1 314 ? 116.190 78.413 113.140 1.00 99.40 292 GLY A CA 1
ATOM 1763 C C . GLY A 1 314 ? 117.469 78.008 112.438 1.00 99.40 292 GLY A C 1
ATOM 1764 O O . GLY A 1 314 ? 118.239 78.849 111.963 1.00 99.40 292 GLY A O 1
ATOM 1765 N N . SER A 1 315 ? 117.705 76.696 112.374 1.00 106.47 293 SER A N 1
ATOM 1766 C CA . SER A 1 315 ? 118.890 76.155 111.722 1.00 106.47 293 SER A CA 1
ATOM 1767 C C . SER A 1 315 ? 118.682 75.879 110.239 1.00 106.47 293 SER A C 1
ATOM 1768 O O . SER A 1 315 ? 119.664 75.831 109.489 1.00 106.47 293 SER A O 1
ATOM 1771 N N . LYS A 1 316 ? 117.439 75.689 109.804 1.00 114.40 294 LYS A N 1
ATOM 1772 C CA . LYS A 1 316 ? 117.148 75.564 108.382 1.00 114.40 294 LYS A CA 1
ATOM 1773 C C . LYS A 1 316 ? 117.327 76.916 107.703 1.00 114.40 294 LYS A C 1
ATOM 1774 O O . LYS A 1 316 ? 116.815 77.933 108.178 1.00 114.40 294 LYS A O 1
ATOM 1780 N N . LYS A 1 317 ? 118.058 76.929 106.591 1.00 122.48 295 LYS A N 1
ATOM 1781 C CA . LYS A 1 317 ? 118.396 78.157 105.880 1.00 122.48 295 LYS A CA 1
ATOM 1782 C C . LYS A 1 317 ? 117.674 78.251 104.539 1.00 122.48 295 LYS A C 1
ATOM 1783 O O . LYS A 1 317 ? 118.231 78.719 103.545 1.00 122.48 295 LYS A O 1
ATOM 1789 N N . ASN A 1 318 ? 116.420 77.805 104.502 1.00 120.12 296 ASN A N 1
ATOM 1790 C CA . ASN A 1 318 ? 115.593 77.879 103.302 1.00 120.12 296 ASN A CA 1
ATOM 1791 C C . ASN A 1 318 ? 114.563 78.989 103.471 1.00 120.12 296 ASN A C 1
ATOM 1792 O O . ASN A 1 318 ? 113.523 78.778 104.115 1.00 120.12 296 ASN A O 1
ATOM 1797 N N . PRO A 1 319 ? 114.799 80.185 102.928 1.00 116.04 297 PRO A N 1
ATOM 1798 C CA . PRO A 1 319 ? 113.870 81.302 103.129 1.00 116.04 297 PRO A CA 1
ATOM 1799 C C . PRO A 1 319 ? 112.680 81.324 102.182 1.00 116.04 297 PRO A C 1
ATOM 1800 O O . PRO A 1 319 ? 111.968 82.331 102.143 1.00 116.04 297 PRO A O 1
ATOM 1804 N N . VAL A 1 320 ? 112.438 80.254 101.426 1.00 113.20 298 VAL A N 1
ATOM 1805 C CA . VAL A 1 320 ? 111.389 80.223 100.409 1.00 113.20 298 VAL A CA 1
ATOM 1806 C C . VAL A 1 320 ? 110.232 79.324 100.834 1.00 113.20 298 VAL A C 1
ATOM 1807 O O . VAL A 1 320 ? 109.099 79.787 100.984 1.00 113.20 298 VAL A O 1
ATOM 1811 N N . PHE A 1 321 ? 110.497 78.035 101.038 1.00 119.87 299 PHE A N 1
ATOM 1812 C CA . PHE A 1 321 ? 109.456 77.040 101.264 1.00 119.87 299 PHE A CA 1
ATOM 1813 C C . PHE A 1 321 ? 109.425 76.539 102.707 1.00 119.87 299 PHE A C 1
ATOM 1814 O O . PHE A 1 321 ? 109.138 75.366 102.958 1.00 119.87 299 PHE A O 1
ATOM 1822 N N . HIS A 1 322 ? 109.720 77.415 103.663 1.00 109.58 300 HIS A N 1
ATOM 1823 C CA . HIS A 1 322 ? 109.507 77.087 105.063 1.00 109.58 300 HIS A CA 1
ATOM 1824 C C . HIS A 1 322 ? 108.015 77.106 105.376 1.00 109.58 300 HIS A C 1
ATOM 1825 O O . HIS A 1 322 ? 107.247 77.880 104.797 1.00 109.58 300 HIS A O 1
ATOM 1832 N N . ARG A 1 323 ? 107.604 76.236 106.293 1.00 108.41 301 ARG A N 1
ATOM 1833 C CA . ARG A 1 323 ? 106.205 76.176 106.708 1.00 108.41 301 ARG A CA 1
ATOM 1834 C C . ARG A 1 323 ? 105.870 77.468 107.439 1.00 108.41 301 ARG A C 1
ATOM 1835 O O . ARG A 1 323 ? 106.253 77.664 108.594 1.00 108.41 301 ARG A O 1
ATOM 1843 N N . VAL A 1 324 ? 105.142 78.358 106.760 1.00 90.08 302 VAL A N 1
ATOM 1844 C CA . VAL A 1 324 ? 104.878 79.692 107.286 1.00 90.08 302 VAL A CA 1
ATOM 1845 C C . VAL A 1 324 ? 104.028 79.683 108.547 1.00 90.08 302 VAL A C 1
ATOM 1846 O O . VAL A 1 324 ? 103.904 80.723 109.204 1.00 90.08 302 VAL A O 1
ATOM 1850 N N . VAL A 1 325 ? 103.449 78.540 108.908 1.00 96.03 303 VAL A N 1
ATOM 1851 C CA . VAL A 1 325 ? 102.532 78.435 110.039 1.00 96.03 303 VAL A CA 1
ATOM 1852 C C . VAL A 1 325 ? 103.283 77.885 111.244 1.00 96.03 303 VAL A C 1
ATOM 1853 O O . VAL A 1 325 ? 104.196 77.061 111.102 1.00 96.03 303 VAL A O 1
ATOM 1857 N N . LYS A 1 326 ? 102.914 78.363 112.432 1.00 94.03 304 LYS A N 1
ATOM 1858 C CA . LYS A 1 326 ? 103.446 77.879 113.697 1.00 94.03 304 LYS A CA 1
ATOM 1859 C C . LYS A 1 326 ? 102.294 77.690 114.677 1.00 94.03 304 LYS A C 1
ATOM 1860 O O . LYS A 1 326 ? 101.163 78.120 114.433 1.00 94.03 304 LYS A O 1
ATOM 1866 N N . GLU A 1 327 ? 102.589 77.037 115.799 1.00 97.29 305 GLU A N 1
ATOM 1867 C CA . GLU A 1 327 ? 101.574 76.683 116.782 1.00 97.29 305 GLU A CA 1
ATOM 1868 C C . GLU A 1 327 ? 101.675 77.486 118.070 1.00 97.29 305 GLU A C 1
ATOM 1869 O O . GLU A 1 327 ? 100.850 77.294 118.970 1.00 97.29 305 GLU A O 1
ATOM 1875 N N . GLU A 1 328 ? 102.655 78.382 118.183 1.00 89.58 306 GLU A N 1
ATOM 1876 C CA . GLU A 1 328 ? 102.903 79.133 119.408 1.00 89.58 306 GLU A CA 1
ATOM 1877 C C . GLU A 1 328 ? 102.749 80.632 119.186 1.00 89.58 306 GLU A C 1
ATOM 1878 O O . GLU A 1 328 ? 103.348 81.438 119.898 1.00 89.58 306 GLU A O 1
ATOM 1884 N N . ASN A 1 329 ? 101.955 81.021 118.195 1.00 68.51 307 ASN A N 1
ATOM 1885 C CA . ASN A 1 329 ? 101.731 82.431 117.909 1.00 68.51 307 ASN A CA 1
ATOM 1886 C C . ASN A 1 329 ? 100.788 83.001 118.957 1.00 68.51 307 ASN A C 1
ATOM 1887 O O . ASN A 1 329 ? 99.597 82.678 118.972 1.00 68.51 307 ASN A O 1
ATOM 1892 N N . ILE A 1 330 ? 101.317 83.845 119.839 1.00 60.86 308 ILE A N 1
ATOM 1893 C CA . ILE A 1 330 ? 100.454 84.547 120.776 1.00 60.86 308 ILE A CA 1
ATOM 1894 C C . ILE A 1 330 ? 99.529 85.491 120.029 1.00 60.86 308 ILE A C 1
ATOM 1895 O O . ILE A 1 330 ? 98.358 85.653 120.389 1.00 60.86 308 ILE A O 1
ATOM 1900 N N . TYR A 1 331 ? 100.028 86.110 118.965 1.00 53.81 309 TYR A N 1
ATOM 1901 C CA . TYR A 1 331 ? 99.280 87.110 118.223 1.00 53.81 309 TYR A CA 1
ATOM 1902 C C . TYR A 1 331 ? 98.425 86.511 117.118 1.00 53.81 309 TYR A C 1
ATOM 1903 O O . TYR A 1 331 ? 98.073 87.219 116.171 1.00 53.81 309 TYR A O 1
ATOM 1912 N N . ASN A 1 332 ? 98.084 85.231 117.209 1.00 57.63 310 ASN A N 1
ATOM 1913 C CA . ASN A 1 332 ? 97.217 84.632 116.207 1.00 57.63 310 ASN A CA 1
ATOM 1914 C C . ASN A 1 332 ? 95.776 85.077 116.418 1.00 57.63 310 ASN A C 1
ATOM 1915 O O . ASN A 1 332 ? 95.365 85.416 117.530 1.00 57.63 310 ASN A O 1
ATOM 1920 N N . LYS A 1 333 ? 95.001 85.081 115.333 1.00 53.71 311 LYS A N 1
ATOM 1921 C CA . LYS A 1 333 ? 93.616 85.517 115.391 1.00 53.71 311 LYS A CA 1
ATOM 1922 C C . LYS A 1 333 ? 92.612 84.483 114.912 1.00 53.71 311 LYS A C 1
ATOM 1923 O O . LYS A 1 333 ? 91.425 84.620 115.222 1.00 53.71 311 LYS A O 1
ATOM 1929 N N . GLY A 1 334 ? 93.035 83.470 114.166 1.00 58.92 312 GLY A N 1
ATOM 1930 C CA . GLY A 1 334 ? 92.127 82.396 113.824 1.00 58.92 312 GLY A CA 1
ATOM 1931 C C . GLY A 1 334 ? 92.167 81.932 112.384 1.00 58.92 312 GLY A C 1
ATOM 1932 O O . GLY A 1 334 ? 91.977 80.743 112.116 1.00 58.92 312 GLY A O 1
ATOM 1933 N N . SER A 1 335 ? 92.414 82.838 111.445 1.00 53.81 313 SER A N 1
ATOM 1934 C CA . SER A 1 335 ? 92.350 82.474 110.040 1.00 53.81 313 SER A CA 1
ATOM 1935 C C . SER A 1 335 ? 93.274 83.371 109.233 1.00 53.81 313 SER A C 1
ATOM 1936 O O . SER A 1 335 ? 93.742 84.409 109.705 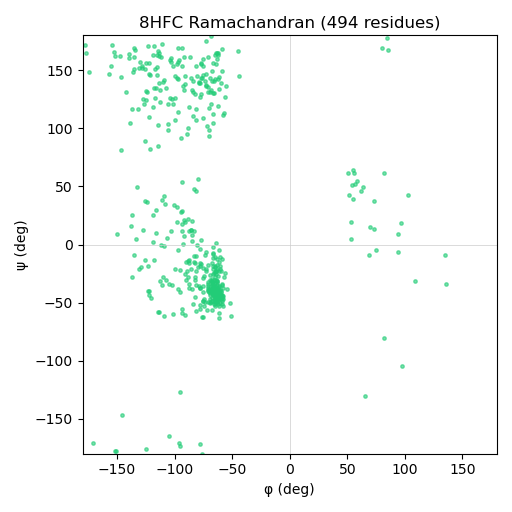1.00 53.81 313 SER A O 1
ATOM 1939 N N . PHE A 1 336 ? 93.524 82.947 107.993 1.00 49.33 314 PHE A N 1
ATOM 1940 C CA . PHE A 1 336 ? 94.363 83.719 107.085 1.00 49.33 314 PHE A CA 1
ATOM 1941 C C . PHE A 1 336 ? 93.791 85.110 106.848 1.00 49.33 314 PHE A C 1
ATOM 1942 O O . PHE A 1 336 ? 94.528 86.104 106.852 1.00 49.33 314 PHE A O 1
ATOM 1950 N N . LEU A 1 337 ? 92.478 85.201 106.644 1.00 47.86 315 LEU A N 1
ATOM 1951 C CA . LEU A 1 337 ? 91.862 86.490 106.360 1.00 47.86 315 LEU A CA 1
ATOM 1952 C C . LEU A 1 337 ? 92.037 87.450 107.526 1.00 47.86 315 LEU A C 1
ATOM 1953 O O . LEU A 1 337 ? 92.493 88.585 107.349 1.00 47.86 315 LEU A O 1
ATOM 1958 N N . LYS A 1 338 ? 91.681 87.013 108.731 1.00 49.99 316 LYS A N 1
ATOM 1959 C CA . LYS A 1 338 ? 91.784 87.904 109.877 1.00 49.99 316 LYS A CA 1
ATOM 1960 C C . LYS A 1 338 ? 93.231 88.234 110.200 1.00 49.99 316 LYS A C 1
ATOM 1961 O O . LYS A 1 338 ? 93.522 89.354 110.631 1.00 49.99 316 LYS A O 1
ATOM 1967 N N . ASN A 1 339 ? 94.150 87.290 109.998 1.00 47.43 317 ASN A N 1
ATOM 1968 C CA . ASN A 1 339 ? 95.555 87.590 110.241 1.00 47.43 317 ASN A CA 1
ATOM 1969 C C . ASN A 1 339 ? 96.047 88.677 109.298 1.00 47.43 317 ASN A C 1
ATOM 1970 O O . ASN A 1 339 ? 96.709 89.633 109.724 1.00 47.43 317 ASN A O 1
ATOM 1975 N N . MET A 1 340 ? 95.731 88.552 108.007 1.00 43.95 318 MET A N 1
ATOM 1976 C CA . MET A 1 340 ? 96.097 89.604 107.067 1.00 43.95 318 MET A CA 1
ATOM 1977 C C . MET A 1 340 ? 95.484 90.931 107.474 1.00 43.95 318 MET A C 1
ATOM 1978 O O . MET A 1 340 ? 96.156 91.968 107.456 1.00 43.95 318 MET A O 1
ATOM 1983 N N . GLY A 1 341 ? 94.206 90.917 107.849 1.00 42.69 319 GLY A N 1
ATOM 1984 C CA . GLY A 1 341 ? 93.530 92.156 108.187 1.00 42.69 319 GLY A CA 1
ATOM 1985 C C . GLY A 1 341 ? 94.092 92.832 109.419 1.00 42.69 319 GLY A C 1
ATOM 1986 O O . GLY A 1 341 ? 94.099 94.061 109.505 1.00 42.69 319 GLY A O 1
ATOM 1987 N N . HIS A 1 342 ? 94.565 92.054 110.383 1.00 43.37 320 HIS A N 1
ATOM 1988 C CA . HIS A 1 342 ? 95.102 92.641 111.597 1.00 43.37 320 HIS A CA 1
ATOM 1989 C C . HIS A 1 342 ? 96.575 92.987 111.489 1.00 43.37 320 HIS A C 1
ATOM 1990 O O . HIS A 1 342 ? 97.076 93.743 112.325 1.00 43.37 320 HIS A O 1
ATOM 1997 N N . LEU A 1 343 ? 97.286 92.454 110.497 1.00 36.93 321 LEU A N 1
ATOM 1998 C CA . LEU A 1 343 ? 98.687 92.831 110.347 1.00 36.93 321 LEU A CA 1
ATOM 1999 C C . LEU A 1 343 ? 98.895 93.961 109.348 1.00 36.93 321 LEU A C 1
ATOM 2000 O O . LEU A 1 343 ? 99.709 94.853 109.595 1.00 36.93 321 LEU A O 1
ATOM 2005 N N . MET A 1 344 ? 98.184 93.945 108.219 1.00 37.60 322 MET A N 1
ATOM 2006 C CA . MET A 1 344 ? 98.420 94.951 107.189 1.00 37.60 322 MET A CA 1
ATOM 2007 C C . MET A 1 344 ? 97.645 96.233 107.457 1.00 37.60 322 MET A C 1
ATOM 2008 O O . MET A 1 344 ? 98.156 97.330 107.222 1.00 37.60 322 MET A O 1
ATOM 2013 N N . LEU A 1 345 ? 96.414 96.118 107.946 1.00 35.77 323 LEU A N 1
ATOM 2014 C CA . LEU A 1 345 ? 95.545 97.266 108.165 1.00 35.77 323 LEU A CA 1
ATOM 2015 C C . LEU A 1 345 ? 95.640 97.816 109.578 1.00 35.77 323 LEU A C 1
ATOM 2016 O O . LEU A 1 345 ? 94.661 98.376 110.080 1.00 35.77 323 LEU A O 1
ATOM 2021 N N . GLU A 1 346 ? 96.781 97.669 110.238 1.00 37.53 324 GLU A N 1
ATOM 2022 C CA . GLU A 1 346 ? 96.866 98.030 111.645 1.00 37.53 324 GLU A CA 1
ATOM 2023 C C . GLU A 1 346 ? 96.764 99.541 111.813 1.00 37.53 324 GLU A C 1
ATOM 2024 O O . GLU A 1 346 ? 97.282 100.293 110.986 1.00 37.53 324 GLU A O 1
ATOM 2030 N N . PRO A 1 347 ? 96.109 100.014 112.868 1.00 38.70 325 PRO A N 1
ATOM 2031 C CA . PRO A 1 347 ? 95.998 101.460 113.072 1.00 38.70 325 PRO A CA 1
ATOM 2032 C C . PRO A 1 347 ? 97.357 102.080 113.332 1.00 38.70 325 PRO A C 1
ATOM 2033 O O . PRO A 1 347 ? 98.206 101.498 114.008 1.00 38.70 325 PRO A O 1
ATOM 2037 N N . ARG A 1 348 ? 97.556 103.280 112.794 1.00 31.61 326 ARG A N 1
ATOM 2038 C CA . ARG A 1 348 ? 98.855 103.925 112.903 1.00 31.61 326 ARG A CA 1
ATOM 2039 C C . ARG A 1 348 ? 99.143 104.348 114.334 1.00 31.61 326 ARG A C 1
ATOM 2040 O O . ARG A 1 348 ? 100.219 104.069 114.868 1.00 31.61 326 ARG A O 1
ATOM 2048 N N . GLY A 1 349 ? 98.199 105.026 114.973 1.00 39.48 327 GLY A N 1
ATOM 2049 C CA . GLY A 1 349 ? 98.399 105.495 116.321 1.00 39.48 327 GLY A CA 1
ATOM 2050 C C . GLY A 1 349 ? 99.225 106.760 116.354 1.00 39.48 327 GLY A C 1
ATOM 2051 O O . GLY A 1 349 ? 99.813 107.166 115.350 1.00 39.48 327 GLY A O 1
ATOM 2052 N N . PRO A 1 350 ? 99.288 107.407 117.512 1.00 37.81 328 PRO A N 1
ATOM 2053 C CA . PRO A 1 350 ? 100.005 108.681 117.608 1.00 37.81 328 PRO A CA 1
ATOM 2054 C C . PRO A 1 350 ? 101.492 108.510 117.353 1.00 37.81 328 PRO A C 1
ATOM 2055 O O . PRO A 1 350 ? 102.037 107.407 117.396 1.00 37.81 328 PRO A O 1
ATOM 2059 N N . SER A 1 351 ? 102.148 109.631 117.074 1.00 35.50 329 SER A N 1
ATOM 2060 C CA . SER A 1 351 ? 103.572 109.653 116.773 1.00 35.50 329 SER A CA 1
ATOM 2061 C C . SER A 1 351 ? 104.337 110.140 117.991 1.00 35.50 329 SER A C 1
ATOM 2062 O O . SER A 1 351 ? 104.062 111.226 118.507 1.00 35.50 329 SER A O 1
ATOM 2065 N N . PHE A 1 352 ? 105.307 109.349 118.438 1.00 33.32 330 PHE A N 1
ATOM 2066 C CA . PHE A 1 352 ? 105.952 109.592 119.718 1.00 33.32 330 PHE A CA 1
ATOM 2067 C C . PHE A 1 352 ? 107.165 110.502 119.635 1.00 33.32 330 PHE A C 1
ATOM 2068 O O . PHE A 1 352 ? 107.614 110.993 120.674 1.00 33.32 330 PHE A O 1
ATOM 2076 N N . VAL A 1 353 ? 107.717 110.737 118.451 1.00 46.13 331 VAL A N 1
ATOM 2077 C CA . VAL A 1 353 ? 108.880 111.601 118.297 1.00 46.13 331 VAL A CA 1
ATOM 2078 C C . VAL A 1 353 ? 108.448 112.839 117.521 1.00 46.13 331 VAL A C 1
ATOM 2079 O O . VAL A 1 353 ? 107.889 112.734 116.421 1.00 46.13 331 VAL A O 1
ATOM 2083 N N . SER A 1 354 ? 108.657 114.009 118.119 1.00 68.59 332 SER A N 1
ATOM 2084 C CA . SER A 1 354 ? 108.244 115.275 117.524 1.00 68.59 332 SER A CA 1
ATOM 2085 C C . SER A 1 354 ? 108.690 116.407 118.441 1.00 68.59 332 SER A C 1
ATOM 2086 O O . SER A 1 354 ? 109.149 116.182 119.565 1.00 68.59 332 SER A O 1
ATOM 2089 N N . ALA A 1 355 ? 108.537 117.633 117.935 1.00 105.00 333 ALA A N 1
ATOM 2090 C CA . ALA A 1 355 ? 108.763 118.864 118.692 1.00 105.00 333 ALA A CA 1
ATOM 2091 C C . ALA A 1 355 ? 110.164 118.892 119.306 1.00 105.00 333 ALA A C 1
ATOM 2092 O O . ALA A 1 355 ? 110.341 118.905 120.525 1.00 105.00 333 ALA A O 1
ATOM 2094 N N . ARG A 1 356 ? 111.165 118.905 118.430 1.00 114.94 334 ARG A N 1
ATOM 2095 C CA . ARG A 1 356 ? 112.554 118.940 118.872 1.00 114.94 334 ARG A CA 1
ATOM 2096 C C . ARG A 1 356 ? 112.956 120.383 119.149 1.00 114.94 334 ARG A C 1
ATOM 2097 O O . ARG A 1 356 ? 113.080 121.192 118.224 1.00 114.94 334 ARG A O 1
ATOM 2105 N N . LYS A 1 357 ? 113.154 120.707 120.427 1.00 120.01 335 LYS A N 1
ATOM 2106 C CA . LYS A 1 357 ? 113.669 122.004 120.858 1.00 120.01 335 LYS A CA 1
ATOM 2107 C C . LYS A 1 357 ? 115.033 121.768 121.488 1.00 120.01 335 LYS A C 1
ATOM 2108 O O . LYS A 1 357 ? 115.141 121.623 122.715 1.00 120.01 335 LYS A O 1
ATOM 2114 N N . PRO A 1 358 ? 116.106 121.713 120.695 1.00 121.01 336 PRO A N 1
ATOM 2115 C CA . PRO A 1 358 ? 117.417 121.334 121.245 1.00 121.01 336 PRO A CA 1
ATOM 2116 C C . PRO A 1 358 ? 117.994 122.338 122.228 1.00 121.01 336 PRO A C 1
ATOM 2117 O O . PRO A 1 358 ? 118.979 122.012 122.903 1.00 121.01 336 PRO A O 1
ATOM 2121 N N . HIS A 1 359 ? 117.422 123.538 122.341 1.00 125.18 337 HIS A N 1
ATOM 2122 C CA . HIS A 1 359 ? 117.921 124.541 123.280 1.00 125.18 337 HIS A CA 1
ATOM 2123 C C . HIS A 1 359 ? 117.422 124.239 124.696 1.00 125.18 337 HIS A C 1
ATOM 2124 O O . HIS A 1 359 ? 116.785 125.056 125.361 1.00 125.18 337 HIS A O 1
ATOM 2131 N N . GLU A 1 360 ? 117.731 123.021 125.145 1.00 115.65 338 GLU A N 1
ATOM 2132 C CA . GLU A 1 360 ? 117.442 122.567 126.505 1.00 115.65 338 GLU A CA 1
ATOM 2133 C C . GLU A 1 360 ? 115.952 122.675 126.832 1.00 115.65 338 GLU A C 1
ATOM 2134 O O . GLU A 1 360 ? 115.550 123.261 127.839 1.00 115.65 338 GLU A O 1
ATOM 2140 N N . ALA A 1 361 ? 115.129 122.095 125.961 1.00 109.99 339 ALA A N 1
ATOM 2141 C CA . ALA A 1 361 ? 113.687 121.990 126.186 1.00 109.99 339 ALA A CA 1
ATOM 2142 C C . ALA A 1 361 ? 113.274 120.598 125.721 1.00 109.99 339 ALA A C 1
ATOM 2143 O O . ALA A 1 361 ? 113.187 120.342 124.517 1.00 109.99 339 ALA A O 1
ATOM 2145 N N . GLY A 1 362 ? 113.023 119.706 126.674 1.00 87.66 340 GLY A N 1
ATOM 2146 C CA . GLY A 1 362 ? 112.789 118.312 126.352 1.00 87.66 340 GLY A CA 1
ATOM 2147 C C . GLY A 1 362 ? 114.081 117.548 126.144 1.00 87.66 340 GLY A C 1
ATOM 2148 O O . GLY A 1 362 ? 114.333 117.020 125.058 1.00 87.66 340 GLY A O 1
ATOM 2149 N N . ASP A 1 363 ? 114.908 117.488 127.185 1.00 71.69 341 ASP A N 1
ATOM 2150 C CA . ASP A 1 363 ? 116.216 116.859 127.107 1.00 71.69 341 ASP A CA 1
ATOM 2151 C C . ASP A 1 363 ? 116.136 115.410 127.591 1.00 71.69 341 ASP A C 1
ATOM 2152 O O . ASP A 1 363 ? 115.054 114.871 127.836 1.00 71.69 341 ASP A O 1
ATOM 2157 N N . TRP A 1 364 ? 117.298 114.762 127.698 1.00 51.19 342 TRP A N 1
ATOM 2158 C CA . TRP A 1 364 ? 117.465 113.372 128.117 1.00 51.19 342 TRP A CA 1
ATOM 2159 C C . TRP A 1 364 ? 116.923 112.394 127.089 1.00 51.19 342 TRP A C 1
ATOM 2160 O O . TRP A 1 364 ? 117.163 111.192 127.198 1.00 51.19 342 TRP A O 1
ATOM 2171 N N . ARG A 1 365 ? 116.231 112.889 126.070 1.00 51.49 343 ARG A N 1
ATOM 2172 C CA . ARG A 1 365 ? 115.781 112.051 124.970 1.00 51.49 343 ARG A CA 1
ATOM 2173 C C . ARG A 1 365 ? 116.595 112.302 123.717 1.00 51.49 343 ARG A C 1
ATOM 2174 O O . ARG A 1 365 ? 116.273 111.764 122.656 1.00 51.49 343 ARG A O 1
ATOM 2182 N N . PHE A 1 366 ? 117.632 113.126 123.818 1.00 68.45 344 PHE A N 1
ATOM 2183 C CA . PHE A 1 366 ? 118.566 113.360 122.731 1.00 68.45 344 PHE A CA 1
ATOM 2184 C C . PHE A 1 366 ? 120.016 113.208 123.143 1.00 68.45 344 PHE A C 1
ATOM 2185 O O . PHE A 1 366 ? 120.867 113.021 122.268 1.00 68.45 344 PHE A O 1
ATOM 2193 N N . MET A 1 367 ? 120.326 113.278 124.432 1.00 71.90 345 MET A N 1
ATOM 2194 C CA . MET A 1 367 ? 121.703 113.189 124.886 1.00 71.90 345 MET A CA 1
ATOM 2195 C C . MET A 1 367 ? 122.240 111.782 124.672 1.00 71.90 345 MET A C 1
ATOM 2196 O O . MET A 1 367 ? 121.600 110.799 125.051 1.00 71.90 345 MET A O 1
ATOM 2201 N N . ASP A 1 368 ? 123.423 111.682 124.066 1.00 76.40 346 ASP A N 1
ATOM 2202 C CA . ASP A 1 368 ? 124.054 110.386 123.866 1.00 76.40 346 ASP A CA 1
ATOM 2203 C C . ASP A 1 368 ? 124.519 109.855 125.211 1.00 76.40 346 ASP A C 1
ATOM 2204 O O . ASP A 1 368 ? 125.625 110.171 125.661 1.00 76.40 346 ASP A O 1
ATOM 2209 N N . LEU A 1 369 ? 123.680 109.048 125.855 1.00 69.89 347 LEU A N 1
ATOM 2210 C CA . LEU A 1 369 ? 123.986 108.487 127.163 1.00 69.89 347 LEU A CA 1
ATOM 2211 C C . LEU A 1 369 ? 124.612 107.107 127.074 1.00 69.89 347 LEU A C 1
ATOM 2212 O O . LEU A 1 369 ? 124.445 106.300 127.996 1.00 69.89 347 LEU A O 1
ATOM 2217 N N . SER A 1 370 ? 125.320 106.808 125.989 1.00 82.24 348 SER A N 1
ATOM 2218 C CA . SER A 1 370 ? 125.984 105.526 125.866 1.00 82.24 348 SER A CA 1
ATOM 2219 C C . SER A 1 370 ? 127.102 105.417 126.901 1.00 82.24 348 SER A C 1
ATOM 2220 O O . SER A 1 370 ? 127.613 106.430 127.385 1.00 82.24 348 SER A O 1
ATOM 2223 N N . PRO A 1 371 ? 127.490 104.190 127.267 1.00 90.77 349 PRO A N 1
ATOM 2224 C CA . PRO A 1 371 ? 128.516 104.019 128.311 1.00 90.77 349 PRO A CA 1
ATOM 2225 C C . PRO A 1 371 ? 129.851 104.678 127.995 1.00 90.77 349 PRO A C 1
ATOM 2226 O O . PRO A 1 371 ? 130.691 104.783 128.897 1.00 90.77 349 PRO A O 1
ATOM 2230 N N . ALA A 1 372 ? 130.077 105.115 126.761 1.00 91.59 350 ALA A N 1
ATOM 2231 C CA . ALA A 1 372 ? 131.304 105.822 126.417 1.00 91.59 350 ALA A CA 1
ATOM 2232 C C . ALA A 1 372 ? 130.998 107.279 126.090 1.00 91.59 350 ALA A C 1
ATOM 2233 O O . ALA A 1 372 ? 129.854 107.722 126.199 1.00 91.59 350 ALA A O 1
ATOM 2235 N N . GLU B 2 43 ? 100.598 77.255 137.204 1.00 98.48 16 GLU B N 1
ATOM 2236 C CA . GLU B 2 43 ? 101.640 77.270 136.184 1.00 98.48 16 GLU B CA 1
ATOM 2237 C C . GLU B 2 43 ? 101.839 78.676 135.630 1.00 98.48 16 GLU B C 1
ATOM 2238 O O . GLU B 2 43 ? 102.911 79.011 135.131 1.00 98.48 16 GLU B O 1
ATOM 2244 N N . ARG B 2 44 ? 100.794 79.492 135.723 1.00 90.32 17 ARG B N 1
ATOM 2245 C CA . ARG B 2 44 ? 100.863 80.856 135.221 1.00 90.32 17 ARG B CA 1
ATOM 2246 C C . ARG B 2 44 ? 101.865 81.671 136.028 1.00 90.32 17 ARG B C 1
ATOM 2247 O O . ARG B 2 44 ? 101.832 81.672 137.262 1.00 90.32 17 ARG B O 1
ATOM 2255 N N . ALA B 2 45 ? 102.762 82.361 135.327 1.00 72.38 18 ALA B N 1
ATOM 2256 C CA . ALA B 2 45 ? 103.713 83.237 135.992 1.00 72.38 18 ALA B CA 1
ATOM 2257 C C . ALA B 2 45 ? 103.006 84.485 136.499 1.00 72.38 18 ALA B C 1
ATOM 2258 O O . ALA B 2 45 ? 102.178 85.073 135.803 1.00 72.38 18 ALA B O 1
ATOM 2260 N N . LEU B 2 46 ? 103.333 84.885 137.721 1.00 65.83 19 LEU B N 1
ATOM 2261 C CA . LEU B 2 46 ? 102.659 86.007 138.354 1.00 65.83 19 LEU B CA 1
ATOM 2262 C C . LEU B 2 46 ? 103.280 87.327 137.922 1.00 65.83 19 LEU B C 1
ATOM 2263 O O . LEU B 2 46 ? 104.500 87.442 137.786 1.00 65.83 19 LEU B O 1
ATOM 2268 N N . PHE B 2 47 ? 102.432 88.328 137.711 1.00 54.97 20 PHE B N 1
ATOM 2269 C CA . PHE B 2 47 ? 102.900 89.648 137.322 1.00 54.97 20 PHE B CA 1
ATOM 2270 C C . PHE B 2 47 ? 103.481 90.379 138.521 1.00 54.97 20 PHE B C 1
ATOM 2271 O O . PHE B 2 47 ? 102.983 90.257 139.642 1.00 54.97 20 PHE B O 1
ATOM 2279 N N . PHE B 2 48 ? 104.537 91.148 138.276 1.00 53.12 21 PHE B N 1
ATOM 2280 C CA . PHE B 2 48 ? 105.188 91.922 139.320 1.00 53.12 21 PHE B CA 1
ATOM 2281 C C . PHE B 2 48 ? 105.734 93.203 138.717 1.00 53.12 21 PHE B C 1
ATOM 2282 O O . PHE B 2 48 ? 105.893 93.319 137.500 1.00 53.12 21 PHE B O 1
ATOM 2290 N N . ASN B 2 49 ? 106.025 94.169 139.579 1.00 46.18 22 ASN B N 1
ATOM 2291 C CA . ASN B 2 49 ? 106.571 95.441 139.119 1.00 46.18 22 ASN B CA 1
ATOM 2292 C C . ASN B 2 49 ? 107.992 95.196 138.643 1.00 46.18 22 ASN B C 1
ATOM 2293 O O . ASN B 2 49 ? 108.927 95.133 139.441 1.00 46.18 22 ASN B O 1
ATOM 2298 N N . TYR B 2 50 ? 108.161 95.059 137.334 1.00 37.85 23 TYR B N 1
ATOM 2299 C CA . TYR B 2 50 ? 109.443 94.665 136.772 1.00 37.85 23 TYR B CA 1
ATOM 2300 C C . TYR B 2 50 ? 110.382 95.831 136.540 1.00 37.85 23 TYR B C 1
ATOM 2301 O O . TYR B 2 50 ? 111.387 95.659 135.850 1.00 37.85 23 TYR B O 1
ATOM 2310 N N . HIS B 2 51 ? 110.086 97.008 137.082 1.00 37.72 24 HIS B N 1
ATOM 2311 C CA . HIS B 2 51 ? 111.034 98.109 137.027 1.00 37.72 24 HIS B CA 1
ATOM 2312 C C . HIS B 2 51 ? 111.983 98.101 138.208 1.00 37.72 24 HIS B C 1
ATOM 2313 O O . HIS B 2 51 ? 113.115 98.576 138.087 1.00 37.72 24 HIS B O 1
ATOM 2320 N N . GLU B 2 52 ? 111.549 97.562 139.339 1.00 55.78 25 GLU B N 1
ATOM 2321 C CA . GLU B 2 52 ? 112.321 97.628 140.567 1.00 55.78 25 GLU B CA 1
ATOM 2322 C C . GLU B 2 52 ? 113.439 96.598 140.568 1.00 55.78 25 GLU B C 1
ATOM 2323 O O . GLU B 2 52 ? 113.255 95.457 140.139 1.00 55.78 25 GLU B O 1
ATOM 2329 N N . PHE B 2 53 ? 114.605 97.010 141.056 1.00 60.10 26 PHE B N 1
ATOM 2330 C CA . PHE B 2 53 ? 115.737 96.125 141.260 1.00 60.10 26 PHE B CA 1
ATOM 2331 C C . PHE B 2 53 ? 116.259 96.323 142.673 1.00 60.10 26 PHE B C 1
ATOM 2332 O O . PHE B 2 53 ? 116.050 97.368 143.289 1.00 60.10 26 PHE B O 1
ATOM 2340 N N . SER B 2 54 ? 116.945 95.311 143.188 1.00 70.03 27 SER B N 1
ATOM 2341 C CA . SER B 2 54 ? 117.352 95.289 144.583 1.00 70.03 27 SER B CA 1
ATOM 2342 C C . SER B 2 54 ? 118.868 95.353 144.702 1.00 70.03 27 SER B C 1
ATOM 2343 O O . SER B 2 54 ? 119.604 95.161 143.733 1.00 70.03 27 SER B O 1
ATOM 2346 N N . TYR B 2 55 ? 119.328 95.624 145.921 1.00 84.98 28 TYR B N 1
ATOM 2347 C CA . TYR B 2 55 ? 120.754 95.681 146.212 1.00 84.98 28 TYR B CA 1
ATOM 2348 C C . TYR B 2 55 ? 120.987 95.402 147.689 1.00 84.98 28 TYR B C 1
ATOM 2349 O O . TYR B 2 55 ? 120.117 95.650 148.528 1.00 84.98 28 TYR B O 1
ATOM 2358 N N . SER B 2 56 ? 122.179 94.889 147.999 1.00 101.10 29 SER B N 1
ATOM 2359 C CA . SER B 2 56 ? 122.534 94.502 149.359 1.00 101.10 29 SER B CA 1
ATOM 2360 C C . SER B 2 56 ? 123.582 95.395 150.003 1.00 101.10 29 SER B C 1
ATOM 2361 O O . SER B 2 56 ? 123.605 95.509 151.228 1.00 101.10 29 SER B O 1
ATOM 2364 N N . PHE B 2 57 ? 124.451 96.019 149.214 1.00 106.47 30 PHE B N 1
ATOM 2365 C CA . PHE B 2 57 ? 125.476 96.925 149.728 1.00 106.47 30 PHE B CA 1
ATOM 2366 C C . PHE B 2 57 ? 124.874 98.324 149.797 1.00 106.47 30 PHE B C 1
ATOM 2367 O O . PHE B 2 57 ? 124.784 99.023 148.786 1.00 106.47 30 PHE B O 1
ATOM 2375 N N . TYR B 2 58 ? 124.460 98.740 150.992 1.00 109.54 31 TYR B N 1
ATOM 2376 C CA . TYR B 2 58 ? 123.818 100.036 151.172 1.00 109.54 31 TYR B CA 1
ATOM 2377 C C . TYR B 2 58 ? 124.087 100.525 152.590 1.00 109.54 31 TYR B C 1
ATOM 2378 O O . TYR B 2 58 ? 124.780 99.868 153.371 1.00 109.54 31 TYR B O 1
ATOM 2387 N N . GLU B 2 59 ? 123.530 101.688 152.929 1.00 111.22 32 GLU B N 1
ATOM 2388 C CA . GLU B 2 59 ? 123.774 102.295 154.236 1.00 111.22 32 GLU B CA 1
ATOM 2389 C C . GLU B 2 59 ? 122.463 102.436 154.994 1.00 111.22 32 GLU B C 1
ATOM 2390 O O . GLU B 2 59 ? 121.568 103.159 154.555 1.00 111.22 32 GLU B O 1
ATOM 2396 N N . ASP B 2 60 ? 122.358 101.770 156.141 1.00 115.06 33 ASP B N 1
ATOM 2397 C CA . ASP B 2 60 ? 121.135 101.850 156.925 1.00 115.06 33 ASP B CA 1
ATOM 2398 C C . ASP B 2 60 ? 120.902 103.272 157.429 1.00 115.06 33 ASP B C 1
ATOM 2399 O O . ASP B 2 60 ? 121.795 104.124 157.417 1.00 115.06 33 ASP B O 1
ATOM 2404 N N . LEU B 2 61 ? 119.676 103.522 157.877 1.00 107.32 34 LEU B N 1
ATOM 2405 C CA . LEU B 2 61 ? 119.292 104.809 158.436 1.00 107.32 34 LEU B CA 1
ATOM 2406 C C . LEU B 2 61 ? 119.206 104.728 159.954 1.00 107.32 34 LEU B C 1
ATOM 2407 O O . LEU B 2 61 ? 119.051 103.654 160.539 1.00 107.32 34 LEU B O 1
ATOM 2412 N N . GLY B 2 62 ? 119.305 105.897 160.591 1.00 100.41 35 GLY B N 1
ATOM 2413 C CA . GLY B 2 62 ? 119.275 106.025 162.032 1.00 100.41 35 GLY B CA 1
ATOM 2414 C C . GLY B 2 62 ? 120.618 106.380 162.639 1.00 100.41 35 GLY B C 1
ATOM 2415 O O . GLY B 2 62 ? 120.662 107.060 163.671 1.00 100.41 35 GLY B O 1
ATOM 2416 N N . SER B 2 63 ? 121.709 105.936 162.021 1.00 109.22 36 SER B N 1
ATOM 2417 C CA . SER B 2 63 ? 123.057 106.241 162.475 1.00 109.22 36 SER B CA 1
ATOM 2418 C C . SER B 2 63 ? 123.771 107.038 161.395 1.00 109.22 36 SER B C 1
ATOM 2419 O O . SER B 2 63 ? 123.826 106.610 160.237 1.00 109.22 36 SER B O 1
ATOM 2422 N N . GLU B 2 64 ? 124.314 108.196 161.775 1.00 112.68 37 GLU B N 1
ATOM 2423 C CA . GLU B 2 64 ? 125.026 109.032 160.817 1.00 112.68 37 GLU B CA 1
ATOM 2424 C C . GLU B 2 64 ? 126.281 108.358 160.281 1.00 112.68 37 GLU B C 1
ATOM 2425 O O . GLU B 2 64 ? 126.748 108.719 159.196 1.00 112.68 37 GLU B O 1
ATOM 2431 N N . ASP B 2 65 ? 126.832 107.386 161.010 1.00 117.28 38 ASP B N 1
ATOM 2432 C CA . ASP B 2 65 ? 128.056 106.701 160.618 1.00 117.28 38 ASP B CA 1
ATOM 2433 C C . ASP B 2 65 ? 127.782 105.367 159.931 1.00 117.28 38 ASP B C 1
ATOM 2434 O O . ASP B 2 65 ? 128.570 104.425 160.070 1.00 117.28 38 ASP B O 1
ATOM 2439 N N . ALA B 2 66 ? 126.681 105.266 159.193 1.00 113.32 39 ALA B N 1
ATOM 2440 C CA . ALA B 2 66 ? 126.388 104.043 158.462 1.00 113.32 39 ALA B CA 1
ATOM 2441 C C . ALA B 2 66 ? 127.343 103.8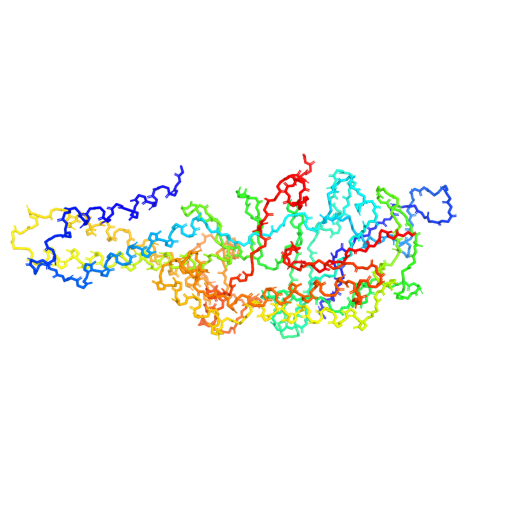83 157.285 1.00 113.32 39 ALA B C 1
ATOM 2442 O O . ALA B 2 66 ? 127.610 104.834 156.548 1.00 113.32 39 ALA B O 1
ATOM 2444 N N . LYS B 2 67 ? 127.862 102.673 157.119 1.00 116.49 40 LYS B N 1
ATOM 2445 C CA . LYS B 2 67 ? 128.786 102.309 156.059 1.00 116.49 40 LYS B CA 1
ATOM 2446 C C . LYS B 2 67 ? 128.191 101.166 155.242 1.00 116.49 40 LYS B C 1
ATOM 2447 O O . LYS B 2 67 ? 127.345 100.418 155.742 1.00 116.49 40 LYS B O 1
ATOM 2453 N N . PRO B 2 68 ? 128.610 100.999 153.985 1.00 110.01 41 PRO B N 1
ATOM 2454 C CA . PRO B 2 68 ? 128.003 99.953 153.144 1.00 110.01 41 PRO B CA 1
ATOM 2455 C C . PRO B 2 68 ? 128.413 98.569 153.618 1.00 110.01 41 PRO B C 1
ATOM 2456 O O . PRO B 2 68 ? 129.595 98.219 153.610 1.00 110.01 41 PRO B O 1
ATOM 2460 N N . THR B 2 69 ? 127.427 97.779 154.039 1.00 109.10 42 THR B N 1
ATOM 2461 C CA . THR B 2 69 ? 127.644 96.421 154.512 1.00 109.10 42 THR B CA 1
ATOM 2462 C C . THR B 2 69 ? 126.609 95.497 153.887 1.00 109.10 42 THR B C 1
ATOM 2463 O O . THR B 2 69 ? 125.623 95.941 153.294 1.00 109.10 42 THR B O 1
ATOM 2467 N N . GLU B 2 70 ? 126.842 94.194 154.024 1.00 103.86 43 GLU B N 1
ATOM 2468 C CA . GLU B 2 70 ? 125.907 93.187 153.540 1.00 103.86 43 GLU B CA 1
ATOM 2469 C C . GLU B 2 70 ? 124.933 92.822 154.651 1.00 103.86 43 GLU B C 1
ATOM 2470 O O . GLU B 2 70 ? 125.344 92.570 155.788 1.00 103.86 43 GLU B O 1
ATOM 2476 N N . HIS B 2 71 ? 123.647 92.790 154.319 1.00 110.02 44 HIS B N 1
ATOM 2477 C CA . HIS B 2 71 ? 122.592 92.521 155.283 1.00 110.02 44 HIS B CA 1
ATOM 2478 C C . HIS B 2 71 ? 121.761 91.326 154.836 1.00 110.02 44 HIS B C 1
ATOM 2479 O O . HIS B 2 71 ? 121.899 90.822 153.718 1.00 110.02 44 HIS B O 1
ATOM 2486 N N . ASP B 2 72 ? 120.887 90.876 155.734 1.00 115.17 45 ASP B N 1
ATOM 2487 C CA . ASP B 2 72 ? 119.967 89.800 155.410 1.00 115.17 45 ASP B CA 1
ATOM 2488 C C . ASP B 2 72 ? 119.007 90.241 154.309 1.00 115.17 45 ASP B C 1
ATOM 2489 O O . ASP B 2 72 ? 118.741 91.431 154.116 1.00 115.17 45 ASP B O 1
ATOM 2494 N N . GLU B 2 73 ? 118.483 89.252 153.584 1.00 114.00 46 GLU B N 1
ATOM 2495 C CA . GLU B 2 73 ? 117.552 89.535 152.500 1.00 114.00 46 GLU B CA 1
ATOM 2496 C C . GLU B 2 73 ? 116.318 90.274 152.999 1.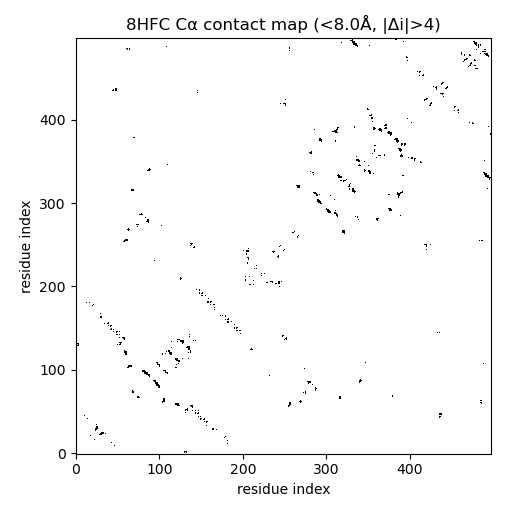00 114.00 46 GLU B C 1
ATOM 2497 O O . GLU B 2 73 ? 115.772 91.123 152.283 1.00 114.00 46 GLU B O 1
ATOM 2503 N N . ASP B 2 74 ? 115.873 89.979 154.224 1.00 113.62 47 ASP B N 1
ATOM 2504 C CA . ASP B 2 74 ? 114.711 90.662 154.781 1.00 113.62 47 ASP B CA 1
ATOM 2505 C C . ASP B 2 74 ? 114.949 92.157 154.948 1.00 113.62 47 ASP B C 1
ATOM 2506 O O . ASP B 2 74 ? 113.984 92.914 155.104 1.00 113.62 47 ASP B O 1
ATOM 2511 N N . HIS B 2 75 ? 116.206 92.596 154.927 1.00 114.01 48 HIS B N 1
ATOM 2512 C CA . HIS B 2 75 ? 116.550 94.010 154.969 1.00 114.01 48 HIS B CA 1
ATOM 2513 C C . HIS B 2 75 ? 117.249 94.438 153.684 1.00 114.01 48 HIS B C 1
ATOM 2514 O O . HIS B 2 75 ? 118.074 95.353 153.689 1.00 114.01 48 HIS B O 1
ATOM 2521 N N . LYS B 2 76 ? 116.924 93.777 152.577 1.00 104.34 49 LYS B N 1
ATOM 2522 C CA . LYS B 2 76 ? 117.529 94.092 151.292 1.00 104.34 49 LYS B CA 1
ATOM 2523 C C . LYS B 2 76 ? 116.889 95.336 150.693 1.00 104.34 49 LYS B C 1
ATOM 2524 O O . LYS B 2 76 ? 115.672 95.527 150.773 1.00 104.34 49 LYS B O 1
ATOM 2530 N N . LEU B 2 77 ? 117.717 96.185 150.091 1.00 95.88 50 LEU B N 1
ATOM 2531 C CA . LEU B 2 77 ? 117.235 97.441 149.538 1.00 95.88 50 LEU B CA 1
ATOM 2532 C C . LEU B 2 77 ? 116.522 97.216 148.208 1.00 95.88 50 LEU B C 1
ATOM 2533 O O . LEU B 2 77 ? 116.929 96.392 147.386 1.00 95.88 50 LEU B O 1
ATOM 2538 N N . CYS B 2 78 ? 115.465 97.997 147.988 1.00 83.85 51 CYS B N 1
ATOM 2539 C CA . CYS B 2 78 ? 114.651 97.872 146.782 1.00 83.85 51 CYS B CA 1
ATOM 2540 C C . CYS B 2 78 ? 114.447 99.260 146.194 1.00 83.85 51 CYS B C 1
ATOM 2541 O O . CYS B 2 78 ? 113.818 100.112 146.825 1.00 83.85 51 CYS B O 1
ATOM 2544 N N . ILE B 2 79 ? 114.966 99.478 144.987 1.00 67.13 52 ILE B N 1
ATOM 2545 C CA . ILE B 2 79 ? 114.865 100.782 144.340 1.00 67.13 52 ILE B CA 1
ATOM 2546 C C . ILE B 2 79 ? 113.465 100.947 143.765 1.00 67.13 52 ILE B C 1
ATOM 2547 O O . ILE B 2 79 ? 112.988 100.101 143.001 1.00 67.13 52 ILE B O 1
ATOM 2552 N N . THR B 2 80 ? 112.803 102.040 144.123 1.00 60.89 53 THR B N 1
ATOM 2553 C CA . THR B 2 80 ? 111.416 102.255 143.735 1.00 60.89 53 THR B CA 1
ATOM 2554 C C . THR B 2 80 ? 111.179 103.542 142.965 1.00 60.89 53 THR B C 1
ATOM 2555 O O . THR B 2 80 ? 110.383 103.542 142.025 1.00 60.89 53 THR B O 1
ATOM 2559 N N . HIS B 2 81 ? 111.823 104.646 143.335 1.00 58.59 54 HIS B N 1
ATOM 2560 C CA . HIS B 2 81 ? 111.699 105.896 142.601 1.00 58.59 54 HIS B CA 1
ATOM 2561 C C . HIS B 2 81 ? 112.999 106.197 141.871 1.00 58.59 54 HIS B C 1
ATOM 2562 O O . HIS B 2 81 ? 114.087 105.975 142.407 1.00 58.59 54 HIS B O 1
ATOM 2569 N N . PHE B 2 82 ? 112.879 106.719 140.658 1.00 46.92 55 PHE B N 1
ATOM 2570 C CA . PHE B 2 82 ? 113.962 106.786 139.693 1.00 46.92 55 PHE B CA 1
ATOM 2571 C C . PHE B 2 82 ? 114.300 108.226 139.323 1.00 46.92 55 PHE B C 1
ATOM 2572 O O . PHE B 2 82 ? 113.514 109.140 139.586 1.00 46.92 55 PHE B O 1
ATOM 2580 N N . PRO B 2 83 ? 115.471 108.466 138.724 1.00 42.82 56 PRO B N 1
ATOM 2581 C CA . PRO B 2 83 ? 115.844 109.838 138.369 1.00 42.82 56 PRO B CA 1
ATOM 2582 C C . PRO B 2 83 ? 114.890 110.443 137.358 1.00 42.82 56 PRO B C 1
ATOM 2583 O O . PRO B 2 83 ? 114.433 109.776 136.429 1.00 42.82 56 PRO B O 1
ATOM 2587 N N . ASN B 2 84 ? 114.620 111.732 137.535 1.00 43.25 57 ASN B N 1
ATOM 2588 C CA . ASN B 2 84 ? 113.607 112.444 136.760 1.00 43.25 57 ASN B CA 1
ATOM 2589 C C . ASN B 2 84 ? 114.099 112.646 135.334 1.00 43.25 57 ASN B C 1
ATOM 2590 O O . ASN B 2 84 ? 114.898 113.539 135.057 1.00 43.25 57 ASN B O 1
ATOM 2595 N N . VAL B 2 85 ? 113.603 111.821 134.414 1.00 36.71 58 VAL B N 1
ATOM 2596 C CA . VAL B 2 85 ? 113.977 111.955 133.017 1.00 36.71 58 VAL B CA 1
ATOM 2597 C C . VAL B 2 85 ? 113.331 113.169 132.369 1.00 36.71 58 VAL B C 1
ATOM 2598 O O . VAL B 2 85 ? 113.824 113.656 131.348 1.00 36.71 58 VAL B O 1
ATOM 2602 N N . TYR B 2 86 ? 112.246 113.686 132.935 1.00 38.27 59 TYR B N 1
ATOM 2603 C CA . TYR B 2 86 ? 111.479 114.746 132.299 1.00 38.27 59 TYR B CA 1
ATOM 2604 C C . TYR B 2 86 ? 111.947 116.135 132.695 1.00 38.27 59 TYR B C 1
ATOM 2605 O O . TYR B 2 86 ? 111.196 117.101 132.531 1.00 38.27 59 TYR B O 1
ATOM 2614 N N . ALA B 2 87 ? 113.168 116.260 133.205 1.00 49.76 60 ALA B N 1
ATOM 2615 C CA . ALA B 2 87 ? 113.722 117.541 133.611 1.00 49.76 60 ALA B CA 1
ATOM 2616 C C . ALA B 2 87 ? 115.156 117.656 133.123 1.00 49.76 60 ALA B C 1
ATOM 2617 O O . ALA B 2 87 ? 115.876 116.662 133.022 1.00 49.76 60 ALA B O 1
ATOM 2619 N N . ALA B 2 88 ? 115.566 118.883 132.831 1.00 62.94 61 ALA B N 1
ATOM 2620 C CA . ALA B 2 88 ? 116.927 119.120 132.376 1.00 62.94 61 ALA B CA 1
ATOM 2621 C C . ALA B 2 88 ? 117.906 118.982 133.532 1.00 62.94 61 ALA B C 1
ATOM 2622 O O . ALA B 2 88 ? 117.634 119.417 134.653 1.00 62.94 61 ALA B O 1
ATOM 2624 N N . ARG B 2 89 ? 119.054 118.376 133.247 1.00 68.49 62 ARG B N 1
ATOM 2625 C CA . ARG B 2 89 ? 120.065 118.167 134.271 1.00 68.49 62 ARG B CA 1
ATOM 2626 C C . ARG B 2 89 ? 120.506 119.495 134.873 1.00 68.49 62 ARG B C 1
ATOM 2627 O O . ARG B 2 89 ? 120.496 120.537 134.214 1.00 68.49 62 ARG B O 1
ATOM 2635 N N . GLY B 2 90 ? 120.879 119.455 136.148 1.00 74.29 63 GLY B N 1
ATOM 2636 C CA . GLY B 2 90 ? 121.383 120.626 136.829 1.00 74.29 63 GLY B CA 1
ATOM 2637 C C . GLY B 2 90 ? 120.346 121.659 137.204 1.00 74.29 63 GLY B C 1
ATOM 2638 O O . GLY B 2 90 ? 120.694 122.645 137.865 1.00 74.29 63 GLY B O 1
ATOM 2639 N N . SER B 2 91 ? 119.090 121.473 136.815 1.00 75.98 64 SER B N 1
ATOM 2640 C CA . SER B 2 91 ? 118.044 122.427 137.154 1.00 75.98 64 SER B CA 1
ATOM 2641 C C . SER B 2 91 ? 117.609 122.213 138.602 1.00 75.98 64 SER B C 1
ATOM 2642 O O . SER B 2 91 ? 118.217 121.446 139.353 1.00 75.98 64 SER B O 1
ATOM 2645 N N . ALA B 2 92 ? 116.540 122.896 139.014 1.00 75.67 65 ALA B N 1
ATOM 2646 C CA . ALA B 2 92 ? 116.063 122.775 140.387 1.00 75.67 65 ALA B CA 1
ATOM 2647 C C . ALA B 2 92 ? 115.159 121.560 140.562 1.00 75.67 65 ALA B C 1
ATOM 2648 O O . ALA B 2 92 ? 115.364 120.743 141.469 1.00 75.67 65 ALA B O 1
ATOM 2650 N N . GLU B 2 93 ? 114.145 121.430 139.704 1.00 72.73 66 GLU B N 1
ATOM 2651 C CA . GLU B 2 93 ? 113.209 120.321 139.824 1.00 72.73 66 GLU B CA 1
ATOM 2652 C C . GLU B 2 93 ? 113.895 118.971 139.702 1.00 72.73 66 GLU B C 1
ATOM 2653 O O . GLU B 2 93 ? 113.365 117.975 140.203 1.00 72.73 66 GLU B O 1
ATOM 2659 N N . PHE B 2 94 ? 115.064 118.908 139.065 1.00 65.54 67 PHE B N 1
ATOM 2660 C CA . PHE B 2 94 ? 115.796 117.650 139.043 1.00 65.54 67 PHE B CA 1
ATOM 2661 C C . PHE B 2 94 ? 116.320 117.286 140.423 1.00 65.54 67 PHE B C 1
ATOM 2662 O O . PHE B 2 94 ? 116.440 116.100 140.746 1.00 65.54 67 PHE B O 1
ATOM 2670 N N . GLN B 2 95 ? 116.643 118.280 141.245 1.00 75.29 68 GLN B N 1
ATOM 2671 C CA . GLN B 2 95 ? 117.040 118.027 142.621 1.00 75.29 68 GLN B CA 1
ATOM 2672 C C . GLN B 2 95 ? 115.858 117.962 143.574 1.00 75.29 68 GLN B C 1
ATOM 2673 O O . GLN B 2 95 ? 116.024 117.516 144.713 1.00 75.29 68 GLN B O 1
ATOM 2679 N N . VAL B 2 96 ? 114.677 118.399 143.145 1.00 75.86 69 VAL B N 1
ATOM 2680 C CA . VAL B 2 96 ? 113.510 118.391 144.021 1.00 75.86 69 VAL B CA 1
ATOM 2681 C C . VAL B 2 96 ? 112.579 117.202 143.779 1.00 75.86 69 VAL B C 1
ATOM 2682 O O . VAL B 2 96 ? 111.826 116.827 144.693 1.00 75.86 69 VAL B O 1
ATOM 2686 N N . THR B 2 97 ? 112.627 116.570 142.607 1.00 62.23 70 THR B N 1
ATOM 2687 C CA . THR B 2 97 ? 111.613 115.598 142.226 1.00 62.23 70 THR B CA 1
ATOM 2688 C C . THR B 2 97 ? 112.226 114.263 141.830 1.00 62.23 70 THR B C 1
ATOM 2689 O O . THR B 2 97 ? 113.349 114.198 141.326 1.00 62.23 70 THR B O 1
ATOM 2693 N N . ARG B 2 98 ? 111.460 113.195 142.055 1.00 55.10 71 ARG B N 1
ATOM 2694 C CA . ARG B 2 98 ? 111.774 111.860 141.566 1.00 55.10 71 ARG B CA 1
ATOM 2695 C C . ARG B 2 98 ? 110.558 111.305 140.842 1.00 55.10 71 ARG B C 1
ATOM 2696 O O . ARG B 2 98 ? 109.421 111.656 141.157 1.00 55.10 71 ARG B O 1
ATOM 2704 N N . VAL B 2 99 ? 110.793 110.423 139.887 1.00 40.58 72 VAL B N 1
ATOM 2705 C CA . VAL B 2 99 ? 109.725 109.849 139.080 1.00 40.58 72 VAL B CA 1
ATOM 2706 C C . VAL B 2 99 ? 109.341 108.495 139.653 1.00 40.58 72 VAL B C 1
ATOM 2707 O O . VAL B 2 99 ? 110.200 107.754 140.140 1.00 40.58 72 VAL B O 1
ATOM 2711 N N . VAL B 2 100 ? 108.048 108.176 139.622 1.00 41.56 73 VAL B N 1
ATOM 2712 C CA . VAL B 2 100 ? 107.541 106.862 140.002 1.00 41.56 73 VAL B CA 1
ATOM 2713 C C . VAL B 2 100 ? 106.727 106.325 138.836 1.00 41.56 73 VAL B C 1
ATOM 2714 O O . VAL B 2 100 ? 105.782 106.977 138.383 1.00 41.56 73 VAL B O 1
ATOM 2718 N N . ARG B 2 101 ? 107.086 105.145 138.350 1.00 40.26 74 ARG B N 1
ATOM 2719 C CA . ARG B 2 101 ? 106.480 104.585 137.152 1.00 40.26 74 ARG B CA 1
ATOM 2720 C C . ARG B 2 101 ? 105.410 103.572 137.522 1.00 40.26 74 ARG B C 1
ATOM 2721 O O . ARG B 2 101 ? 105.673 102.637 138.284 1.00 40.26 74 ARG B O 1
ATOM 2729 N N . VAL B 2 102 ? 104.208 103.760 136.988 1.00 37.26 75 VAL B N 1
ATOM 2730 C CA . VAL B 2 102 ? 103.182 102.730 136.972 1.00 37.26 75 VAL B CA 1
ATOM 2731 C C . VAL B 2 102 ? 103.401 101.900 135.706 1.00 37.26 75 VAL B C 1
ATOM 2732 O O . VAL B 2 102 ? 103.325 102.461 134.599 1.00 37.26 75 VAL B O 1
ATOM 2736 N N . PRO B 2 103 ? 103.676 100.613 135.824 1.00 34.27 76 PRO B N 1
ATOM 2737 C CA . PRO B 2 103 ? 104.225 99.849 134.708 1.00 34.27 76 PRO B CA 1
ATOM 2738 C C . PRO B 2 103 ? 103.152 99.527 133.683 1.00 34.27 76 PRO B C 1
ATOM 2739 O O . PRO B 2 103 ? 101.995 99.897 133.822 1.00 34.27 76 PRO B O 1
ATOM 2743 N N . ARG B 2 104 ? 103.566 98.830 132.636 1.00 37.76 77 ARG B N 1
ATOM 2744 C CA . ARG B 2 104 ? 102.640 98.303 131.652 1.00 37.76 77 ARG B CA 1
ATOM 2745 C C . ARG B 2 104 ? 102.248 96.886 132.036 1.00 37.76 77 ARG B C 1
ATOM 2746 O O . ARG B 2 104 ? 103.094 96.083 132.433 1.00 37.76 77 ARG B O 1
ATOM 2754 N N . ARG B 2 105 ? 100.961 96.586 131.929 1.00 47.61 78 ARG B N 1
ATOM 2755 C CA . ARG B 2 105 ? 100.432 95.276 132.264 1.00 47.61 78 ARG B CA 1
ATOM 2756 C C . ARG B 2 105 ? 99.920 94.588 131.009 1.00 47.61 78 ARG B C 1
ATOM 2757 O O . ARG B 2 105 ? 99.725 95.215 129.967 1.00 47.61 78 ARG B O 1
ATOM 2765 N N . PHE B 2 106 ? 99.696 93.281 131.118 1.00 43.16 79 PHE B N 1
ATOM 2766 C CA . PHE B 2 106 ? 99.247 92.501 129.978 1.00 43.16 79 PHE B CA 1
ATOM 2767 C C . PHE B 2 106 ? 98.116 91.533 130.278 1.00 43.16 79 PHE B C 1
ATOM 2768 O O . PHE B 2 106 ? 97.551 90.976 129.333 1.00 43.16 79 PHE B O 1
ATOM 2776 N N . ASP B 2 107 ? 97.751 91.327 131.538 1.00 54.81 80 ASP B N 1
ATOM 2777 C CA . ASP B 2 107 ? 96.788 90.301 131.923 1.00 54.81 80 ASP B CA 1
ATOM 2778 C C . ASP B 2 107 ? 95.461 90.899 132.379 1.00 54.81 80 ASP B C 1
ATOM 2779 O O . ASP B 2 107 ? 94.870 90.451 133.361 1.00 54.81 80 ASP B O 1
ATOM 2784 N N . GLU B 2 108 ? 94.980 91.915 131.682 1.00 59.86 81 GLU B N 1
ATOM 2785 C CA . GLU B 2 108 ? 93.741 92.566 132.083 1.00 59.86 81 GLU B CA 1
ATOM 2786 C C . GLU B 2 108 ? 92.667 92.557 131.012 1.00 59.86 81 GLU B C 1
ATOM 2787 O O . GLU B 2 108 ? 91.493 92.370 131.333 1.00 59.86 81 GLU B O 1
ATOM 2793 N N . SER B 2 109 ? 93.026 92.764 129.748 1.00 66.23 82 SER B N 1
ATOM 2794 C CA . SER B 2 109 ? 92.032 92.884 128.695 1.00 66.23 82 SER B CA 1
ATOM 2795 C C . SER B 2 109 ? 92.503 92.154 127.448 1.00 66.23 82 SER B C 1
ATOM 2796 O O . SER B 2 109 ? 93.690 91.880 127.271 1.00 66.23 82 SER B O 1
ATOM 2799 N N . ARG B 2 110 ? 91.544 91.846 126.576 1.00 72.74 83 ARG B N 1
ATOM 2800 C CA . ARG B 2 110 ? 91.861 91.178 125.323 1.00 72.74 83 ARG B CA 1
ATOM 2801 C C . ARG B 2 110 ? 92.708 92.043 124.406 1.00 72.74 83 ARG B C 1
ATOM 2802 O O . ARG B 2 110 ? 93.327 91.515 123.478 1.00 72.74 83 ARG B O 1
ATOM 2810 N N . SER B 2 111 ? 92.745 93.351 124.634 1.00 56.11 84 SER B N 1
ATOM 2811 C CA . SER B 2 111 ? 93.480 94.265 123.777 1.00 56.11 84 SER B CA 1
ATOM 2812 C C . SER B 2 111 ? 94.793 94.713 124.389 1.00 56.11 84 SER B C 1
ATOM 2813 O O . SER B 2 111 ? 95.415 95.644 123.877 1.00 56.11 84 SER B O 1
ATOM 2816 N N . SER B 2 112 ? 95.232 94.072 125.466 1.00 49.09 85 SER B N 1
ATOM 2817 C CA . SER B 2 112 ? 96.430 94.529 126.149 1.00 49.09 85 SER B CA 1
ATOM 2818 C C . SER B 2 112 ? 97.708 94.238 125.378 1.00 49.09 85 SER B C 1
ATOM 2819 O O . SER B 2 112 ? 98.776 94.679 125.809 1.00 49.09 85 SER B O 1
ATOM 2822 N N . LEU B 2 113 ? 97.640 93.513 124.267 1.00 49.32 86 LEU B N 1
ATOM 2823 C CA . LEU B 2 113 ? 98.826 93.218 123.475 1.00 49.32 86 LEU B CA 1
ATOM 2824 C C . LEU B 2 113 ? 99.008 94.172 122.306 1.00 49.32 86 LEU B C 1
ATOM 2825 O O . LEU B 2 113 ? 100.138 94.547 121.987 1.00 49.32 86 LEU B O 1
ATOM 2830 N N . GLU B 2 114 ? 97.921 94.571 121.651 1.00 51.72 87 GLU B N 1
ATOM 2831 C CA . GLU B 2 114 ? 98.037 95.462 120.504 1.00 51.72 87 GLU B CA 1
ATOM 2832 C C . GLU B 2 114 ? 98.157 96.915 120.947 1.00 51.72 87 GLU B C 1
ATOM 2833 O O . 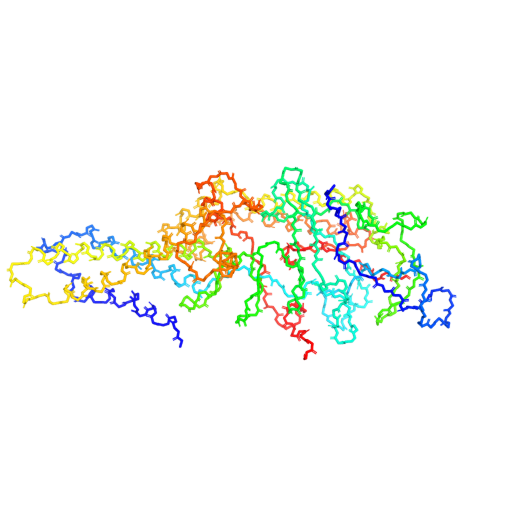GLU B 2 114 ? 99.003 97.660 120.443 1.00 51.72 87 GLU B O 1
ATOM 2839 N N . THR B 2 115 ? 97.330 97.325 121.889 1.00 49.53 88 THR B N 1
ATOM 2840 C CA . THR B 2 115 ? 97.203 98.659 122.432 1.00 49.53 88 THR B CA 1
ATOM 2841 C C . THR B 2 115 ? 97.731 98.681 123.855 1.00 49.53 88 THR B C 1
ATOM 2842 O O . THR B 2 115 ? 97.524 97.721 124.601 1.00 49.53 88 THR B O 1
ATOM 2846 N N . PRO B 2 116 ? 98.436 99.728 124.256 1.00 42.03 89 PRO B N 1
ATOM 2847 C CA . PRO B 2 116 ? 98.978 99.755 125.614 1.00 42.03 89 PRO B CA 1
ATOM 2848 C C . PRO B 2 116 ? 97.877 99.853 126.653 1.00 42.03 89 PRO B C 1
ATOM 2849 O O . PRO B 2 116 ? 96.879 100.549 126.465 1.00 42.03 89 PRO B O 1
ATOM 2853 N N . GLN B 2 117 ? 98.059 99.128 127.751 1.00 41.22 90 GLN B N 1
ATOM 2854 C CA . GLN B 2 117 ? 97.167 99.216 128.895 1.00 41.22 90 GLN B CA 1
ATOM 2855 C C . GLN B 2 117 ? 97.999 99.106 130.160 1.00 41.22 90 GLN B C 1
ATOM 2856 O O . GLN B 2 117 ? 98.825 98.199 130.279 1.00 41.22 90 GLN B O 1
ATOM 2862 N N . PHE B 2 118 ? 97.778 100.017 131.100 1.00 40.10 91 PHE B N 1
ATOM 2863 C CA . PHE B 2 118 ? 98.606 100.127 132.289 1.00 40.10 91 PHE B CA 1
ATOM 2864 C C . PHE B 2 118 ? 97.933 99.489 133.494 1.00 40.10 91 PHE B C 1
ATOM 2865 O O . PHE B 2 118 ? 96.707 99.399 133.571 1.00 40.10 91 PHE B O 1
ATOM 2873 N N . SER B 2 119 ? 98.753 99.050 134.441 1.00 44.18 92 SER B N 1
ATOM 2874 C CA . SER B 2 119 ? 98.232 98.400 135.631 1.00 44.18 92 SER B CA 1
ATOM 2875 C C . SER B 2 119 ? 97.433 99.382 136.470 1.00 44.18 92 SER B C 1
ATOM 2876 O O . SER B 2 119 ? 97.807 100.545 136.618 1.00 44.18 92 SER B O 1
ATOM 2879 N N . THR B 2 120 ? 96.328 98.902 137.033 1.00 54.34 93 THR B N 1
ATOM 2880 C CA . THR B 2 120 ? 95.433 99.726 137.830 1.00 54.34 93 THR B CA 1
ATOM 2881 C C . THR B 2 120 ? 95.678 99.572 139.322 1.00 54.34 93 THR B C 1
ATOM 2882 O O . THR B 2 120 ? 94.801 99.904 140.124 1.00 54.34 93 THR B O 1
ATOM 2886 N N . GLN B 2 121 ? 96.844 99.075 139.710 1.00 62.92 94 GLN B N 1
ATOM 2887 C CA . GLN B 2 121 ? 97.172 98.855 141.108 1.00 62.92 94 GLN B CA 1
ATOM 2888 C C . GLN B 2 121 ? 98.347 99.732 141.512 1.00 62.92 94 GLN B C 1
ATOM 2889 O O . GLN B 2 121 ? 99.199 100.076 140.690 1.00 62.92 94 GLN B O 1
ATOM 2895 N N . LEU B 2 122 ? 98.380 100.088 142.781 1.00 72.58 95 LEU B N 1
ATOM 2896 C CA . LEU B 2 122 ? 99.505 100.839 143.310 1.00 72.58 95 LEU B CA 1
ATOM 2897 C C . LEU B 2 122 ? 100.741 99.948 143.321 1.00 72.58 95 LEU B C 1
ATOM 2898 O O . LEU B 2 122 ? 100.659 98.794 143.753 1.00 72.58 95 LEU B O 1
ATOM 2903 N N . PRO B 2 123 ? 101.889 100.430 142.841 1.00 71.73 96 PRO B N 1
ATOM 2904 C CA . PRO B 2 123 ? 103.102 99.603 142.869 1.00 71.73 96 PRO B CA 1
ATOM 2905 C C . PRO B 2 123 ? 103.453 99.152 144.275 1.00 71.73 96 PRO B C 1
ATOM 2906 O O . PRO B 2 123 ? 103.847 99.961 145.119 1.00 71.73 96 PRO B O 1
ATOM 2910 N N . GLY B 2 124 ? 103.326 97.856 144.527 1.00 75.53 97 GLY B N 1
ATOM 2911 C CA . GLY B 2 124 ? 103.530 97.319 145.855 1.00 75.53 97 GLY B CA 1
ATOM 2912 C C . GLY B 2 124 ? 102.447 96.335 146.240 1.00 75.53 97 GLY B C 1
ATOM 2913 O O . GLY B 2 124 ? 102.545 95.656 147.265 1.00 75.53 97 GLY B O 1
ATOM 2914 N N . SER B 2 125 ? 101.404 96.249 145.419 1.00 73.99 98 SER B N 1
ATOM 2915 C CA . SER B 2 125 ? 100.296 95.338 145.665 1.00 73.99 98 SER B CA 1
ATOM 2916 C C . SER B 2 125 ? 100.164 94.280 144.580 1.00 73.99 98 SER B C 1
ATOM 2917 O O . SER B 2 125 ? 99.165 93.554 144.555 1.00 73.99 98 SER B O 1
ATOM 2920 N N . GLU B 2 126 ? 101.141 94.178 143.683 1.00 73.51 99 GLU B N 1
ATOM 2921 C CA . GLU B 2 126 ? 101.092 93.192 142.622 1.00 73.51 99 GLU B CA 1
ATOM 2922 C C . GLU B 2 126 ? 101.102 91.782 143.208 1.00 73.51 99 GLU B C 1
ATOM 2923 O O . GLU B 2 126 ? 101.498 91.581 144.358 1.00 73.51 99 GLU B O 1
ATOM 2929 N N . PRO B 2 127 ? 100.656 90.785 142.438 1.00 72.72 100 PRO B N 1
ATOM 2930 C CA . PRO B 2 127 ? 100.621 89.413 142.970 1.00 72.72 100 PRO B CA 1
ATOM 2931 C C . PRO B 2 127 ? 101.988 88.837 143.280 1.00 72.72 100 PRO B C 1
ATOM 2932 O O . PRO B 2 127 ? 102.071 87.867 144.041 1.00 72.72 100 PRO B O 1
ATOM 2936 N N . ALA B 2 128 ? 103.058 89.387 142.720 1.00 72.85 101 ALA B N 1
ATOM 2937 C CA . ALA B 2 128 ? 104.403 88.876 142.946 1.00 72.85 101 ALA B CA 1
ATOM 2938 C C . ALA B 2 128 ? 105.324 89.977 143.436 1.00 72.85 101 ALA B C 1
ATOM 2939 O O . ALA B 2 128 ? 106.499 90.040 143.066 1.00 72.85 101 ALA B O 1
ATOM 2941 N N . ALA B 2 129 ? 104.808 90.866 144.273 1.00 79.17 102 ALA B N 1
ATOM 2942 C CA . ALA B 2 129 ? 105.609 91.922 144.868 1.00 79.17 102 ALA B CA 1
ATOM 2943 C C . ALA B 2 129 ? 106.053 91.522 146.267 1.00 79.17 102 ALA B C 1
ATOM 2944 O O . ALA B 2 129 ? 105.422 90.703 146.938 1.00 79.17 102 ALA B O 1
ATOM 2946 N N . ILE B 2 130 ? 107.162 92.117 146.703 1.00 83.76 103 ILE B N 1
ATOM 2947 C CA . ILE B 2 130 ? 107.682 91.842 148.034 1.00 83.76 103 ILE B CA 1
ATOM 2948 C C . ILE B 2 130 ? 106.796 92.508 149.076 1.00 83.76 103 ILE B C 1
ATOM 2949 O O . ILE B 2 130 ? 106.356 93.653 148.907 1.00 83.76 103 ILE B O 1
ATOM 2954 N N . VAL B 2 131 ? 106.519 91.789 150.159 1.00 91.61 104 VAL B N 1
ATOM 2955 C CA . VAL B 2 131 ? 105.686 92.280 151.249 1.00 91.61 104 VAL B CA 1
ATOM 2956 C C . VAL B 2 131 ? 106.561 92.457 152.482 1.00 91.61 104 VAL B C 1
ATOM 2957 O O . VAL B 2 131 ? 107.355 91.571 152.821 1.00 91.61 104 VAL B O 1
ATOM 2961 N N . GLY B 2 132 ? 106.426 93.605 153.142 1.00 97.68 105 GLY B N 1
ATOM 2962 C CA . GLY B 2 132 ? 107.168 93.905 154.342 1.00 97.68 105 GLY B CA 1
ATOM 2963 C C . GLY B 2 132 ? 106.319 93.799 155.594 1.00 97.68 105 GLY B C 1
ATOM 2964 O O . GLY B 2 132 ? 105.223 93.236 155.600 1.00 97.68 105 GLY B O 1
ATOM 2965 N N . ASP B 2 133 ? 106.853 94.360 156.677 1.00 103.87 106 ASP B N 1
ATOM 2966 C CA . ASP B 2 133 ? 106.146 94.366 157.951 1.00 103.87 106 ASP B CA 1
ATOM 2967 C C . ASP B 2 133 ? 105.258 95.590 158.124 1.00 103.87 106 ASP B C 1
ATOM 2968 O O . ASP B 2 133 ? 104.223 95.504 158.795 1.00 103.87 106 ASP B O 1
ATOM 2973 N N . ASP B 2 134 ? 105.637 96.725 157.533 1.00 102.75 107 ASP B N 1
ATOM 2974 C CA . ASP B 2 134 ? 104.811 97.924 157.614 1.00 102.75 107 ASP B CA 1
ATOM 2975 C C . ASP B 2 134 ? 103.489 97.765 156.876 1.00 102.75 107 ASP B C 1
ATOM 2976 O O . ASP B 2 134 ? 102.555 98.532 157.130 1.00 102.75 107 ASP B O 1
ATOM 2981 N N . GLY B 2 135 ? 103.387 96.791 155.977 1.00 98.00 108 GLY B N 1
ATOM 2982 C CA . GLY B 2 135 ? 102.146 96.542 155.277 1.00 98.00 108 GLY B CA 1
ATOM 2983 C C . GLY B 2 135 ? 102.092 97.167 153.900 1.00 98.00 108 GLY B C 1
ATOM 2984 O O . GLY B 2 135 ? 102.722 96.671 152.961 1.00 98.00 108 GLY B O 1
ATOM 2985 N N . THR B 2 136 ? 101.342 98.260 153.768 1.00 96.02 109 THR B N 1
ATOM 2986 C CA . THR B 2 136 ? 101.136 98.903 152.481 1.00 96.02 109 THR B CA 1
ATOM 2987 C C . THR B 2 136 ? 101.643 100.337 152.428 1.00 96.02 109 THR B C 1
ATOM 2988 O O . THR B 2 136 ? 101.484 100.993 151.393 1.00 96.02 109 THR B O 1
ATOM 2992 N N . SER B 2 137 ? 102.238 100.844 153.500 1.00 90.83 110 SER B N 1
ATOM 2993 C CA . SER B 2 137 ? 102.792 102.189 153.513 1.00 90.83 110 SER B CA 1
ATOM 2994 C C . SER B 2 137 ? 104.291 102.144 153.238 1.00 90.83 110 SER B C 1
ATOM 2995 O O . SER B 2 137 ? 104.921 101.086 153.246 1.00 90.83 110 SER B O 1
ATOM 2998 N N . PHE B 2 138 ? 104.861 103.321 152.996 1.00 86.23 111 PHE B N 1
ATOM 2999 C CA . PHE B 2 138 ? 106.257 103.460 152.601 1.00 86.23 111 PHE B CA 1
ATOM 3000 C C . PHE B 2 138 ? 107.064 104.000 153.773 1.00 86.23 111 PHE B C 1
ATOM 3001 O O . PHE B 2 138 ? 106.784 105.094 154.272 1.00 86.23 111 PHE B O 1
ATOM 3009 N N . VAL B 2 139 ? 108.065 103.238 154.204 1.00 93.19 112 VAL B N 1
ATOM 3010 C CA . VAL B 2 139 ? 108.908 103.613 155.332 1.00 93.19 112 VAL B CA 1
ATOM 3011 C C . VAL B 2 139 ? 110.360 103.596 154.877 1.00 93.19 112 VAL B C 1
ATOM 3012 O O . VAL B 2 139 ? 110.804 102.639 154.233 1.00 93.19 112 VAL B O 1
ATOM 3016 N N . ARG B 2 140 ? 111.092 104.657 155.201 1.00 98.98 113 ARG B N 1
ATOM 3017 C CA . ARG B 2 140 ? 112.494 104.750 154.824 1.00 98.98 113 ARG B CA 1
ATOM 3018 C C . ARG B 2 140 ? 113.306 103.695 155.566 1.00 98.98 113 ARG B C 1
ATOM 3019 O O . ARG B 2 140 ? 113.190 103.550 156.786 1.00 98.98 113 ARG B O 1
ATOM 3027 N N . CYS B 2 141 ? 114.125 102.951 154.826 1.00 105.80 114 CYS B N 1
ATOM 3028 C CA . CYS B 2 141 ? 114.890 101.840 155.379 1.00 105.80 114 CYS B CA 1
ATOM 3029 C C . CYS B 2 141 ? 116.391 102.018 155.223 1.00 105.80 114 CYS B C 1
ATOM 3030 O O . CYS B 2 141 ? 117.138 101.777 156.176 1.00 105.80 114 CYS B O 1
ATOM 3033 N N . GLY B 2 142 ? 116.858 102.422 154.043 1.00 103.98 115 GLY B N 1
ATOM 3034 C CA . GLY B 2 142 ? 118.276 102.556 153.786 1.00 103.98 115 GLY B CA 1
ATOM 3035 C C . GLY B 2 142 ? 118.549 103.626 152.750 1.00 103.98 115 GLY B C 1
ATOM 3036 O O . GLY B 2 142 ? 117.637 104.296 152.263 1.00 103.98 115 GLY B O 1
ATOM 3037 N N . ARG B 2 143 ? 119.828 103.785 152.422 1.00 104.50 116 ARG B N 1
ATOM 3038 C CA . ARG B 2 143 ? 120.295 104.753 151.445 1.00 104.50 116 ARG B CA 1
ATOM 3039 C C . ARG B 2 143 ? 121.236 104.080 150.457 1.00 104.50 116 ARG B C 1
ATOM 3040 O O . ARG B 2 143 ? 121.958 103.128 150.792 1.00 104.50 116 ARG B O 1
ATOM 3048 N N . TYR B 2 144 ? 121.248 104.651 149.253 1.00 94.95 117 TYR B N 1
ATOM 3049 C CA . TYR B 2 144 ? 121.784 104.103 148.012 1.00 94.95 117 TYR B CA 1
ATOM 3050 C C . TYR B 2 144 ? 122.359 105.265 147.209 1.00 94.95 117 TYR B C 1
ATOM 3051 O O . TYR B 2 144 ? 122.899 106.212 147.786 1.00 94.95 117 TYR B O 1
ATOM 3060 N N . ASP B 2 145 ? 122.268 105.174 145.884 1.00 95.91 118 ASP B N 1
ATOM 3061 C CA . ASP B 2 145 ? 122.986 105.935 144.869 1.00 95.91 118 ASP B CA 1
ATOM 3062 C C . ASP B 2 145 ? 123.068 107.441 145.117 1.00 95.91 118 ASP B C 1
ATOM 3063 O O . ASP B 2 145 ? 122.366 107.981 145.977 1.00 95.91 118 ASP B O 1
ATOM 3068 N N . ILE B 2 146 ? 123.949 108.114 144.365 1.00 97.54 119 ILE B N 1
ATOM 3069 C CA . ILE B 2 146 ? 124.322 109.518 144.534 1.00 97.54 119 ILE B CA 1
ATOM 3070 C C . ILE B 2 146 ? 123.099 110.389 144.776 1.00 97.54 119 ILE B C 1
ATOM 3071 O O . ILE B 2 146 ? 122.020 110.140 144.228 1.00 97.54 119 ILE B O 1
ATOM 3076 N N . GLY B 2 147 ? 123.266 111.419 145.599 1.00 96.80 120 GLY B N 1
ATOM 3077 C CA . GLY B 2 147 ? 122.156 112.202 146.081 1.00 96.80 120 GLY B CA 1
ATOM 3078 C C . GLY B 2 147 ? 121.621 111.745 147.416 1.00 96.80 120 GLY B C 1
ATOM 3079 O O . GLY B 2 147 ? 120.750 112.420 147.980 1.00 96.80 120 GLY B O 1
ATOM 3080 N N . ASP B 2 148 ? 122.123 110.626 147.938 1.00 99.83 121 ASP B N 1
ATOM 3081 C CA . ASP B 2 148 ? 121.713 110.094 149.232 1.00 99.83 121 ASP B CA 1
ATOM 3082 C C . ASP B 2 148 ? 120.199 109.927 149.296 1.00 99.83 121 ASP B C 1
ATOM 3083 O O . ASP B 2 148 ? 119.529 110.397 150.216 1.00 99.83 121 ASP B O 1
ATOM 3088 N N . HIS B 2 149 ? 119.658 109.254 148.287 1.00 83.66 122 HIS B N 1
ATOM 3089 C CA . HIS B 2 149 ? 118.226 109.021 148.217 1.00 83.66 122 HIS B CA 1
ATOM 3090 C C . HIS B 2 149 ? 117.828 107.887 149.151 1.00 83.66 122 HIS B C 1
ATOM 3091 O O . HIS B 2 149 ? 118.526 106.876 149.257 1.00 83.66 122 HIS B O 1
ATOM 3098 N N . VAL B 2 150 ? 116.705 108.062 149.829 1.00 83.34 123 VAL B N 1
ATOM 3099 C CA . VAL B 2 150 ? 116.220 107.089 150.798 1.00 83.34 123 VAL B CA 1
ATOM 3100 C C . VAL B 2 150 ? 115.307 106.098 150.095 1.00 83.34 123 VAL B C 1
ATOM 3101 O O . VAL B 2 150 ? 114.479 106.479 149.263 1.00 83.34 123 VAL B O 1
ATOM 3105 N N . PHE B 2 151 ? 115.454 104.820 150.430 1.00 82.98 124 PHE B N 1
ATOM 3106 C CA . PHE B 2 151 ? 114.617 103.775 149.868 1.00 82.98 124 PHE B CA 1
ATOM 3107 C C . PHE B 2 151 ? 114.171 102.839 150.978 1.00 82.98 124 PHE B C 1
ATOM 3108 O O . PHE B 2 151 ? 114.875 102.652 151.970 1.00 82.98 124 PHE B O 1
ATOM 3116 N N . GLY B 2 152 ? 112.998 102.244 150.796 1.00 99.69 125 GLY B N 1
ATOM 3117 C CA . GLY B 2 152 ? 112.488 101.275 151.742 1.00 99.69 125 GLY B CA 1
ATOM 3118 C C . GLY B 2 152 ? 112.846 99.854 151.347 1.00 99.69 125 GLY B C 1
ATOM 3119 O O . GLY B 2 152 ? 113.040 99.545 150.177 1.00 99.69 125 GLY B O 1
ATOM 3120 N N . CYS B 2 153 ? 112.920 98.979 152.349 1.00 104.56 126 CYS B N 1
ATOM 3121 C CA . CYS B 2 153 ? 113.348 97.603 152.150 1.00 104.56 126 CYS B CA 1
ATOM 3122 C C . CYS B 2 153 ? 112.208 96.688 151.710 1.00 104.56 126 CYS B C 1
ATOM 3123 O O . CYS B 2 153 ? 112.314 95.465 151.852 1.00 104.56 126 CYS B O 1
ATOM 3126 N N . SER B 2 154 ? 111.128 97.251 151.178 1.00 87.68 127 SER B N 1
ATOM 3127 C CA . SER B 2 154 ? 110.034 96.492 150.597 1.00 87.68 127 SER B CA 1
ATOM 3128 C C . SER B 2 154 ? 109.811 96.985 149.175 1.00 87.68 127 SER B C 1
ATOM 3129 O O . SER B 2 154 ? 110.548 97.834 148.669 1.00 87.68 127 SER B O 1
ATOM 3132 N N . SER B 2 155 ? 108.785 96.453 148.521 1.00 76.91 128 SER B N 1
ATOM 3133 C CA . SER B 2 155 ? 108.466 96.850 147.159 1.00 76.91 128 SER B CA 1
ATOM 3134 C C . SER B 2 155 ? 107.429 97.957 147.097 1.00 76.91 128 SER B C 1
ATOM 3135 O O . SER B 2 155 ? 106.910 98.241 146.015 1.00 76.91 128 SER B O 1
ATOM 3138 N N . VAL B 2 156 ? 107.113 98.582 148.226 1.00 77.26 129 VAL B N 1
ATOM 3139 C CA . VAL B 2 156 ? 106.115 99.642 148.243 1.00 77.26 129 VAL B CA 1
ATOM 3140 C C . VAL B 2 156 ? 106.718 100.929 147.687 1.00 77.26 129 VAL B C 1
ATOM 3141 O O . VAL B 2 156 ? 107.933 101.135 147.694 1.00 77.26 129 VAL B O 1
ATOM 3145 N N . SER B 2 157 ? 105.848 101.807 147.195 1.00 73.67 130 SER B N 1
ATOM 3146 C CA . SER B 2 157 ? 106.289 103.000 146.496 1.00 73.67 130 SER B CA 1
ATOM 3147 C C . SER B 2 157 ? 105.895 104.261 147.255 1.00 73.67 130 SER B C 1
ATOM 3148 O O . SER B 2 157 ? 104.834 104.307 147.885 1.00 73.67 130 SER B O 1
ATOM 3151 N N . PRO B 2 158 ? 106.725 105.306 147.200 1.00 68.64 131 PRO B N 1
ATOM 3152 C CA . PRO B 2 158 ? 106.366 106.564 147.869 1.00 68.64 131 PRO B CA 1
ATOM 3153 C C . PRO B 2 158 ? 105.095 107.199 147.338 1.00 68.64 131 PRO B C 1
ATOM 3154 O O . PRO B 2 158 ? 104.549 108.095 147.994 1.00 68.64 131 PRO B O 1
ATOM 3158 N N . LEU B 2 159 ? 104.602 106.766 146.175 1.00 67.80 132 LEU B N 1
ATOM 3159 C CA . LEU B 2 159 ? 103.299 107.225 145.707 1.00 67.80 132 LEU B CA 1
ATOM 3160 C C . LEU B 2 159 ? 102.209 106.927 146.724 1.00 67.80 132 LEU B C 1
ATOM 3161 O O . LEU B 2 159 ? 101.207 107.647 146.791 1.00 67.80 132 LEU B O 1
ATOM 3166 N N . SER B 2 160 ? 102.395 105.885 147.536 1.00 75.57 133 SER B N 1
ATOM 3167 C CA . SER B 2 160 ? 101.424 105.554 148.570 1.00 75.57 133 SER B CA 1
ATOM 3168 C C . SER B 2 160 ? 101.243 106.680 149.575 1.00 75.57 133 SER B C 1
ATOM 3169 O O . SER B 2 160 ? 100.244 106.692 150.300 1.00 75.57 133 SER B O 1
ATOM 3172 N N . GLU B 2 161 ? 102.186 107.618 149.649 1.00 77.71 134 GLU B N 1
ATOM 3173 C CA . GLU B 2 161 ? 102.032 108.739 150.562 1.00 77.71 134 GLU B CA 1
ATOM 3174 C C . GLU B 2 161 ? 101.054 109.784 150.046 1.00 77.71 134 GLU B C 1
ATOM 3175 O O . GLU B 2 161 ? 100.592 110.618 150.832 1.00 77.71 134 GLU B O 1
ATOM 3181 N N . TYR B 2 162 ? 100.725 109.762 148.755 1.00 78.44 135 TYR B N 1
ATOM 3182 C CA . TYR B 2 162 ? 99.861 110.776 148.166 1.00 78.44 135 TYR B CA 1
ATOM 3183 C C . TYR B 2 162 ? 98.526 110.207 147.709 1.00 78.44 135 TYR B C 1
ATOM 3184 O O . TYR B 2 162 ? 97.476 110.658 148.171 1.00 78.44 135 TYR B O 1
ATOM 3193 N N . LEU B 2 163 ? 98.532 109.216 146.827 1.00 80.36 136 LEU B N 1
ATOM 3194 C CA . LEU B 2 163 ? 97.289 108.677 146.300 1.00 80.36 136 LEU B CA 1
ATOM 3195 C C . LEU B 2 163 ? 96.834 107.474 147.116 1.00 80.36 136 LEU B C 1
ATOM 3196 O O . LEU B 2 163 ? 97.565 106.942 147.952 1.00 80.36 136 LEU B O 1
ATOM 3201 N N . SER B 2 164 ? 95.603 107.055 146.863 1.00 88.07 137 SER B N 1
ATOM 3202 C CA . SER B 2 164 ? 95.051 105.835 147.427 1.00 88.07 137 SER B CA 1
ATOM 3203 C C . SER B 2 164 ? 94.699 104.870 146.304 1.00 88.07 137 SER B C 1
ATOM 3204 O O . SER B 2 164 ? 94.724 105.217 145.118 1.00 88.07 137 SER B O 1
ATOM 3207 N N . ALA B 2 165 ? 94.365 103.640 146.696 1.00 82.49 138 ALA B N 1
ATOM 3208 C CA . ALA B 2 165 ? 94.096 102.602 145.708 1.00 82.49 138 ALA B CA 1
ATOM 3209 C C . ALA B 2 165 ? 92.924 102.977 144.811 1.00 82.49 138 ALA B C 1
ATOM 3210 O O . ALA B 2 165 ? 93.003 102.836 143.586 1.00 82.49 138 ALA B O 1
ATOM 3212 N N . ALA B 2 166 ? 91.833 103.472 145.399 1.00 85.95 139 ALA B N 1
ATOM 3213 C CA . ALA B 2 166 ? 90.650 103.794 144.607 1.00 85.95 139 ALA B CA 1
ATOM 3214 C C . ALA B 2 166 ? 90.918 104.947 143.649 1.00 85.95 139 ALA B C 1
ATOM 3215 O O . ALA B 2 166 ? 90.527 104.892 142.475 1.00 85.95 139 ALA B O 1
ATOM 3217 N N . GLU B 2 167 ? 91.579 106.001 144.130 1.00 84.89 140 GLU B N 1
ATOM 3218 C CA . GLU B 2 167 ? 91.876 107.137 143.266 1.00 84.89 140 GLU B CA 1
ATOM 3219 C C . GLU B 2 167 ? 92.792 106.731 142.121 1.00 84.89 140 GLU B C 1
ATOM 3220 O O . GLU B 2 167 ? 92.555 107.104 140.964 1.00 84.89 140 GLU B O 1
ATOM 3226 N N . LEU B 2 168 ? 93.848 105.971 142.424 1.00 77.73 141 LEU B N 1
ATOM 3227 C CA . LEU B 2 168 ? 94.745 105.526 141.364 1.00 77.73 141 LEU B CA 1
ATOM 3228 C C . LEU B 2 168 ? 94.009 104.654 140.361 1.00 77.73 141 LEU B C 1
ATOM 3229 O O . LEU B 2 168 ? 94.212 104.785 139.149 1.00 77.73 141 LEU B O 1
ATOM 3234 N N . ALA B 2 169 ? 93.147 103.759 140.845 1.00 76.57 142 ALA B N 1
ATOM 3235 C CA . ALA B 2 169 ? 92.383 102.915 139.938 1.00 76.57 142 ALA B CA 1
ATOM 3236 C C . ALA B 2 169 ? 91.518 103.755 139.012 1.00 76.57 142 ALA B C 1
ATOM 3237 O O . ALA B 2 169 ? 91.461 103.498 137.805 1.00 76.57 142 ALA B O 1
ATOM 3239 N N . GLU B 2 170 ? 90.858 104.779 139.553 1.00 79.39 143 GLU B N 1
ATOM 3240 C CA . GLU B 2 170 ? 90.003 105.622 138.723 1.00 79.39 143 GLU B CA 1
ATOM 3241 C C . GLU B 2 170 ? 90.813 106.353 137.658 1.00 79.39 143 GLU B C 1
ATOM 3242 O O . GLU B 2 170 ? 90.459 106.339 136.469 1.00 79.39 143 GLU B O 1
ATOM 3248 N N . VAL B 2 171 ? 91.909 107.000 138.067 1.00 70.62 144 VAL B N 1
ATOM 3249 C CA . VAL B 2 171 ? 92.714 107.766 137.114 1.00 70.62 144 VAL B CA 1
ATOM 3250 C C . VAL B 2 171 ? 93.249 106.853 136.019 1.00 70.62 144 VAL B C 1
ATOM 3251 O O . VAL B 2 171 ? 93.164 107.161 134.820 1.00 70.62 144 VAL B O 1
ATOM 3255 N N . VAL B 2 172 ? 93.803 105.711 136.418 1.00 58.25 145 VAL B N 1
ATOM 3256 C CA . VAL B 2 172 ? 94.411 104.817 135.449 1.00 58.25 145 VAL B CA 1
ATOM 3257 C C . VAL B 2 172 ? 93.354 104.237 134.523 1.00 58.25 145 VAL B C 1
ATOM 3258 O O . VAL B 2 172 ? 93.597 104.067 133.326 1.00 58.25 145 VAL B O 1
ATOM 3262 N N . HIS B 2 173 ? 92.156 103.952 135.040 1.00 61.60 146 HIS B N 1
ATOM 3263 C CA . HIS B 2 173 ? 91.105 103.416 134.182 1.00 61.60 146 HIS B CA 1
ATOM 3264 C C . HIS B 2 173 ? 90.675 104.436 133.141 1.00 61.60 146 HIS B C 1
ATOM 3265 O O . HIS B 2 173 ? 90.454 104.090 131.972 1.00 61.60 146 HIS B O 1
ATOM 3272 N N . ARG B 2 174 ? 90.557 105.701 133.543 1.00 60.10 147 ARG B N 1
ATOM 3273 C CA . ARG B 2 174 ? 90.183 106.731 132.581 1.00 60.10 147 ARG B CA 1
ATOM 3274 C C . ARG B 2 174 ? 91.238 106.869 131.492 1.00 60.10 147 ARG B C 1
ATOM 3275 O O . ARG B 2 174 ? 90.912 106.939 130.300 1.00 60.10 147 ARG B O 1
ATOM 3283 N N . VAL B 2 175 ? 92.516 106.905 131.881 1.00 54.58 148 VAL B N 1
ATOM 3284 C CA . VAL B 2 175 ? 93.547 107.083 130.861 1.00 54.58 148 VAL B CA 1
ATOM 3285 C C . VAL B 2 175 ? 93.657 105.841 129.981 1.00 54.58 148 VAL B C 1
ATOM 3286 O O . VAL B 2 175 ? 93.966 105.943 128.785 1.00 54.58 148 VAL B O 1
ATOM 3290 N N . ASN B 2 176 ? 93.365 104.662 130.532 1.00 49.06 149 ASN B N 1
ATOM 3291 C CA . ASN B 2 176 ? 93.301 103.451 129.724 1.00 49.06 149 ASN B CA 1
ATOM 3292 C C . ASN B 2 176 ? 92.231 103.573 128.654 1.00 49.06 149 ASN B C 1
ATOM 3293 O O . ASN B 2 176 ? 92.473 103.290 127.473 1.00 49.06 149 ASN B O 1
ATOM 3298 N N . GLY B 2 177 ? 91.025 103.970 129.060 1.00 53.61 150 GLY B N 1
ATOM 3299 C CA . GLY B 2 177 ? 89.949 104.119 128.097 1.00 53.61 150 GLY B CA 1
ATOM 3300 C C . GLY B 2 177 ? 90.280 105.131 127.021 1.00 53.61 150 GLY B C 1
ATOM 3301 O O . GLY B 2 177 ? 89.988 104.919 125.841 1.00 53.61 150 GLY B O 1
ATOM 3302 N N . PHE B 2 178 ? 90.900 106.244 127.414 1.00 54.57 151 PHE B N 1
ATOM 3303 C CA . PHE B 2 178 ? 91.255 107.259 126.431 1.00 54.57 151 PHE B CA 1
ATOM 3304 C C . PHE B 2 178 ? 92.254 106.719 125.421 1.00 54.57 151 PHE B C 1
ATOM 3305 O O . PHE B 2 178 ? 92.095 106.930 124.216 1.00 54.57 151 PHE B O 1
ATOM 3313 N N . LEU B 2 179 ? 93.281 106.005 125.887 1.00 49.76 152 LEU B N 1
ATOM 3314 C CA . LEU B 2 179 ? 94.248 105.427 124.958 1.00 49.76 152 LEU B CA 1
ATOM 3315 C C . LEU B 2 179 ? 93.584 104.440 124.009 1.00 49.76 152 LEU B C 1
ATOM 3316 O O . LEU B 2 179 ? 93.888 104.414 122.808 1.00 49.76 152 LEU B O 1
ATOM 3321 N N . LEU B 2 180 ? 92.676 103.616 124.533 1.00 53.52 153 LEU B N 1
ATOM 3322 C CA . LEU B 2 180 ? 92.036 102.605 123.700 1.00 53.52 153 LEU B CA 1
ATOM 3323 C C . LEU B 2 180 ? 91.191 103.248 122.608 1.00 53.52 153 LEU B C 1
ATOM 3324 O O . LEU B 2 180 ? 91.299 102.890 121.429 1.00 53.52 153 LEU B O 1
ATOM 3329 N N . ARG B 2 181 ? 90.342 104.207 122.979 1.00 54.44 154 ARG B N 1
ATOM 3330 C CA . ARG B 2 181 ? 89.514 104.865 121.976 1.00 54.44 154 ARG B CA 1
ATOM 3331 C C . ARG B 2 181 ? 90.321 105.785 121.073 1.00 54.44 154 ARG B C 1
ATOM 3332 O O . ARG B 2 181 ? 89.837 106.157 120.003 1.00 54.44 154 ARG B O 1
ATOM 3340 N N . GLU B 2 182 ? 91.534 106.164 121.476 1.00 55.54 155 GLU B N 1
ATOM 3341 C CA . GLU B 2 182 ? 92.395 106.938 120.590 1.00 55.54 155 GLU B CA 1
ATOM 3342 C C . GLU B 2 182 ? 92.987 106.060 119.501 1.00 55.54 155 GLU B C 1
ATOM 3343 O O . GLU B 2 182 ? 92.958 106.415 118.318 1.00 55.54 155 GLU B O 1
ATOM 3349 N N . GLU B 2 183 ? 93.541 104.910 119.884 1.00 49.74 156 GLU B N 1
ATOM 3350 C CA . GLU B 2 183 ? 94.095 104.007 118.880 1.00 49.74 156 GLU B CA 1
ATOM 3351 C C . GLU B 2 183 ? 93.001 103.438 117.988 1.00 49.74 156 GLU B C 1
ATOM 3352 O O . GLU B 2 183 ? 93.171 103.354 116.767 1.00 49.74 156 GLU B O 1
ATOM 3358 N N . GLY B 2 184 ? 91.877 103.041 118.571 1.00 51.35 157 GLY B N 1
ATOM 3359 C CA . GLY B 2 184 ? 90.742 102.614 117.783 1.00 51.35 157 GLY B CA 1
ATOM 3360 C C . GLY B 2 184 ? 90.815 101.160 117.370 1.00 51.35 157 GLY B C 1
ATOM 3361 O O . GLY B 2 184 ? 91.771 100.437 117.647 1.00 51.35 157 GLY B O 1
ATOM 3362 N N . GLU B 2 185 ? 89.763 100.729 116.687 1.00 54.20 158 GLU B N 1
ATOM 3363 C CA . GLU B 2 185 ? 89.628 99.356 116.235 1.00 54.20 158 GLU B CA 1
ATOM 3364 C C . GLU B 2 185 ? 90.078 99.232 114.789 1.00 54.20 158 GLU B C 1
ATOM 3365 O O . GLU B 2 185 ? 90.078 100.200 114.029 1.00 54.20 158 GLU B O 1
ATOM 3371 N N . VAL B 2 186 ? 90.456 98.012 114.412 1.00 46.52 159 VAL B N 1
ATOM 3372 C CA . VAL B 2 186 ? 90.988 97.783 113.074 1.00 46.52 159 VAL B CA 1
ATOM 3373 C C . VAL B 2 186 ? 89.909 97.993 112.025 1.00 46.52 159 VAL B C 1
ATOM 3374 O O . VAL B 2 186 ? 90.073 98.788 111.097 1.00 46.52 159 VAL B O 1
ATOM 3378 N N . PHE B 2 187 ? 88.801 97.276 112.146 1.00 46.01 160 PHE B N 1
ATOM 3379 C CA . PHE B 2 187 ? 87.697 97.395 111.197 1.00 46.01 160 PHE B CA 1
ATOM 3380 C C . PHE B 2 187 ? 86.670 98.410 111.690 1.00 46.01 160 PHE B C 1
ATOM 3381 O O . PHE B 2 187 ? 85.481 98.131 111.814 1.00 46.01 160 PHE B O 1
ATOM 3389 N N . GLY B 2 188 ? 87.158 99.609 111.980 1.00 45.85 161 GLY B N 1
ATOM 3390 C CA . GLY B 2 188 ? 86.298 100.712 112.359 1.00 45.85 161 GLY B CA 1
ATOM 3391 C C . GLY B 2 188 ? 86.339 101.790 111.299 1.00 45.85 161 GLY B C 1
ATOM 3392 O O . GLY B 2 188 ? 87.261 101.803 110.479 1.00 45.85 161 GLY B O 1
ATOM 3393 N N . TRP B 2 189 ? 85.367 102.700 111.289 1.00 49.09 162 TRP B N 1
ATOM 3394 C CA . TRP B 2 189 ? 85.283 103.602 110.150 1.00 49.09 162 TRP B CA 1
ATOM 3395 C C . TRP B 2 189 ? 86.424 104.603 110.142 1.00 49.09 162 TRP B C 1
ATOM 3396 O O . TRP B 2 189 ? 86.919 104.958 109.073 1.00 49.09 162 TRP B O 1
ATOM 3407 N N . ARG B 2 190 ? 86.865 105.063 111.310 1.00 47.47 163 ARG B N 1
ATOM 3408 C CA . ARG B 2 190 ? 88.007 105.968 111.364 1.00 47.47 163 ARG B CA 1
ATOM 3409 C C . ARG B 2 190 ? 89.184 105.403 110.577 1.00 47.47 163 ARG B C 1
ATOM 3410 O O . ARG B 2 190 ? 89.617 105.974 109.566 1.00 47.47 163 ARG B O 1
ATOM 3418 N N . ASN B 2 191 ? 89.671 104.238 111.001 1.00 41.16 164 ASN B N 1
ATOM 3419 C CA . ASN B 2 191 ? 90.854 103.659 110.380 1.00 41.16 164 ASN B CA 1
ATOM 3420 C C . ASN B 2 191 ? 90.586 103.229 108.945 1.00 41.16 164 ASN B C 1
ATOM 3421 O O . ASN B 2 191 ? 91.438 103.422 108.072 1.00 41.16 164 ASN B O 1
ATOM 3426 N N . LEU B 2 192 ? 89.420 102.643 108.671 1.00 37.75 165 LEU B N 1
ATOM 3427 C CA . LEU B 2 192 ? 89.189 102.126 107.326 1.00 37.75 165 LEU B CA 1
ATOM 3428 C C . LEU B 2 192 ? 89.025 103.250 106.314 1.00 37.75 165 LEU B C 1
ATOM 3429 O O . LEU B 2 192 ? 89.539 103.157 105.199 1.00 37.75 165 LEU B O 1
ATOM 3434 N N . SER B 2 193 ? 88.310 104.317 106.669 1.00 36.50 166 SER B N 1
ATOM 3435 C CA . SER B 2 193 ? 88.210 105.463 105.780 1.00 36.50 166 SER B CA 1
ATOM 3436 C C . SER B 2 193 ? 89.574 106.094 105.558 1.00 36.50 166 SER B C 1
ATOM 3437 O O . SER B 2 193 ? 89.950 106.396 104.418 1.00 36.50 166 SER B O 1
ATOM 3440 N N . GLY B 2 194 ? 90.331 106.307 106.638 1.00 35.35 167 GLY B N 1
ATOM 3441 C CA . GLY B 2 194 ? 91.685 106.809 106.477 1.00 35.35 167 GLY B CA 1
ATOM 3442 C C . GLY B 2 194 ? 92.491 105.990 105.490 1.00 35.35 167 GLY B C 1
ATOM 3443 O O . GLY B 2 194 ? 93.076 106.527 104.548 1.00 35.35 167 GLY B O 1
ATOM 3444 N N . LEU B 2 195 ? 92.492 104.668 105.666 1.00 34.37 168 LEU B N 1
ATOM 3445 C CA . LEU B 2 195 ? 93.315 103.813 104.817 1.00 34.37 168 LEU B CA 1
ATOM 3446 C C . LEU B 2 195 ? 92.802 103.781 103.389 1.00 34.37 168 LEU B C 1
ATOM 3447 O O . LEU B 2 195 ? 93.592 103.718 102.445 1.00 34.37 168 LEU B O 1
ATOM 3452 N N . LEU B 2 196 ? 91.487 103.818 103.201 1.00 33.28 169 LEU B N 1
ATOM 3453 C CA . LEU B 2 196 ? 90.945 103.758 101.850 1.00 33.28 169 LEU B CA 1
ATOM 3454 C C . LEU B 2 196 ? 91.294 105.011 101.066 1.00 33.28 169 LEU B C 1
ATOM 3455 O O . LEU B 2 196 ? 91.769 104.929 99.929 1.00 33.28 169 LEU B O 1
ATOM 3460 N N . LEU B 2 197 ? 91.068 106.187 101.651 1.00 31.14 170 LEU B N 1
ATOM 3461 C CA . LEU B 2 197 ? 91.412 107.402 100.923 1.00 31.14 170 LEU B CA 1
ATOM 3462 C C . LEU B 2 197 ? 92.917 107.538 100.758 1.00 31.14 170 LEU B C 1
ATOM 3463 O O . LEU B 2 197 ? 93.384 108.095 99.756 1.00 31.14 170 LEU B O 1
ATOM 3468 N N . ASP B 2 198 ? 93.693 107.012 101.704 1.00 33.99 171 ASP B N 1
ATOM 3469 C CA . ASP B 2 198 ? 95.140 106.994 101.553 1.00 33.99 171 ASP B CA 1
ATOM 3470 C C . ASP B 2 198 ? 95.556 106.137 100.368 1.00 33.99 171 ASP B C 1
ATOM 3471 O O . ASP B 2 198 ? 96.387 106.544 99.553 1.00 33.99 171 ASP B O 1
ATOM 3476 N N . MET B 2 199 ? 94.988 104.938 100.262 1.00 33.57 172 MET B N 1
ATOM 3477 C CA . MET B 2 199 ? 95.279 104.059 99.136 1.00 33.57 172 MET B CA 1
ATOM 3478 C C . MET B 2 199 ? 94.831 104.673 97.821 1.00 33.57 172 MET B C 1
ATOM 3479 O O . MET B 2 199 ? 95.442 104.424 96.778 1.00 33.57 172 MET B O 1
ATOM 3484 N N . LEU B 2 200 ? 93.770 105.476 97.850 1.00 28.95 173 LEU B N 1
ATOM 3485 C CA . LEU B 2 200 ? 93.296 106.112 96.627 1.00 28.95 173 LEU B CA 1
ATOM 3486 C C . LEU B 2 200 ? 94.250 107.204 96.165 1.00 28.95 173 LEU B C 1
ATOM 3487 O O . LEU B 2 200 ? 94.627 107.250 94.991 1.00 28.95 173 LEU B O 1
ATOM 3492 N N . THR B 2 201 ? 94.644 108.103 97.066 1.00 28.38 174 THR B N 1
ATOM 3493 C CA . THR B 2 201 ? 95.487 109.230 96.690 1.00 28.38 174 THR B CA 1
ATOM 3494 C C . THR B 2 201 ? 96.970 108.943 96.849 1.00 28.38 174 THR B C 1
ATOM 3495 O O . THR B 2 201 ? 97.761 109.880 96.967 1.00 28.38 174 THR B O 1
ATOM 3499 N N . GLY B 2 202 ? 97.359 107.677 96.871 1.00 32.27 175 GLY B N 1
ATOM 3500 C CA . GLY B 2 202 ? 98.754 107.289 96.925 1.00 32.27 175 GLY B CA 1
ATOM 3501 C C . GLY B 2 202 ? 99.360 107.319 98.311 1.00 32.27 175 GLY B C 1
ATOM 3502 O O . GLY B 2 202 ? 99.521 106.276 98.945 1.00 32.27 175 GLY B O 1
ATOM 3503 N N . GLY B 2 203 ? 99.739 108.496 98.778 1.00 31.32 176 GLY B N 1
ATOM 3504 C CA . GLY B 2 203 ? 100.180 108.640 100.145 1.00 31.32 176 GLY B CA 1
ATOM 3505 C C . GLY B 2 203 ? 99.868 110.016 100.678 1.00 31.32 176 GLY B C 1
ATOM 3506 O O . GLY B 2 203 ? 100.318 110.385 101.762 1.00 31.32 176 GLY B O 1
ATOM 3507 N N . LEU B 2 204 ? 99.104 110.791 99.917 1.00 36.22 177 LEU B N 1
ATOM 3508 C CA . LEU B 2 204 ? 99.079 112.232 100.115 1.00 36.22 177 LEU B CA 1
ATOM 3509 C C . LEU B 2 204 ? 98.017 112.707 101.091 1.00 36.22 177 LEU B C 1
ATOM 3510 O O . LEU B 2 204 ? 98.182 113.781 101.681 1.00 36.22 177 LEU B O 1
ATOM 3515 N N . TRP B 2 205 ? 96.930 111.961 101.280 1.00 45.94 178 TRP B N 1
ATOM 3516 C CA . TRP B 2 205 ? 95.845 112.490 102.097 1.00 45.94 178 TRP B CA 1
ATOM 3517 C C . TRP B 2 205 ? 96.239 112.576 103.563 1.00 45.94 178 TRP B C 1
ATOM 3518 O O . TRP B 2 205 ? 95.875 113.533 104.249 1.00 45.94 178 TRP B O 1
ATOM 3529 N N . SER B 2 206 ? 96.973 111.596 104.070 1.00 39.09 179 SER B N 1
ATOM 3530 C CA . SER B 2 206 ? 97.451 111.711 105.438 1.00 39.09 179 SER B CA 1
ATOM 3531 C C . SER B 2 206 ? 98.648 112.641 105.562 1.00 39.09 179 SER B C 1
ATOM 3532 O O . SER B 2 206 ? 98.971 113.060 106.675 1.00 39.09 179 SER B O 1
ATOM 3535 N N . TRP B 2 207 ? 99.307 112.977 104.454 1.00 39.59 180 TRP B N 1
ATOM 3536 C CA . TRP B 2 207 ? 100.531 113.770 104.506 1.00 39.59 180 TRP B CA 1
ATOM 3537 C C . TRP B 2 207 ? 100.258 115.268 104.404 1.00 39.59 180 TRP B C 1
ATOM 3538 O O . TRP B 2 207 ? 100.587 116.022 105.322 1.00 39.59 180 TRP B O 1
ATOM 3549 N N . VAL B 2 208 ? 99.662 115.720 103.300 1.00 50.54 181 VAL B N 1
ATOM 3550 C CA . VAL B 2 208 ? 99.521 117.144 103.023 1.00 50.54 181 VAL B CA 1
ATOM 3551 C C . VAL B 2 208 ? 98.066 117.550 102.828 1.00 50.54 181 VAL B C 1
ATOM 3552 O O . VAL B 2 208 ? 97.626 118.580 103.342 1.00 50.54 181 VAL B O 1
ATOM 3556 N N . LEU B 2 209 ? 97.298 116.756 102.087 1.00 57.66 182 LEU B N 1
ATOM 3557 C CA . LEU B 2 209 ? 95.994 117.235 101.647 1.00 57.66 182 LEU B CA 1
ATOM 3558 C C . LEU B 2 209 ? 94.950 117.147 102.753 1.00 57.66 182 LEU B C 1
ATOM 3559 O O . LEU B 2 209 ? 94.071 118.009 102.848 1.00 57.66 182 LEU B O 1
ATOM 3564 N N . GLY B 2 210 ? 95.028 116.121 103.591 1.00 65.20 183 GLY B N 1
ATOM 3565 C CA . GLY B 2 210 ? 94.067 115.909 104.649 1.00 65.20 183 GLY B CA 1
ATOM 3566 C C . GLY B 2 210 ? 94.043 116.970 105.732 1.00 65.20 183 GLY B C 1
ATOM 3567 O O . GLY B 2 210 ? 92.978 117.491 106.075 1.00 65.20 183 GLY B O 1
ATOM 3568 N N . PRO B 2 211 ? 95.203 117.301 106.312 1.00 67.94 184 PRO B N 1
ATOM 3569 C CA . PRO B 2 211 ? 95.207 118.278 107.413 1.00 67.94 184 PRO B CA 1
ATOM 3570 C C . PRO B 2 211 ? 94.573 119.608 107.061 1.00 67.94 184 PRO B C 1
ATOM 3571 O O . PRO B 2 211 ? 94.100 120.315 107.960 1.00 67.94 184 PRO B O 1
ATOM 3575 N N . LEU B 2 212 ? 94.541 119.972 105.779 1.00 74.56 185 LEU B N 1
ATOM 3576 C CA . LEU B 2 212 ? 94.006 121.272 105.394 1.00 74.56 185 LEU B CA 1
ATOM 3577 C C . LEU B 2 212 ? 92.489 121.326 105.512 1.00 74.56 185 LEU B C 1
ATOM 3578 O O . LEU B 2 212 ? 91.921 122.414 105.652 1.00 74.56 185 LEU B O 1
ATOM 3583 N N . LEU B 2 213 ? 91.818 120.178 105.474 1.00 83.56 186 LEU B N 1
ATOM 3584 C CA . LEU B 2 213 ? 90.391 120.157 105.180 1.00 83.56 186 LEU B CA 1
ATOM 3585 C C . LEU B 2 213 ? 89.500 119.901 106.389 1.00 83.56 186 LEU B C 1
ATOM 3586 O O . LEU B 2 213 ? 88.392 120.445 106.441 1.00 83.56 186 LEU B O 1
ATOM 3591 N N . SER B 2 214 ? 89.933 119.099 107.360 1.00 104.33 187 SER B N 1
ATOM 3592 C CA . SER B 2 214 ? 89.048 118.626 108.421 1.00 104.33 187 SER B CA 1
ATOM 3593 C C . SER B 2 214 ? 89.643 118.939 109.786 1.00 104.33 187 SER B C 1
ATOM 3594 O O . SER B 2 214 ? 90.756 118.503 110.095 1.00 104.33 187 SER B O 1
ATOM 3597 N N . ARG B 2 215 ? 88.904 119.700 110.592 1.00 109.78 188 ARG B N 1
ATOM 3598 C CA . ARG B 2 215 ? 89.292 120.033 111.961 1.00 109.78 188 ARG B CA 1
ATOM 3599 C C . ARG B 2 215 ? 88.985 118.944 112.992 1.00 109.78 188 ARG B C 1
ATOM 3600 O O . ARG B 2 215 ? 89.907 118.481 113.676 1.00 109.78 188 ARG B O 1
ATOM 3608 N N . PRO B 2 216 ? 87.738 118.498 113.143 1.00 113.88 189 PRO B N 1
ATOM 3609 C CA . PRO B 2 216 ? 87.346 117.787 114.371 1.00 113.88 189 PRO B CA 1
ATOM 3610 C C . PRO B 2 216 ? 87.626 116.290 114.394 1.00 113.88 189 PRO B C 1
ATOM 3611 O O . PRO B 2 216 ? 87.111 115.609 115.285 1.00 113.88 189 PRO B O 1
ATOM 3615 N N . VAL B 2 217 ? 88.415 115.753 113.459 1.00 111.68 190 VAL B N 1
ATOM 3616 C CA . VAL B 2 217 ? 88.756 114.332 113.509 1.00 111.68 190 VAL B CA 1
ATOM 3617 C C . VAL B 2 217 ? 89.889 114.039 114.479 1.00 111.68 190 VAL B C 1
ATOM 3618 O O . VAL B 2 217 ? 90.160 112.866 114.768 1.00 111.68 190 VAL B O 1
ATOM 3622 N N . PHE B 2 218 ? 90.557 115.073 114.992 1.00 99.05 191 PHE B N 1
ATOM 3623 C CA . PHE B 2 218 ? 91.663 114.931 115.930 1.00 99.05 191 PHE B CA 1
ATOM 3624 C C . PHE B 2 218 ? 91.231 115.186 117.368 1.00 99.05 191 PHE B C 1
ATOM 3625 O O . PHE B 2 218 ? 92.009 115.721 118.162 1.00 99.05 191 PHE B O 1
ATOM 3633 N N . GLN B 2 219 ? 90.001 114.815 117.720 1.00 86.28 192 GLN B N 1
ATOM 3634 C CA . GLN B 2 219 ? 89.448 115.218 119.006 1.00 86.28 192 GLN B CA 1
ATOM 3635 C C . GLN B 2 219 ? 89.911 114.345 120.163 1.00 86.28 192 GLN B C 1
ATOM 3636 O O . GLN B 2 219 ? 89.872 114.801 121.310 1.00 86.28 192 GLN B O 1
ATOM 3642 N N . GLU B 2 220 ? 90.348 113.114 119.903 1.00 78.92 193 GLU B N 1
ATOM 3643 C CA . GLU B 2 220 ? 90.695 112.224 121.007 1.00 78.92 193 GLU B CA 1
ATOM 3644 C C . GLU B 2 220 ? 92.059 112.555 121.599 1.00 78.92 193 GLU B C 1
ATOM 3645 O O . GLU B 2 220 ? 92.248 112.453 122.816 1.00 78.92 193 GLU B O 1
ATOM 3651 N N . SER B 2 221 ? 93.024 112.933 120.760 1.00 71.10 194 SER B N 1
ATOM 3652 C CA . SER B 2 221 ? 94.318 113.361 121.277 1.00 71.10 194 SER B CA 1
ATOM 3653 C C . SER B 2 221 ? 94.156 114.554 122.206 1.00 71.10 194 SER B C 1
ATOM 3654 O O . SER B 2 221 ? 94.645 114.545 123.343 1.00 71.10 194 SER B O 1
ATOM 3657 N N . LEU B 2 222 ? 93.459 115.591 121.741 1.00 76.29 195 LEU B N 1
ATOM 3658 C CA . LEU B 2 222 ? 93.232 116.744 122.599 1.00 76.29 195 LEU B CA 1
ATOM 3659 C C . LEU B 2 222 ? 92.332 116.389 123.773 1.00 76.29 195 LEU B C 1
ATOM 3660 O O . LEU B 2 222 ? 92.425 117.022 124.826 1.00 76.29 195 LEU B O 1
ATOM 3665 N N . ALA B 2 223 ? 91.490 115.364 123.635 1.00 71.57 196 ALA B N 1
ATOM 3666 C CA . ALA B 2 223 ? 90.674 114.932 124.766 1.00 71.57 196 ALA B CA 1
ATOM 3667 C C . ALA B 2 223 ? 91.543 114.374 125.886 1.00 71.57 196 ALA B C 1
ATOM 3668 O O . ALA B 2 223 ? 91.408 114.772 127.050 1.00 71.57 196 ALA B O 1
ATOM 3670 N N . LEU B 2 224 ? 92.434 113.439 125.554 1.00 67.03 197 LEU B N 1
ATOM 3671 C CA . LEU B 2 224 ? 93.345 112.893 126.555 1.00 67.03 197 LEU B CA 1
ATOM 3672 C C . LEU B 2 224 ? 94.236 113.982 127.129 1.00 67.03 197 LEU B C 1
ATOM 3673 O O . LEU B 2 224 ? 94.510 114.005 128.338 1.00 67.03 197 LEU B O 1
ATOM 3678 N N . GLU B 2 225 ? 94.697 114.899 126.276 1.00 71.26 198 GLU B N 1
ATOM 3679 C CA . GLU B 2 225 ? 95.520 115.997 126.763 1.00 71.26 198 GLU B CA 1
ATOM 3680 C C . GLU B 2 225 ? 94.754 116.850 127.762 1.00 71.26 198 GLU B C 1
ATOM 3681 O O . GLU B 2 225 ? 95.290 117.216 128.813 1.00 71.26 198 GLU B O 1
ATOM 3687 N N . GLN B 2 226 ? 93.497 117.171 127.457 1.00 70.72 199 GLN B N 1
ATOM 3688 C CA . GLN B 2 226 ? 92.700 117.982 128.367 1.00 70.72 199 GLN B CA 1
ATOM 3689 C C . GLN B 2 226 ? 92.449 117.251 129.676 1.00 70.72 199 GLN B C 1
ATOM 3690 O O . GLN B 2 226 ? 92.494 117.861 130.747 1.00 70.72 199 GLN B O 1
ATOM 3696 N N . TYR B 2 227 ? 92.201 115.943 129.613 1.00 70.87 200 TYR B N 1
ATOM 3697 C CA . TYR B 2 227 ? 91.940 115.189 130.835 1.00 70.87 200 TYR B CA 1
ATOM 3698 C C . TYR B 2 227 ? 93.163 115.179 131.743 1.00 70.87 200 TYR B C 1
ATOM 3699 O O . TYR B 2 227 ? 93.059 115.425 132.953 1.00 70.87 200 TYR B O 1
ATOM 3708 N N . VAL B 2 228 ? 94.338 114.906 131.175 1.00 65.64 201 VAL B N 1
ATOM 3709 C CA . VAL B 2 228 ? 95.545 114.885 131.994 1.00 65.64 201 VAL B CA 1
ATOM 3710 C C . VAL B 2 228 ? 95.861 116.280 132.516 1.00 65.64 201 VAL B C 1
ATOM 3711 O O . VAL B 2 228 ? 96.222 116.452 133.688 1.00 65.64 201 VAL B O 1
ATOM 3715 N N . ALA B 2 229 ? 95.729 117.299 131.664 1.00 68.69 202 ALA B N 1
ATOM 3716 C CA . ALA B 2 229 ? 96.017 118.658 132.100 1.00 68.69 202 ALA B CA 1
ATOM 3717 C C . ALA B 2 229 ? 95.048 119.113 133.176 1.00 68.69 202 ALA B C 1
ATOM 3718 O O . ALA B 2 229 ? 95.402 119.943 134.015 1.00 68.69 202 ALA B O 1
ATOM 3720 N N . GLN B 2 230 ? 93.827 118.576 133.177 1.00 72.23 203 GLN B N 1
ATOM 3721 C CA . GLN B 2 230 ? 92.867 118.929 134.213 1.00 72.23 203 GLN B CA 1
ATOM 3722 C C . GLN B 2 230 ? 93.161 118.200 135.517 1.00 72.23 203 GLN B C 1
ATOM 3723 O O . GLN B 2 230 ? 92.985 118.774 136.598 1.00 72.23 203 GLN B O 1
ATOM 3729 N N . LEU B 2 231 ? 93.592 116.938 135.441 1.00 70.02 204 LEU B N 1
ATOM 3730 C CA . LEU B 2 231 ? 94.039 116.250 136.650 1.00 70.02 204 LEU B CA 1
ATOM 3731 C C . LEU B 2 231 ? 95.257 116.932 137.253 1.00 70.02 204 LEU B C 1
ATOM 3732 O O . LEU B 2 231 ? 95.444 116.906 138.474 1.00 70.02 204 LEU B O 1
ATOM 3737 N N . ASN B 2 232 ? 96.091 117.536 136.409 1.00 69.90 205 ASN B N 1
ATOM 3738 C CA . ASN B 2 232 ? 97.299 118.223 136.842 1.00 69.90 205 ASN B CA 1
ATOM 3739 C C . ASN B 2 232 ? 97.049 119.642 137.327 1.00 69.90 205 ASN B C 1
ATOM 3740 O O . ASN B 2 232 ? 97.792 120.138 138.181 1.00 69.90 205 ASN B O 1
ATOM 3745 N N . SER B 2 233 ? 96.033 120.305 136.781 1.00 75.67 206 SER B N 1
ATOM 3746 C CA . SER B 2 233 ? 95.808 121.721 136.998 1.00 75.67 206 SER B CA 1
ATOM 3747 C C . SER B 2 233 ? 95.242 121.980 138.392 1.00 75.67 206 SER B C 1
ATOM 3748 O O . SER B 2 233 ? 94.679 121.081 139.018 1.00 75.67 206 SER B O 1
ATOM 3751 N N . PRO B 2 234 ? 95.373 123.210 138.894 1.00 79.78 207 PRO B N 1
ATOM 3752 C CA . PRO B 2 234 ? 94.838 123.530 140.224 1.00 79.78 207 PRO B CA 1
ATOM 3753 C C . PRO B 2 234 ? 93.358 123.198 140.334 1.00 79.78 207 PRO B C 1
ATOM 3754 O O . PRO B 2 234 ? 92.566 123.484 139.433 1.00 79.78 207 PRO B O 1
ATOM 3758 N N . GLY B 2 235 ? 92.987 122.591 141.454 1.00 81.16 208 GLY B N 1
ATOM 3759 C CA . GLY B 2 235 ? 91.657 122.060 141.636 1.00 81.16 208 GLY B CA 1
ATOM 3760 C C . GLY B 2 235 ? 91.508 120.597 141.292 1.00 81.16 208 GLY B C 1
ATOM 3761 O O . GLY B 2 235 ? 90.377 120.099 141.262 1.00 81.16 208 GLY B O 1
ATOM 3762 N N . GLY B 2 236 ? 92.608 119.894 141.036 1.00 80.26 209 GLY B N 1
ATOM 3763 C CA . GLY B 2 236 ? 92.546 118.498 140.658 1.00 80.26 209 GLY B CA 1
ATOM 3764 C C . GLY B 2 236 ? 93.098 117.556 141.707 1.00 80.26 209 GLY B C 1
ATOM 3765 O O . GLY B 2 236 ? 93.850 117.967 142.599 1.00 80.26 209 GLY B O 1
ATOM 3766 N N . LEU B 2 237 ? 92.722 116.281 141.596 1.00 80.21 210 LEU B N 1
ATOM 3767 C CA . LEU B 2 237 ? 93.126 115.281 142.578 1.00 80.21 210 LEU B CA 1
ATOM 3768 C C . LEU B 2 237 ? 94.642 115.196 142.685 1.00 80.21 210 LEU B C 1
ATOM 3769 O O . LEU B 2 237 ? 95.207 115.289 143.780 1.00 80.21 210 LEU B O 1
ATOM 3774 N N . LEU B 2 238 ? 95.320 115.015 141.553 1.00 72.94 211 LEU B N 1
ATOM 3775 C CA . LEU B 2 238 ? 96.775 114.920 141.585 1.00 72.94 211 LEU B CA 1
ATOM 3776 C C . LEU B 2 238 ? 97.405 116.244 141.991 1.00 72.94 211 LEU B C 1
ATOM 3777 O O . LEU B 2 238 ? 98.408 116.264 142.712 1.00 72.94 211 LEU B O 1
ATOM 3782 N N . HIS B 2 239 ? 96.825 117.360 141.550 1.00 79.19 212 HIS B N 1
ATOM 3783 C CA . HIS B 2 239 ? 97.430 118.660 141.816 1.00 79.19 212 HIS B CA 1
ATOM 3784 C C . HIS B 2 239 ? 97.449 118.970 143.303 1.00 79.19 212 HIS B C 1
ATOM 3785 O O . HIS B 2 239 ? 98.478 119.390 143.843 1.00 79.19 212 HIS B O 1
ATOM 3792 N N . GLU B 2 240 ? 96.312 118.795 143.978 1.00 80.57 213 GLU B N 1
ATOM 3793 C CA . GLU B 2 240 ? 96.237 119.165 145.387 1.00 80.57 213 GLU B CA 1
ATOM 3794 C C . GLU B 2 240 ? 97.276 118.420 146.213 1.00 80.57 213 GLU B C 1
ATOM 3795 O O . GLU B 2 240 ? 97.877 118.992 147.131 1.00 80.57 213 GLU B O 1
ATOM 3801 N N . ARG B 2 241 ? 97.520 117.152 145.889 1.00 79.39 214 ARG B N 1
ATOM 3802 C CA . ARG B 2 241 ? 98.349 116.301 146.730 1.00 79.39 214 ARG B CA 1
ATOM 3803 C C . ARG B 2 241 ? 99.844 116.473 146.490 1.00 79.39 214 ARG B C 1
ATOM 3804 O O . ARG B 2 241 ? 100.640 115.950 147.275 1.00 79.39 214 ARG B O 1
ATOM 3812 N N . GLY B 2 242 ? 100.245 117.185 145.445 1.00 73.18 215 GLY B N 1
ATOM 3813 C CA . GLY B 2 242 ? 101.647 117.389 145.157 1.00 73.18 215 GLY B CA 1
ATOM 3814 C C . GLY B 2 242 ? 102.249 116.446 144.143 1.00 73.18 215 GLY B C 1
ATOM 3815 O O . GLY B 2 242 ? 103.475 116.327 144.093 1.00 73.18 215 GLY B O 1
ATOM 3816 N N . VAL B 2 243 ? 101.433 115.783 143.332 1.00 66.09 216 VAL B N 1
ATOM 3817 C CA . VAL B 2 243 ? 101.895 114.811 142.352 1.00 66.09 216 VAL B CA 1
ATOM 3818 C C . VAL B 2 243 ? 101.514 115.317 140.972 1.00 66.09 216 VAL B C 1
ATOM 3819 O O . VAL B 2 243 ? 100.381 115.760 140.766 1.00 66.09 216 VAL B O 1
ATOM 3823 N N . ARG B 2 244 ? 102.446 115.252 140.030 1.00 56.50 217 ARG B N 1
ATOM 3824 C CA . ARG B 2 244 ? 102.171 115.681 138.669 1.00 56.50 217 ARG B CA 1
ATOM 3825 C C . ARG B 2 244 ? 102.218 114.486 137.731 1.00 56.50 217 ARG B C 1
ATOM 3826 O O . ARG B 2 244 ? 103.073 113.612 137.875 1.00 56.50 217 ARG B O 1
ATOM 3834 N N . LEU B 2 245 ? 101.288 114.431 136.787 1.00 50.37 218 LEU B N 1
ATOM 3835 C CA . LEU B 2 245 ? 101.258 113.371 135.792 1.00 50.37 218 LEU B CA 1
ATOM 3836 C C . LEU B 2 245 ? 101.794 113.899 134.470 1.00 50.37 218 LEU B C 1
ATOM 3837 O O . LEU B 2 245 ? 101.785 115.105 134.221 1.00 50.37 218 LEU B O 1
ATOM 3842 N N . VAL B 2 246 ? 102.273 112.992 133.626 1.00 49.36 219 VAL B N 1
ATOM 3843 C CA . VAL B 2 246 ? 102.795 113.351 132.315 1.00 49.36 219 VAL B CA 1
ATOM 3844 C C . VAL B 2 246 ? 102.007 112.605 131.250 1.00 49.36 219 VAL B C 1
ATOM 3845 O O . VAL B 2 246 ? 101.570 111.470 131.457 1.00 49.36 219 VAL B O 1
ATOM 3849 N N . LEU B 2 247 ? 101.815 113.255 130.107 1.00 51.15 220 LEU B N 1
ATOM 3850 C CA . LEU B 2 247 ? 101.026 112.641 129.051 1.00 51.15 220 LEU B CA 1
ATOM 3851 C C . LEU B 2 247 ? 101.692 111.350 128.596 1.00 51.15 220 LEU B C 1
ATOM 3852 O O . LEU B 2 247 ? 102.906 111.325 128.376 1.00 51.15 220 LEU B O 1
ATOM 3857 N N . PRO B 2 248 ? 100.941 110.263 128.446 1.00 45.44 221 PRO B N 1
ATOM 3858 C CA . PRO B 2 248 ? 101.522 109.066 127.834 1.00 45.44 221 PRO B CA 1
ATOM 3859 C C . PRO B 2 248 ? 101.999 109.293 126.415 1.00 45.44 221 PRO B C 1
ATOM 3860 O O . PRO B 2 248 ? 102.675 108.422 125.864 1.00 45.44 221 PRO B O 1
ATOM 3864 N N . ARG B 2 249 ? 101.674 110.428 125.799 1.00 52.30 222 ARG B N 1
ATOM 3865 C CA . ARG B 2 249 ? 102.224 110.723 124.482 1.00 52.30 222 ARG B CA 1
ATOM 3866 C C . ARG B 2 249 ? 103.683 111.143 124.576 1.00 52.30 222 ARG B C 1
ATOM 3867 O O . ARG B 2 249 ? 104.484 110.830 123.690 1.00 52.30 222 ARG B O 1
ATOM 3875 N N . ARG B 2 250 ? 104.047 111.868 125.632 1.00 45.91 223 ARG B N 1
ATOM 3876 C CA . ARG B 2 250 ? 105.435 112.284 125.787 1.00 45.91 223 ARG B CA 1
ATOM 3877 C C . ARG B 2 250 ? 106.309 111.113 126.194 1.00 45.91 223 ARG B C 1
ATOM 3878 O O . ARG B 2 250 ? 107.360 110.871 125.595 1.00 45.91 223 ARG B O 1
ATOM 3886 N N . SER B 2 251 ? 105.886 110.368 127.209 1.00 39.16 224 SER B N 1
ATOM 3887 C CA . SER B 2 251 ? 106.694 109.267 127.706 1.00 39.16 224 SER B CA 1
ATOM 3888 C C . SER B 2 251 ? 106.493 108.016 126.871 1.00 39.16 224 SER B C 1
ATOM 3889 O O . SER B 2 251 ? 106.292 106.929 127.416 1.00 39.16 224 SER B O 1
ATOM 3892 N N . GLY B 2 252 ? 106.550 108.158 125.554 1.00 33.13 225 GLY B N 1
ATOM 3893 C CA . GLY B 2 252 ? 106.550 107.035 124.643 1.00 33.13 225 GLY B CA 1
ATOM 3894 C C . GLY B 2 252 ? 105.435 106.026 124.796 1.00 33.13 225 GLY B C 1
ATOM 3895 O O . GLY B 2 252 ? 105.424 105.016 124.088 1.00 33.13 225 GLY B O 1
ATOM 3896 N N . CYS B 2 253 ? 104.484 106.286 125.689 1.00 37.24 226 CYS B N 1
ATOM 3897 C CA . CYS B 2 253 ? 103.385 105.359 125.950 1.00 37.24 226 CYS B CA 1
ATOM 3898 C C . CYS B 2 253 ? 103.915 103.958 126.235 1.00 37.24 226 CYS B C 1
ATOM 3899 O O . CYS B 2 253 ? 103.399 102.959 125.738 1.00 37.24 226 CYS B O 1
ATOM 3902 N N . LEU B 2 254 ? 104.988 103.887 127.022 1.00 34.22 227 LEU B N 1
ATOM 3903 C CA . LEU B 2 254 ? 105.497 102.611 127.501 1.00 34.22 227 LEU B CA 1
ATOM 3904 C C . LEU B 2 254 ? 105.665 102.601 129.013 1.00 34.22 227 LEU B C 1
ATOM 3905 O O . LEU B 2 254 ? 106.312 101.695 129.545 1.00 34.22 227 LEU B O 1
ATOM 3910 N N . SER B 2 255 ? 105.110 103.590 129.708 1.00 36.40 228 SER B N 1
ATOM 3911 C CA . SER B 2 255 ? 104.972 103.588 131.158 1.00 36.40 228 SER B CA 1
ATOM 3912 C C . SER B 2 255 ? 104.180 104.816 131.569 1.00 36.40 228 SER B C 1
ATOM 3913 O O . SER B 2 255 ? 104.273 105.854 130.908 1.00 36.40 228 SER B O 1
ATOM 3916 N N . LEU B 2 256 ? 103.404 104.733 132.645 1.00 43.42 229 LEU B N 1
ATOM 3917 C CA . LEU B 2 256 ? 102.620 105.875 133.107 1.00 43.42 229 LEU B CA 1
ATOM 3918 C C . LEU B 2 256 ? 103.368 106.519 134.265 1.00 43.42 229 LEU B C 1
ATOM 3919 O O . LEU B 2 256 ? 103.415 105.963 135.361 1.00 43.42 229 LEU B O 1
ATOM 3924 N N . ASP B 2 257 ? 103.963 107.678 134.032 1.00 45.59 230 ASP B N 1
ATOM 3925 C CA . ASP B 2 257 ? 104.876 108.243 135.009 1.00 45.59 230 ASP B CA 1
ATOM 3926 C C . ASP B 2 257 ? 104.190 109.286 135.876 1.00 45.59 230 ASP B C 1
ATOM 3927 O O . ASP B 2 257 ? 103.345 110.048 135.412 1.00 45.59 230 ASP B O 1
ATOM 3932 N N . PHE B 2 258 ? 104.565 109.305 137.151 1.00 47.05 231 PHE B N 1
ATOM 3933 C CA . PHE B 2 258 ? 104.109 110.295 138.116 1.00 47.05 231 PHE B CA 1
ATOM 3934 C C . PHE B 2 258 ? 105.346 110.972 138.678 1.00 47.05 231 PHE B C 1
ATOM 3935 O O . PHE B 2 258 ? 106.108 110.348 139.419 1.00 47.05 231 PHE B O 1
ATOM 3943 N N . VAL B 2 259 ? 105.568 112.232 138.328 1.00 49.18 232 VAL B N 1
ATOM 3944 C CA . VAL B 2 259 ? 106.674 112.957 138.935 1.00 49.18 232 VAL B CA 1
ATOM 3945 C C . VAL B 2 259 ? 106.199 113.451 140.294 1.00 49.18 232 VAL B C 1
ATOM 3946 O O . VAL B 2 259 ? 105.235 114.216 140.391 1.00 49.18 232 VAL B O 1
ATOM 3950 N N . VAL B 2 260 ? 106.841 112.965 141.348 1.00 53.91 233 VAL B N 1
ATOM 3951 C CA . VAL B 2 260 ? 106.479 113.271 142.724 1.00 53.91 233 VAL B CA 1
ATOM 3952 C C . VAL B 2 260 ? 107.642 114.041 143.337 1.00 53.91 233 VAL B C 1
ATOM 3953 O O . VAL B 2 260 ? 108.747 114.021 142.777 1.00 53.91 233 VAL B O 1
ATOM 3957 N N . PRO B 2 261 ? 107.450 114.737 144.456 1.00 69.01 234 PRO B N 1
ATOM 3958 C CA . PRO B 2 261 ? 108.596 115.366 145.118 1.00 69.01 234 PRO B CA 1
ATOM 3959 C C . PRO B 2 261 ? 109.592 114.309 145.552 1.00 69.01 234 PRO B C 1
ATOM 3960 O O . PRO B 2 261 ? 109.213 113.201 145.933 1.00 69.01 234 PRO B O 1
ATOM 3964 N N . ARG B 2 262 ? 110.878 114.654 145.469 1.00 75.48 235 ARG B N 1
ATOM 3965 C CA . ARG B 2 262 ? 111.938 113.737 145.864 1.00 75.48 235 ARG B CA 1
ATOM 3966 C C . ARG B 2 262 ? 111.709 113.339 147.312 1.00 75.48 235 ARG B C 1
ATOM 3967 O O . ARG B 2 262 ? 111.779 114.188 148.206 1.00 75.48 235 ARG B O 1
ATOM 3975 N N . PRO B 2 263 ? 111.391 112.077 147.580 1.00 73.94 236 PRO B N 1
ATOM 3976 C CA . PRO B 2 263 ? 111.026 111.693 148.943 1.00 73.94 236 PRO B CA 1
ATOM 3977 C C . PRO B 2 263 ? 112.212 111.789 149.880 1.00 73.94 236 PRO B C 1
ATOM 3978 O O . PRO B 2 263 ? 113.366 111.609 149.485 1.00 73.94 236 PRO B O 1
ATOM 3982 N N . LYS B 2 264 ? 111.910 112.088 151.137 1.00 79.49 237 LYS B N 1
ATOM 3983 C CA . LYS B 2 264 ? 112.931 112.205 152.165 1.00 79.49 237 LYS B CA 1
ATOM 3984 C C . LYS B 2 264 ? 112.657 111.227 153.300 1.00 79.49 237 LYS B C 1
ATOM 3985 O O . LYS B 2 264 ? 113.562 110.864 154.051 1.00 79.49 237 LYS B O 1
#

B-factor: mean 60.53, std 25.86, range [19.92, 125.18]

Radius of gyration: 27.9 Å; Cα contacts (8 Å, |Δi|>4): 800; chains: 2; bounding box: 46×49×103 Å

Organism: Saccharomyces cerevisiae (strain ATCC 204508 / S288c) (NCBI:txid559292)

Solvent-accessible surface area: 24520 Å² total; per-residue (Å²): 143,85,95,85,43,32,45,114,40,18,51,52,12,53,69,43,2,55,121,104,3,22,128,71,3,105,119,55,142,20,8,101,118,82,31,4,96,96,4,60,91,39,30,79,13,6,38,15,0,3,71,16,0,28,90,17,36,14,1,20,5,6,44,1,0,1,0,3,3,27,85,107,102,41,66,24,1,114,62,2,122,88,105,22,74,0,9,5,53,102,56,35,88,106,46,9,79,9,78,4,2,60,49,1,4,0,7,46,16,17,46,11,18,45,6,111,106,59,74,32,0,0,23,20,14,4,52,43,10,99,110,2,81,24,1,0,2,19,18,0,8,16,0,4,18,14,23,5,64,6,18,29,70,12,12,61,25,5,56,49,1,2,37,28,2,43,84,124,40,117,56,22,93,228,116,5,97,22,1,65,99,1,62,75,50,0,33,130,46,40,178,126,21,34,76,43,44,69,71,9,42,109,19,0,2,22,4,6,6,19,49,28,6,92,140,31,13,49,113,116,151,50,71,78,181,35,173,28,83,63,172,100,32,38,25,75,81,62,59,79,130,109,4,40,10,40,4,18,44,18,19,51,22,40,31,18,63,58,68,170,97,82,144,109,38,38,34,2,32,79,66,111,11,49,100,127,219,97,32,107,2,59,9,9,1,33,2,32,55,37,128,7,41,54,41,90,68,171,98,15,123,60,66,139,43,88,125,93,92,47,0,1,4,7,0,4,2,5,3,30,12,31,129,62,37,68,77,21,89,85,21,19,0,1,4,0,0,16,19,1,43,59,50,158,22,1,30,91,4,14,14,0,0,22,58,22,0,21,59,10,75,43,26,92,126,30,158,81,45,104,61,21,77,131,31,0,72,35,12,117,33,93,17,11,2,3,34,19,2,11,0,1,0,27,103,53,7,53,72,77,42,0,28,94,1,0,110,108,3,12,24,21,10,69,141,34,26,20,134,9,100,22,192,142,19,49,28,21,26,88,68,0,89,95,55,0,0,61,74,45,99,77,89,9,91,139,113,48,204,99,101,143,99,41,34,87,29,15,76,104,28,4,44,99,14,37,41,111,82,6,51,0,78,133,79,40,3,89,5,3,46,1,103,94,0,1,7,5,0,0,1,0,9,1,41,61,12,154